Protein AF-A0A7K1GNG1-F1 (afdb_monomer)

Structure (mmCIF, N/CA/C/O backbone):
data_AF-A0A7K1GNG1-F1
#
_entry.id   AF-A0A7K1GNG1-F1
#
loop_
_atom_site.group_PDB
_atom_site.id
_atom_site.type_symbol
_atom_site.label_atom_id
_atom_site.label_alt_id
_atom_site.label_comp_id
_atom_site.label_asym_id
_atom_site.label_entity_id
_atom_site.label_seq_id
_atom_site.pdbx_PDB_ins_code
_atom_site.Cartn_x
_atom_site.Cartn_y
_atom_site.Cartn_z
_atom_site.occupancy
_atom_site.B_iso_or_equiv
_atom_site.auth_seq_id
_atom_site.auth_comp_id
_atom_site.auth_asym_id
_atom_site.auth_atom_id
_atom_site.pdbx_PDB_model_num
ATOM 1 N N . MET A 1 1 ? 42.880 -41.888 -25.919 1.00 39.12 1 MET A N 1
ATOM 2 C CA . MET A 1 1 ? 42.941 -40.891 -24.831 1.00 39.12 1 MET A CA 1
ATOM 3 C C . MET A 1 1 ? 44.398 -40.492 -24.669 1.00 39.12 1 MET A C 1
ATOM 5 O O . MET A 1 1 ? 45.201 -41.355 -24.345 1.00 39.12 1 MET A O 1
ATOM 9 N N . S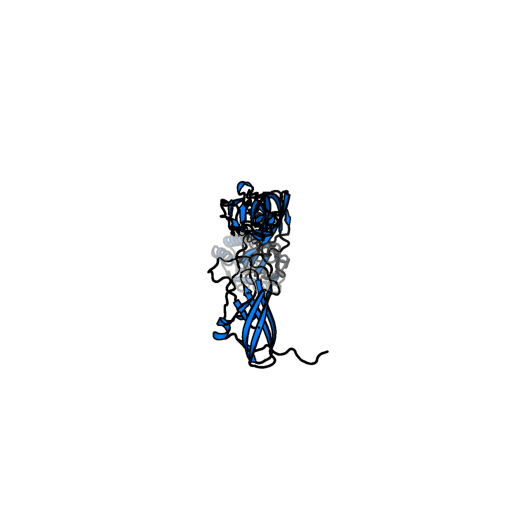ER A 1 2 ? 44.751 -39.255 -25.028 1.00 42.97 2 SER A N 1
ATOM 10 C CA . SER A 1 2 ? 46.118 -38.730 -24.895 1.00 42.97 2 SER A CA 1
ATOM 11 C C . SER A 1 2 ? 46.374 -38.352 -23.431 1.00 42.97 2 SER A C 1
ATOM 13 O O . SER A 1 2 ? 45.524 -37.710 -22.823 1.00 42.97 2 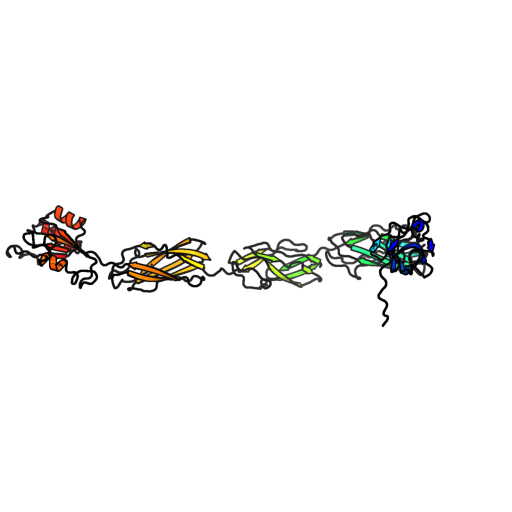SER A O 1
ATOM 15 N N . ILE A 1 3 ? 47.500 -38.802 -22.869 1.00 53.75 3 ILE A N 1
ATOM 16 C CA . ILE A 1 3 ? 47.892 -38.680 -21.448 1.00 53.75 3 ILE A CA 1
ATOM 17 C C . ILE A 1 3 ? 48.670 -37.378 -21.144 1.00 53.75 3 ILE A C 1
ATOM 19 O O . ILE A 1 3 ? 49.038 -37.126 -20.001 1.00 53.75 3 ILE A O 1
ATOM 23 N N . CYS A 1 4 ? 48.890 -36.500 -22.122 1.00 59.53 4 CYS A N 1
ATOM 24 C CA . CYS A 1 4 ? 49.537 -35.210 -21.876 1.00 59.53 4 CYS A CA 1
ATOM 25 C C . CYS A 1 4 ? 48.484 -34.174 -21.455 1.00 59.53 4 CYS A C 1
ATOM 27 O O . CYS A 1 4 ? 47.622 -33.821 -22.258 1.00 59.53 4 CYS A O 1
ATOM 29 N N . GLY A 1 5 ? 48.539 -33.705 -20.205 1.00 59.38 5 GLY A N 1
ATOM 30 C CA . GLY A 1 5 ? 47.741 -32.561 -19.756 1.00 59.38 5 GLY A CA 1
ATOM 31 C C . GLY A 1 5 ? 47.976 -31.337 -20.646 1.00 59.38 5 GLY A C 1
ATOM 32 O O . GLY A 1 5 ? 49.049 -31.196 -21.237 1.00 59.38 5 GLY A O 1
ATOM 33 N N . THR A 1 6 ? 46.967 -30.472 -20.767 1.00 63.97 6 THR A N 1
ATOM 34 C CA . THR A 1 6 ? 47.076 -29.203 -21.495 1.00 63.97 6 THR A CA 1
ATOM 35 C C . THR A 1 6 ? 48.296 -28.443 -20.961 1.00 63.97 6 THR A C 1
ATOM 37 O O . THR A 1 6 ? 48.375 -28.260 -19.742 1.00 63.97 6 THR A O 1
ATOM 40 N N . PRO A 1 7 ? 49.269 -28.057 -21.809 1.00 74.19 7 PRO A N 1
ATOM 41 C CA . PRO A 1 7 ? 50.431 -27.309 -21.346 1.00 74.19 7 PRO A CA 1
ATOM 42 C C . PRO A 1 7 ? 49.977 -26.041 -20.605 1.00 74.19 7 PRO A C 1
ATOM 44 O O . PRO A 1 7 ? 48.941 -25.479 -20.970 1.00 74.19 7 PRO A O 1
ATOM 47 N N . PRO A 1 8 ? 50.703 -25.596 -19.565 1.00 84.50 8 PRO A N 1
ATOM 48 C CA . PRO A 1 8 ? 50.382 -24.346 -18.880 1.00 84.50 8 PRO A CA 1
ATOM 49 C C . PRO A 1 8 ? 50.439 -23.163 -19.860 1.00 84.50 8 PRO A C 1
ATOM 51 O O . PRO A 1 8 ? 51.069 -23.260 -20.913 1.00 84.50 8 PRO A O 1
ATOM 54 N N . SER A 1 9 ? 49.790 -22.045 -19.524 1.00 89.69 9 SER A N 1
ATOM 55 C CA . SER A 1 9 ? 49.934 -20.798 -20.288 1.00 89.69 9 SER A CA 1
ATOM 56 C C . SER A 1 9 ? 51.394 -20.355 -20.313 1.00 89.69 9 SER A C 1
ATOM 58 O O . SER A 1 9 ? 52.073 -20.406 -19.287 1.00 89.69 9 SER A O 1
ATOM 60 N N . ALA A 1 10 ? 51.873 -19.932 -21.478 1.00 92.00 10 ALA A N 1
ATOM 61 C CA . ALA A 1 10 ? 53.208 -19.378 -21.616 1.00 92.00 10 ALA A CA 1
ATOM 62 C C . ALA A 1 10 ? 53.301 -18.007 -20.935 1.00 92.00 10 ALA A C 1
ATOM 64 O O . ALA A 1 10 ? 52.341 -17.241 -20.919 1.00 92.00 10 ALA A O 1
ATOM 65 N N . VAL A 1 11 ? 54.489 -17.653 -20.446 1.00 91.88 11 VAL A N 1
ATOM 66 C CA . VAL A 1 11 ? 54.788 -16.277 -20.026 1.00 91.88 11 VAL A CA 1
ATOM 67 C C . VAL A 1 11 ? 55.614 -15.632 -21.125 1.00 91.88 11 VAL A C 1
A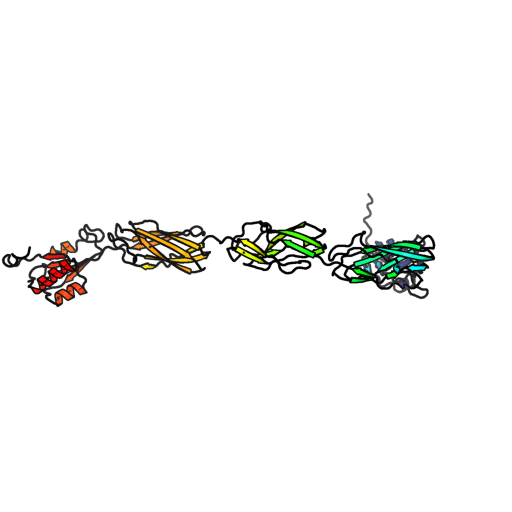TOM 69 O O . VAL A 1 11 ? 56.719 -16.089 -21.428 1.00 91.88 11 VAL A O 1
ATOM 72 N N . PHE A 1 12 ? 55.065 -14.599 -21.757 1.00 93.69 12 PHE A N 1
ATOM 73 C CA . PHE A 1 12 ? 55.692 -13.920 -22.885 1.00 93.69 12 PHE A CA 1
ATOM 74 C C . PHE A 1 12 ? 55.272 -12.454 -22.968 1.00 93.69 12 PHE A C 1
ATOM 76 O O . PHE A 1 12 ? 54.191 -12.085 -22.511 1.00 93.69 12 PHE A O 1
ATOM 83 N N . ASP A 1 13 ? 56.120 -11.624 -23.572 1.00 93.00 13 ASP A N 1
ATOM 84 C CA . ASP A 1 13 ? 55.872 -10.192 -23.744 1.00 93.00 13 ASP A CA 1
ATOM 85 C C . ASP A 1 13 ? 56.348 -9.657 -25.100 1.00 93.00 13 ASP A C 1
ATOM 87 O O . ASP A 1 13 ? 57.162 -10.283 -25.788 1.00 93.00 13 ASP A O 1
ATOM 91 N N . ILE A 1 14 ? 55.864 -8.469 -25.465 1.00 93.62 14 ILE A N 1
ATOM 92 C CA . ILE A 1 14 ? 56.318 -7.702 -26.627 1.00 93.62 14 ILE A CA 1
ATOM 93 C C . ILE A 1 14 ? 57.177 -6.550 -26.103 1.00 93.62 14 ILE A C 1
ATOM 95 O O . ILE A 1 14 ? 56.667 -5.594 -25.532 1.00 93.62 14 ILE A O 1
ATOM 99 N N . SER A 1 15 ? 58.495 -6.639 -26.291 1.00 89.19 15 SER A N 1
ATOM 100 C CA . SER A 1 15 ? 59.409 -5.551 -25.911 1.00 89.19 15 SER A CA 1
ATOM 101 C C . SER A 1 15 ? 59.203 -4.300 -26.774 1.00 89.19 15 SER A C 1
ATOM 103 O O . SER A 1 15 ? 58.793 -4.420 -27.928 1.00 89.19 15 SER A O 1
ATOM 105 N N . ASP A 1 16 ? 59.595 -3.120 -26.283 1.00 86.94 16 ASP A N 1
ATOM 106 C CA . ASP A 1 16 ? 59.546 -1.862 -27.055 1.00 86.94 16 ASP A CA 1
ATOM 107 C C . ASP A 1 16 ? 60.257 -1.972 -28.410 1.00 86.94 16 ASP A C 1
ATOM 109 O O . ASP A 1 16 ? 59.775 -1.476 -29.429 1.00 86.94 16 ASP A O 1
ATOM 113 N N . LYS A 1 17 ? 61.391 -2.685 -28.435 1.00 88.38 17 LYS A N 1
ATOM 114 C CA . LYS A 1 17 ? 62.130 -2.967 -29.667 1.00 88.38 17 LYS A CA 1
ATOM 115 C C . LYS A 1 17 ? 61.285 -3.793 -30.641 1.00 88.38 17 LYS A C 1
ATOM 117 O O . LYS A 1 17 ? 61.152 -3.408 -31.796 1.00 88.38 17 LYS A O 1
ATOM 122 N N . HIS A 1 18 ? 60.702 -4.899 -30.178 1.00 90.62 18 HIS A N 1
ATOM 123 C CA . HIS A 1 18 ? 59.867 -5.757 -31.025 1.00 90.62 18 HIS A CA 1
ATOM 124 C C . HIS A 1 18 ? 58.566 -5.069 -31.453 1.00 90.62 18 HIS A C 1
ATOM 126 O O . HIS A 1 18 ? 58.052 -5.359 -32.528 1.00 90.62 18 HIS A O 1
ATOM 132 N N . CYS A 1 19 ? 58.051 -4.137 -30.647 1.00 90.94 19 CYS A N 1
ATOM 133 C CA . CYS A 1 19 ? 56.874 -3.354 -30.996 1.00 90.94 19 CYS A CA 1
ATOM 134 C C . CYS A 1 19 ? 57.112 -2.466 -32.227 1.00 90.94 19 CYS A C 1
ATOM 136 O O . CYS A 1 19 ? 56.259 -2.381 -33.108 1.00 90.94 19 CYS A O 1
ATOM 138 N N . GLY A 1 20 ? 58.296 -1.851 -32.322 1.00 88.62 20 GLY A N 1
ATOM 139 C CA . GLY A 1 20 ? 58.701 -1.068 -33.494 1.00 88.62 20 GLY A CA 1
ATOM 140 C C . GLY A 1 20 ? 59.007 -1.906 -34.742 1.00 88.62 20 GLY A C 1
ATOM 141 O O . GLY A 1 20 ? 59.103 -1.352 -35.833 1.00 88.62 20 GLY A O 1
ATOM 142 N N . GLU A 1 21 ? 59.153 -3.224 -34.593 1.00 91.50 21 GLU A N 1
ATOM 143 C CA . GLU A 1 21 ? 59.453 -4.173 -35.675 1.00 91.50 21 GLU A CA 1
ATOM 144 C C . GLU A 1 21 ? 58.195 -4.879 -36.216 1.00 91.50 21 GLU A C 1
ATOM 146 O O . GLU A 1 21 ? 58.304 -5.719 -37.109 1.00 91.50 21 GLU A O 1
ATOM 151 N N . ILE A 1 22 ? 56.999 -4.558 -35.701 1.00 94.00 22 ILE A N 1
ATOM 152 C CA . ILE A 1 22 ? 55.747 -5.146 -36.192 1.00 94.00 22 ILE A CA 1
ATOM 153 C C . ILE A 1 22 ? 55.527 -4.750 -37.651 1.00 94.00 22 ILE A C 1
ATOM 155 O O . ILE A 1 22 ? 55.494 -3.568 -37.997 1.00 94.00 22 ILE A O 1
ATOM 159 N N . VAL A 1 23 ? 55.308 -5.755 -38.499 1.00 94.69 23 VAL A N 1
ATOM 160 C CA . VAL A 1 23 ? 55.009 -5.558 -39.919 1.00 94.69 23 VAL A CA 1
ATOM 161 C C . VAL A 1 23 ? 53.550 -5.894 -40.179 1.00 94.69 23 VAL A C 1
ATOM 163 O O . VAL A 1 23 ? 53.069 -6.983 -39.860 1.00 94.69 23 VAL A O 1
ATOM 166 N N . VAL A 1 24 ? 52.852 -4.945 -40.788 1.00 94.75 24 VAL A N 1
ATOM 167 C CA . VAL A 1 24 ? 51.486 -5.110 -41.277 1.00 94.75 24 VAL A CA 1
ATOM 168 C C . VAL A 1 24 ? 51.561 -5.563 -42.731 1.00 94.75 24 VAL A C 1
ATOM 170 O O . VAL A 1 24 ? 52.099 -4.848 -43.573 1.00 94.75 24 VAL A O 1
ATOM 173 N N . ASN A 1 25 ? 51.045 -6.756 -43.022 1.00 94.19 25 ASN A N 1
ATOM 174 C CA . ASN A 1 25 ? 51.065 -7.359 -44.352 1.00 94.19 25 ASN A CA 1
ATOM 175 C C . ASN A 1 25 ? 49.664 -7.365 -44.966 1.00 94.19 25 ASN A C 1
ATOM 177 O O . ASN A 1 25 ? 48.662 -7.530 -44.264 1.00 94.19 25 ASN A O 1
ATOM 181 N N . GLY A 1 26 ? 49.622 -7.199 -46.287 1.00 91.75 26 GLY A N 1
ATOM 182 C CA . GLY A 1 26 ? 48.395 -7.095 -47.069 1.00 91.75 26 GLY A CA 1
ATOM 183 C C . GLY A 1 26 ? 47.926 -5.655 -47.258 1.00 91.75 26 GLY A C 1
ATOM 184 O O . GLY A 1 26 ? 48.299 -4.744 -46.520 1.00 91.75 26 GLY A O 1
ATOM 185 N N . GLU A 1 27 ? 47.087 -5.451 -48.269 1.00 90.19 27 GLU A N 1
ATOM 186 C CA . GLU A 1 27 ? 46.399 -4.180 -48.476 1.00 90.19 27 GLU A CA 1
ATOM 187 C C . GLU A 1 27 ? 45.072 -4.196 -47.721 1.00 90.19 27 GLU A C 1
ATOM 189 O O . GLU A 1 27 ? 44.216 -5.054 -47.947 1.00 90.19 27 GLU A O 1
ATOM 194 N N . TYR A 1 28 ? 44.896 -3.235 -46.820 1.00 92.38 28 TYR A N 1
ATOM 195 C CA . TYR A 1 28 ? 43.658 -3.067 -46.070 1.00 92.38 28 TYR A CA 1
ATOM 196 C C . TYR A 1 28 ? 42.831 -2.007 -46.775 1.00 92.38 28 TYR A C 1
ATOM 198 O O . TYR A 1 28 ? 43.304 -0.893 -47.014 1.00 92.38 28 TYR A O 1
ATOM 206 N N . LYS A 1 29 ? 41.595 -2.353 -47.122 1.00 87.31 29 LYS A N 1
ATOM 207 C CA . LYS A 1 29 ? 40.665 -1.450 -47.796 1.00 87.31 29 LYS A CA 1
ATOM 208 C C . LYS A 1 29 ? 39.345 -1.452 -47.048 1.00 87.31 29 LYS A C 1
ATOM 210 O O . LYS A 1 29 ? 38.831 -2.511 -46.693 1.00 87.31 29 LYS A O 1
ATOM 215 N N . GLN A 1 30 ? 38.807 -0.263 -46.811 1.00 85.00 30 GLN A N 1
ATOM 216 C CA . GLN A 1 30 ? 37.486 -0.095 -46.222 1.00 85.00 30 GLN A CA 1
ATOM 217 C C . GLN A 1 30 ? 36.452 -0.918 -47.002 1.00 85.00 30 GLN A C 1
ATOM 219 O O . GLN A 1 30 ? 36.445 -0.908 -48.231 1.00 85.00 30 GLN A O 1
ATOM 224 N N . GLY A 1 31 ? 35.592 -1.639 -46.289 1.00 77.06 31 GLY A N 1
ATOM 225 C CA . GLY A 1 31 ? 34.522 -2.441 -46.875 1.00 77.06 31 GLY A CA 1
ATOM 226 C C . GLY A 1 31 ? 34.945 -3.777 -47.477 1.00 77.06 31 GLY A C 1
ATOM 227 O O . GLY A 1 31 ? 34.085 -4.605 -47.765 1.00 77.06 31 GLY A O 1
ATOM 228 N N . LYS A 1 32 ? 36.249 -4.034 -47.628 1.00 84.00 32 LYS A N 1
ATOM 229 C CA . LYS A 1 32 ? 36.759 -5.312 -48.125 1.00 84.00 32 LYS A CA 1
ATOM 230 C C . LYS A 1 32 ? 37.008 -6.259 -46.951 1.00 84.00 32 LYS A C 1
ATOM 232 O O . LYS A 1 32 ? 37.721 -5.910 -46.014 1.00 84.00 32 LYS A O 1
ATOM 237 N N . TYR A 1 33 ? 36.411 -7.450 -46.994 1.00 88.25 33 TYR A N 1
ATOM 238 C CA . TYR A 1 33 ? 36.687 -8.496 -46.007 1.00 88.25 33 TYR A CA 1
ATOM 239 C C . TYR A 1 33 ? 38.159 -8.923 -46.086 1.00 88.25 33 TYR A C 1
ATOM 241 O O . TYR A 1 33 ? 38.695 -9.068 -47.187 1.00 88.25 33 TYR A O 1
ATOM 249 N N . LEU A 1 34 ? 38.799 -9.101 -44.929 1.00 93.19 34 LEU A N 1
ATOM 250 C CA . LEU A 1 34 ? 40.198 -9.513 -44.850 1.00 93.19 34 LEU A CA 1
ATOM 251 C C . LEU A 1 34 ? 40.372 -10.946 -45.361 1.00 93.19 34 LEU A C 1
ATOM 253 O O . LEU A 1 34 ? 39.651 -11.855 -44.951 1.00 93.19 34 LEU A O 1
ATOM 257 N N . ASP A 1 35 ? 41.339 -11.147 -46.250 1.00 92.25 35 ASP A N 1
ATOM 258 C CA . ASP A 1 35 ? 41.689 -12.460 -46.787 1.00 92.25 35 ASP A CA 1
ATOM 259 C C . ASP A 1 35 ? 43.027 -12.961 -46.215 1.00 92.25 35 ASP A C 1
ATOM 261 O O . ASP A 1 35 ? 43.634 -12.333 -45.347 1.00 92.25 35 ASP A O 1
ATOM 265 N N . ALA A 1 36 ? 43.501 -14.118 -46.683 1.00 91.62 36 ALA A N 1
ATOM 266 C CA . ALA A 1 36 ? 44.730 -14.737 -46.182 1.00 91.62 36 ALA A CA 1
ATOM 267 C C . ALA A 1 36 ? 45.999 -13.881 -46.389 1.00 91.62 36 ALA A C 1
ATOM 269 O O . ALA A 1 36 ? 47.028 -14.170 -45.781 1.00 91.62 36 ALA A O 1
ATOM 270 N N . SER A 1 37 ? 45.953 -12.844 -47.235 1.00 94.75 37 SER A N 1
ATOM 271 C CA . SER A 1 37 ? 47.056 -11.891 -47.407 1.00 94.75 37 SER A CA 1
ATOM 272 C C . SER A 1 37 ? 47.102 -10.812 -46.319 1.00 94.75 37 SER A C 1
ATOM 274 O O . SER A 1 37 ? 48.128 -10.151 -46.170 1.00 94.75 37 SER A O 1
ATOM 276 N N . ASN A 1 38 ? 46.026 -10.646 -45.541 1.00 97.31 38 ASN A N 1
ATOM 277 C CA . ASN A 1 38 ? 45.916 -9.663 -44.469 1.00 97.31 38 AS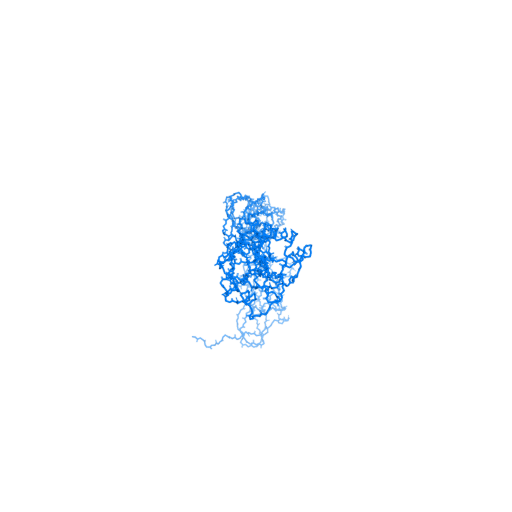N A CA 1
ATOM 278 C C . ASN A 1 38 ? 46.321 -10.275 -43.121 1.00 97.31 38 ASN A C 1
ATOM 280 O O . ASN A 1 38 ? 45.524 -10.924 -42.443 1.00 97.31 38 ASN A O 1
ATOM 284 N N . PHE A 1 39 ? 47.561 -10.045 -42.704 1.00 96.62 39 PHE A N 1
ATOM 285 C CA . PHE A 1 39 ? 48.076 -10.517 -41.419 1.00 96.62 39 PHE A CA 1
ATOM 286 C C . PHE A 1 39 ? 49.099 -9.541 -40.839 1.00 96.62 39 PHE A C 1
ATOM 288 O O . PHE A 1 39 ? 49.686 -8.732 -41.558 1.00 96.62 39 PHE A O 1
ATOM 295 N N . ILE A 1 40 ? 49.350 -9.631 -39.536 1.00 96.50 40 ILE A N 1
ATOM 296 C CA . ILE A 1 40 ? 50.464 -8.921 -38.897 1.00 96.50 40 ILE A CA 1
ATOM 297 C C . ILE A 1 40 ? 51.519 -9.919 -38.438 1.00 96.50 40 ILE A C 1
ATOM 299 O O . ILE A 1 40 ? 51.189 -10.999 -37.948 1.00 96.50 40 ILE A O 1
ATOM 303 N N . THR A 1 41 ? 52.790 -9.558 -38.585 1.00 95.88 41 THR A N 1
ATOM 304 C CA . THR A 1 41 ? 53.902 -10.320 -38.012 1.00 95.88 41 THR A CA 1
ATOM 305 C C . THR A 1 41 ? 54.510 -9.551 -36.861 1.00 95.88 41 THR A C 1
ATOM 307 O O . THR A 1 41 ? 54.873 -8.384 -37.022 1.00 95.88 41 THR A O 1
ATOM 310 N N . LEU A 1 42 ? 54.641 -10.206 -35.713 1.00 94.75 42 LEU A N 1
ATOM 311 C CA . LEU A 1 42 ? 55.211 -9.615 -34.508 1.00 94.75 42 LEU A CA 1
ATOM 312 C C . LEU A 1 42 ? 56.123 -10.618 -33.808 1.00 94.75 42 LEU A C 1
ATOM 314 O O . LEU A 1 42 ? 55.892 -11.825 -33.876 1.00 94.75 42 LEU A O 1
ATOM 318 N N . THR A 1 43 ? 57.149 -10.121 -33.123 1.00 94.88 43 THR A N 1
ATOM 319 C CA . THR A 1 43 ? 58.077 -10.957 -32.354 1.00 94.88 43 THR A CA 1
ATOM 320 C C . THR A 1 43 ? 57.762 -10.857 -30.865 1.00 94.88 43 THR A C 1
ATOM 322 O O . THR A 1 43 ? 57.747 -9.767 -30.297 1.00 94.88 43 THR A O 1
ATOM 325 N N . VAL A 1 44 ? 57.549 -11.997 -30.211 1.00 94.06 44 VAL A N 1
ATOM 326 C CA . VAL A 1 44 ? 57.396 -12.083 -28.752 1.00 94.06 44 VAL A CA 1
ATOM 327 C C . VAL A 1 44 ? 58.650 -12.662 -28.108 1.00 94.06 44 VAL A C 1
ATOM 329 O O . VAL A 1 44 ? 59.336 -13.495 -28.704 1.00 94.06 44 VAL A O 1
ATOM 332 N N . THR A 1 45 ? 58.936 -12.246 -26.877 1.00 94.00 45 THR A N 1
ATOM 333 C CA . THR A 1 45 ? 59.958 -12.860 -26.022 1.00 94.00 45 THR A CA 1
ATOM 334 C C . THR A 1 45 ? 59.267 -13.753 -25.004 1.00 94.00 45 THR A C 1
ATOM 336 O O . THR A 1 45 ? 58.519 -13.262 -24.164 1.00 94.00 45 THR A O 1
ATOM 339 N N . VAL A 1 46 ? 59.532 -15.053 -25.066 1.00 94.06 46 VAL A N 1
ATOM 340 C CA . VAL A 1 46 ? 58.960 -16.068 -24.179 1.00 94.06 46 VAL A CA 1
ATOM 341 C C . VAL A 1 46 ? 59.941 -16.355 -23.052 1.00 94.06 46 VAL A C 1
ATOM 343 O O . VAL A 1 46 ? 61.080 -16.751 -23.307 1.00 94.06 46 VAL A O 1
ATOM 346 N N . THR A 1 47 ? 59.504 -16.177 -21.809 1.00 93.19 47 THR A N 1
ATOM 347 C CA . THR A 1 47 ? 60.281 -16.498 -20.604 1.00 93.19 47 THR A CA 1
ATOM 348 C C . THR A 1 47 ? 59.922 -17.867 -20.038 1.00 93.19 47 THR A C 1
ATOM 350 O O . THR A 1 47 ? 60.796 -18.533 -19.489 1.00 93.19 47 THR A O 1
ATOM 353 N N . GLU A 1 48 ? 58.678 -18.321 -20.221 1.00 93.12 48 GLU A N 1
ATOM 354 C CA . GLU A 1 48 ? 58.229 -19.657 -19.812 1.00 93.12 48 GLU A CA 1
ATOM 355 C C . GLU A 1 48 ? 57.461 -20.346 -20.955 1.00 93.12 48 GLU A C 1
ATOM 357 O O . GLU A 1 48 ? 56.547 -19.734 -21.515 1.00 93.12 48 GLU A O 1
ATOM 362 N N . PRO A 1 49 ? 57.820 -21.592 -21.333 1.00 91.50 49 PRO A N 1
ATOM 363 C CA . PRO A 1 49 ? 57.133 -22.332 -22.390 1.00 91.50 49 PRO A CA 1
ATOM 364 C C . PRO A 1 49 ? 55.699 -22.689 -21.988 1.00 91.50 49 PRO A C 1
ATOM 366 O O . PRO A 1 49 ? 55.405 -22.895 -20.813 1.00 91.50 49 PRO A O 1
ATOM 369 N N . GLY A 1 50 ? 54.814 -22.824 -22.973 1.00 92.00 50 GLY A N 1
ATOM 370 C CA . GLY A 1 50 ? 53.394 -23.055 -22.719 1.00 92.00 50 GLY A CA 1
ATOM 371 C C . GLY A 1 50 ? 52.508 -22.794 -23.932 1.00 92.00 50 GLY A C 1
ATOM 372 O O . GLY A 1 50 ? 53.005 -22.495 -25.019 1.00 92.00 50 GLY A O 1
ATOM 373 N N . THR A 1 51 ? 51.193 -22.911 -23.767 1.00 92.88 51 THR A N 1
ATOM 374 C CA . THR A 1 51 ? 50.219 -22.470 -24.780 1.00 92.88 51 THR A CA 1
ATOM 375 C C . THR A 1 51 ? 50.096 -20.953 -24.781 1.00 92.88 51 THR A C 1
ATOM 377 O O . THR A 1 51 ? 50.145 -20.349 -23.711 1.00 92.88 51 THR A O 1
ATOM 380 N N . TYR A 1 52 ? 49.858 -20.355 -25.943 1.00 93.56 52 TYR A N 1
ATOM 381 C CA . TYR A 1 52 ? 49.555 -18.934 -26.062 1.00 93.56 52 TYR A CA 1
ATOM 382 C C . TYR A 1 52 ? 48.319 -18.697 -26.926 1.00 93.56 52 TYR A C 1
ATOM 384 O O . TYR A 1 52 ? 48.006 -19.479 -27.828 1.00 93.56 52 TYR A O 1
ATOM 392 N N . GLU A 1 53 ? 47.668 -17.566 -26.693 1.00 93.94 53 GLU A N 1
ATOM 393 C CA . GLU A 1 53 ? 46.664 -17.010 -27.593 1.00 93.94 53 GLU A CA 1
ATOM 394 C C . GLU A 1 53 ? 46.835 -15.491 -27.686 1.00 93.94 53 GLU A C 1
ATOM 396 O O . GLU A 1 53 ? 46.670 -14.776 -26.699 1.00 93.94 53 GLU A O 1
ATOM 401 N N . LEU A 1 54 ? 47.166 -14.975 -28.869 1.00 94.69 54 LEU A N 1
ATOM 402 C CA . LEU A 1 54 ? 47.260 -13.536 -29.104 1.00 94.69 54 LEU A CA 1
ATOM 403 C C . LEU A 1 54 ? 46.037 -13.020 -29.849 1.00 94.69 54 LEU A C 1
ATOM 405 O O . LEU A 1 54 ? 45.556 -13.634 -30.801 1.00 94.69 54 LEU A O 1
ATOM 409 N N . LEU A 1 55 ? 45.591 -11.833 -29.446 1.00 96.06 55 LEU A N 1
ATOM 410 C CA . LEU A 1 55 ? 44.490 -11.120 -30.077 1.00 96.06 55 LEU A CA 1
ATOM 411 C C . LEU A 1 55 ? 44.838 -9.635 -30.208 1.00 96.06 55 LEU A C 1
ATOM 413 O O . LEU A 1 55 ? 45.046 -8.968 -29.204 1.00 96.06 55 LEU A O 1
ATOM 417 N N . ALA A 1 56 ? 44.860 -9.100 -31.425 1.00 95.44 56 ALA A N 1
ATOM 418 C CA . ALA A 1 56 ? 45.021 -7.673 -31.690 1.00 95.44 56 ALA A CA 1
ATOM 419 C C . ALA A 1 56 ? 43.712 -7.100 -32.248 1.00 95.44 56 ALA A C 1
ATOM 421 O O . ALA A 1 56 ? 43.288 -7.469 -33.342 1.00 95.44 56 ALA A O 1
ATOM 422 N N . ILE A 1 57 ? 43.052 -6.217 -31.500 1.00 95.25 57 ILE A N 1
ATOM 423 C CA . ILE A 1 57 ? 41.711 -5.714 -31.829 1.00 95.25 57 ILE A CA 1
ATOM 424 C C . ILE A 1 57 ? 41.804 -4.316 -32.445 1.00 95.25 57 ILE A C 1
ATOM 426 O O . ILE A 1 57 ? 42.471 -3.439 -31.893 1.00 95.25 57 ILE A O 1
ATOM 430 N N . SER A 1 58 ? 41.082 -4.091 -33.548 1.00 94.81 58 SER A N 1
ATOM 431 C CA . SER A 1 58 ? 40.776 -2.755 -34.066 1.00 94.81 58 SER A CA 1
ATOM 432 C C . SER A 1 58 ? 39.365 -2.327 -33.651 1.00 94.81 58 SER A C 1
ATOM 434 O O . SER A 1 58 ? 38.433 -3.130 -33.623 1.00 94.81 58 SER A O 1
ATOM 436 N N . LYS A 1 59 ? 39.166 -1.027 -33.404 1.00 91.19 59 LYS A N 1
ATOM 437 C CA . LYS A 1 59 ? 37.821 -0.440 -33.238 1.00 91.19 59 LYS A CA 1
ATOM 438 C C . LYS A 1 59 ? 37.060 -0.307 -34.564 1.00 91.19 59 LYS A C 1
ATOM 440 O O . LYS A 1 59 ? 35.919 0.139 -34.569 1.00 91.19 59 LYS A O 1
ATOM 445 N N . ASN A 1 60 ? 37.689 -0.685 -35.674 1.00 89.06 60 ASN A N 1
ATOM 446 C CA . ASN A 1 60 ? 37.188 -0.491 -37.025 1.00 89.06 60 ASN A CA 1
ATOM 447 C C . ASN A 1 60 ? 36.590 -1.766 -37.656 1.00 89.06 60 ASN A C 1
ATOM 449 O O . ASN A 1 60 ? 36.528 -1.874 -38.874 1.00 89.06 60 ASN A O 1
ATOM 453 N N . GLY A 1 61 ? 36.150 -2.742 -36.856 1.00 87.56 61 GLY A N 1
ATOM 454 C CA . GLY A 1 61 ? 35.381 -3.897 -37.355 1.00 87.56 61 GLY A CA 1
ATOM 455 C C . GLY A 1 61 ? 36.203 -5.101 -37.832 1.00 87.56 61 GLY A C 1
ATOM 456 O O . GLY A 1 61 ? 35.670 -5.980 -38.509 1.00 87.56 61 GLY A O 1
ATOM 457 N N . TYR A 1 62 ? 37.486 -5.169 -37.474 1.00 94.44 62 TYR A N 1
ATOM 458 C CA . TYR A 1 62 ? 38.347 -6.325 -37.732 1.00 94.44 62 TYR A CA 1
ATOM 459 C C . TYR A 1 62 ? 39.343 -6.549 -36.586 1.00 94.44 62 TYR A C 1
ATOM 461 O O . TYR A 1 62 ? 39.567 -5.671 -35.749 1.00 94.44 62 TYR A O 1
ATOM 469 N N . TYR A 1 63 ? 39.937 -7.736 -36.530 1.00 96.31 63 TYR A N 1
ATOM 470 C CA . TYR A 1 63 ? 40.953 -8.105 -35.546 1.00 96.31 63 TYR A CA 1
ATOM 471 C C . TYR A 1 63 ? 41.952 -9.094 -36.152 1.00 96.31 63 TYR A C 1
ATOM 473 O O . TYR A 1 63 ? 41.703 -9.664 -37.213 1.00 96.31 63 TYR A O 1
ATOM 481 N N . PHE A 1 64 ? 43.073 -9.307 -35.468 1.00 97.19 64 PHE A N 1
ATOM 482 C CA . PHE A 1 64 ? 44.058 -10.332 -35.801 1.00 97.19 64 PHE A CA 1
ATOM 483 C C . PHE A 1 64 ? 44.206 -11.302 -34.646 1.00 97.19 64 PHE A C 1
ATOM 485 O O . PHE A 1 64 ? 44.206 -10.883 -33.488 1.00 97.19 64 PHE A O 1
ATOM 492 N N . SER A 1 65 ? 44.374 -12.585 -34.938 1.00 96.25 65 SER A N 1
ATOM 493 C CA . SER A 1 65 ? 44.599 -13.581 -33.893 1.00 96.25 65 SER A CA 1
ATOM 494 C C . SER A 1 65 ? 45.533 -14.692 -34.338 1.00 96.25 65 SER A C 1
ATOM 496 O O . SER A 1 65 ? 45.570 -15.040 -35.518 1.00 96.25 65 SER A O 1
ATOM 498 N N . ASP A 1 66 ? 46.243 -15.260 -33.370 1.00 96.75 66 ASP A N 1
ATOM 499 C CA . ASP A 1 66 ? 47.033 -16.481 -33.518 1.00 96.75 66 ASP A CA 1
ATOM 500 C C . ASP A 1 66 ? 47.006 -17.267 -32.204 1.00 96.75 66 ASP A C 1
ATOM 502 O O . ASP A 1 66 ? 46.874 -16.684 -31.125 1.00 96.75 66 ASP A O 1
ATOM 506 N N . ASN A 1 67 ? 47.120 -18.587 -32.280 1.00 94.56 67 ASN A N 1
ATOM 507 C CA . ASN A 1 67 ? 47.203 -19.443 -31.101 1.00 94.56 67 ASN A CA 1
ATOM 508 C C . ASN A 1 67 ? 48.112 -20.641 -31.362 1.00 94.56 67 ASN A C 1
ATOM 510 O O . ASN A 1 67 ? 48.200 -21.152 -32.477 1.00 94.56 67 ASN A O 1
ATOM 514 N N . GLY A 1 68 ? 48.781 -21.110 -30.312 1.00 93.38 68 GLY A N 1
ATOM 515 C CA . GLY A 1 68 ? 49.718 -22.216 -30.439 1.00 93.38 68 GLY A CA 1
ATOM 516 C C . GLY A 1 68 ? 50.445 -22.539 -29.143 1.00 93.38 68 GLY A C 1
ATOM 517 O O . GLY A 1 68 ? 49.941 -22.306 -28.046 1.00 93.38 68 GLY A O 1
ATOM 518 N N . THR A 1 69 ? 51.644 -23.107 -29.271 1.00 92.31 69 THR A N 1
ATOM 519 C CA . THR A 1 69 ? 52.500 -23.495 -28.141 1.00 92.31 69 THR A CA 1
ATOM 520 C C . THR A 1 69 ? 53.941 -23.062 -28.361 1.00 92.31 69 THR A C 1
ATOM 522 O O . THR A 1 69 ? 54.506 -23.341 -29.420 1.00 92.31 69 THR A O 1
ATOM 525 N N . PHE A 1 70 ? 54.565 -22.479 -27.340 1.00 94.62 70 PHE A N 1
ATOM 526 C CA . PHE A 1 70 ? 56.004 -22.244 -27.302 1.00 94.62 70 PHE A CA 1
ATOM 527 C C . PHE A 1 70 ? 56.724 -23.435 -26.659 1.00 94.62 70 PHE A C 1
ATOM 529 O O . PHE A 1 70 ? 56.464 -23.738 -25.493 1.00 94.62 70 PHE A O 1
ATOM 536 N N . PRO A 1 71 ? 57.639 -24.112 -27.376 1.00 89.75 71 PRO A N 1
ATOM 537 C CA . PRO A 1 71 ? 58.321 -25.301 -26.863 1.00 89.75 71 PRO A CA 1
ATOM 538 C C . PRO A 1 71 ? 59.428 -24.986 -25.843 1.00 89.75 71 PRO A C 1
ATOM 540 O O . PRO A 1 71 ? 59.793 -25.856 -25.057 1.00 89.75 71 PRO A O 1
ATOM 543 N N . ALA A 1 72 ? 59.975 -23.767 -25.853 1.00 92.62 72 ALA A N 1
ATOM 544 C CA . ALA A 1 72 ? 61.039 -23.314 -24.953 1.00 92.62 72 ALA A CA 1
ATOM 545 C C . ALA A 1 72 ? 61.026 -21.782 -24.797 1.00 92.62 72 ALA A C 1
ATOM 547 O O . ALA A 1 72 ? 60.415 -21.085 -25.608 1.00 92.62 72 ALA A O 1
ATOM 548 N N . ALA A 1 73 ? 61.746 -21.256 -23.803 1.00 92.56 73 ALA A N 1
ATOM 549 C CA . ALA A 1 73 ? 62.034 -19.824 -23.714 1.00 92.56 73 ALA A CA 1
ATOM 550 C C . ALA A 1 73 ? 62.868 -19.352 -24.921 1.00 92.56 73 ALA A C 1
ATOM 552 O O . ALA A 1 73 ? 63.730 -20.084 -25.413 1.00 92.56 73 ALA A O 1
ATOM 553 N N . GLY A 1 74 ? 62.617 -18.135 -25.401 1.00 92.50 74 GLY A N 1
ATOM 554 C CA . GLY A 1 74 ? 63.268 -17.581 -26.589 1.00 92.50 74 GLY A CA 1
ATOM 555 C C . GLY A 1 74 ? 62.411 -16.552 -27.321 1.00 92.50 74 GLY A C 1
ATOM 556 O O . GLY A 1 74 ? 61.296 -16.247 -26.901 1.00 92.50 74 GLY A O 1
ATOM 557 N N . SER A 1 75 ? 62.935 -16.012 -28.420 1.00 92.62 75 SER A N 1
ATOM 558 C CA . SER A 1 75 ? 62.194 -15.084 -29.280 1.00 92.62 75 SER A CA 1
ATOM 559 C C . SER A 1 75 ? 61.504 -15.837 -30.412 1.00 92.62 75 SER A C 1
ATOM 561 O O . SER A 1 75 ? 62.155 -16.597 -31.128 1.00 92.62 75 SER A O 1
ATOM 563 N N . TYR A 1 76 ? 60.209 -15.594 -30.599 1.00 94.69 76 TYR A N 1
ATOM 564 C CA . TYR A 1 76 ? 59.406 -16.218 -31.650 1.00 94.69 76 TYR A CA 1
ATOM 565 C C . TYR A 1 76 ? 58.697 -15.148 -32.467 1.00 94.69 76 TYR A C 1
ATOM 567 O O . TYR A 1 76 ? 58.073 -14.250 -31.905 1.00 94.69 76 TYR A O 1
ATOM 575 N N . THR A 1 77 ? 58.765 -15.265 -33.790 1.00 94.69 77 THR A N 1
ATOM 576 C CA . THR A 1 77 ? 57.969 -14.445 -34.705 1.00 94.69 77 THR A CA 1
ATOM 577 C C . THR A 1 77 ? 56.667 -15.170 -35.011 1.00 94.69 77 THR A C 1
ATOM 579 O O . THR A 1 77 ? 56.681 -16.313 -35.464 1.00 94.69 77 THR A O 1
ATOM 582 N N . LEU A 1 78 ? 55.555 -14.498 -34.744 1.00 95.38 78 LEU A N 1
ATOM 583 C CA . LEU A 1 78 ? 54.199 -14.995 -34.936 1.00 95.38 78 LEU A CA 1
ATOM 584 C C . LEU A 1 78 ? 53.543 -14.313 -36.130 1.00 95.38 78 LEU A C 1
ATOM 586 O O . LEU A 1 78 ? 53.887 -13.176 -36.459 1.00 95.38 78 LEU A O 1
ATOM 590 N N . MET A 1 79 ? 52.572 -14.994 -36.736 1.00 95.81 79 MET A N 1
ATOM 591 C CA . MET A 1 79 ? 51.781 -14.482 -37.851 1.00 95.81 79 MET A CA 1
ATOM 592 C C . MET A 1 79 ? 50.305 -14.487 -37.462 1.00 95.81 79 MET A C 1
ATOM 594 O O . MET A 1 79 ? 49.636 -15.514 -37.528 1.00 95.81 79 MET A O 1
ATOM 598 N N . LEU A 1 80 ? 49.784 -13.328 -37.068 1.00 96.12 80 LEU A N 1
ATOM 599 C CA . LEU A 1 80 ? 48.393 -13.201 -36.655 1.00 96.12 80 LEU A CA 1
ATOM 600 C C . LEU A 1 80 ? 47.533 -12.923 -37.883 1.00 96.12 80 LEU A C 1
ATOM 602 O O . LEU A 1 80 ? 47.650 -11.868 -38.511 1.00 96.12 80 LEU A O 1
ATOM 606 N N . SER A 1 81 ? 46.660 -13.875 -38.205 1.00 96.25 81 SER A N 1
ATOM 607 C CA . SER A 1 81 ? 45.755 -13.782 -39.351 1.00 96.25 81 SER A CA 1
ATOM 608 C C . SER A 1 81 ? 44.629 -12.794 -39.064 1.00 96.25 81 SER A C 1
ATOM 610 O O . SER A 1 81 ? 44.053 -12.810 -37.974 1.00 96.25 81 SER A O 1
ATOM 612 N N . GLY A 1 82 ? 44.327 -11.928 -40.032 1.00 96.31 82 GLY A N 1
ATOM 613 C CA . GLY A 1 82 ? 43.259 -10.940 -39.945 1.00 96.31 82 GLY A CA 1
ATOM 614 C C . GLY A 1 82 ? 41.883 -11.542 -40.213 1.00 96.31 82 GLY A C 1
ATOM 615 O O . GLY A 1 82 ? 41.723 -12.476 -40.994 1.00 96.31 82 GLY A O 1
ATOM 616 N N . THR A 1 83 ? 40.858 -11.014 -39.557 1.00 93.88 83 THR A N 1
ATOM 617 C CA . THR A 1 83 ? 39.456 -11.390 -39.766 1.00 93.88 83 THR A CA 1
ATOM 618 C C . THR A 1 83 ? 38.562 -10.174 -39.555 1.00 93.88 83 THR A C 1
ATOM 620 O O . THR A 1 83 ? 38.767 -9.404 -38.617 1.00 93.88 83 THR A O 1
ATOM 623 N N . GLY A 1 84 ? 37.557 -10.008 -40.416 1.00 92.25 84 GLY A N 1
ATOM 624 C CA . GLY A 1 84 ? 36.578 -8.919 -40.353 1.00 92.25 84 GLY A CA 1
ATOM 625 C C . GLY A 1 84 ? 36.603 -8.015 -41.583 1.00 92.25 84 GLY A C 1
ATOM 626 O O . GLY A 1 84 ? 37.282 -8.301 -42.568 1.00 92.25 84 GLY A O 1
ATOM 627 N N . THR A 1 85 ? 35.853 -6.917 -41.521 1.00 87.81 85 THR A N 1
ATOM 628 C CA . THR A 1 85 ? 35.720 -5.945 -42.615 1.00 87.81 85 THR A CA 1
ATOM 629 C C . THR A 1 85 ? 35.913 -4.538 -42.054 1.00 87.81 85 THR A C 1
ATOM 631 O O . THR A 1 85 ? 35.082 -4.094 -41.260 1.00 87.81 85 THR A O 1
ATOM 634 N N . PRO A 1 86 ? 36.969 -3.806 -42.456 1.00 89.12 86 PRO A N 1
ATOM 635 C CA . PRO A 1 86 ? 37.195 -2.447 -41.984 1.00 89.12 86 PRO A CA 1
ATOM 636 C C . PRO A 1 86 ? 36.041 -1.500 -42.351 1.00 89.12 86 PRO A C 1
ATOM 638 O O . PRO A 1 86 ? 35.691 -1.367 -43.522 1.00 89.12 86 PRO A O 1
ATOM 641 N N . SER A 1 87 ? 35.448 -0.812 -41.375 1.00 79.50 87 SER A N 1
ATOM 642 C CA . SER A 1 87 ? 34.267 0.048 -41.592 1.00 79.50 87 SER A CA 1
ATOM 643 C C . SER A 1 87 ? 34.593 1.486 -42.032 1.00 79.50 87 SER A C 1
ATOM 645 O O . SER A 1 87 ? 33.798 2.124 -42.726 1.00 79.50 87 SER A O 1
ATOM 647 N N . LYS A 1 88 ? 35.788 1.975 -41.694 1.00 82.75 88 LYS A N 1
ATOM 648 C CA . LYS A 1 88 ? 36.331 3.316 -41.939 1.00 82.75 88 LYS A CA 1
ATOM 649 C C . LYS A 1 88 ? 37.661 3.196 -42.683 1.00 82.75 88 LYS A C 1
ATOM 651 O O . LYS A 1 88 ? 38.472 2.339 -42.353 1.00 82.75 88 LYS A O 1
ATOM 656 N N . GLY A 1 89 ? 37.899 4.047 -43.672 1.00 83.69 89 GLY A N 1
ATOM 657 C CA . GLY A 1 89 ? 39.210 4.189 -44.304 1.00 83.69 89 GLY A CA 1
ATOM 658 C C . GLY A 1 89 ? 39.833 5.548 -44.012 1.00 83.69 89 GLY A C 1
ATOM 659 O O . GLY A 1 89 ? 39.155 6.461 -43.539 1.00 83.69 89 GLY A O 1
ATOM 660 N N . TYR A 1 90 ? 41.122 5.666 -44.303 1.00 85.19 90 TYR A N 1
ATOM 661 C CA . TYR A 1 90 ? 41.951 6.823 -43.999 1.00 85.19 90 TYR A CA 1
ATOM 662 C C . TYR A 1 90 ? 42.566 7.408 -45.270 1.00 85.19 90 TYR A C 1
ATOM 664 O O . TYR A 1 90 ? 42.782 6.718 -46.272 1.00 85.19 90 TYR A O 1
ATOM 672 N N . THR A 1 91 ? 42.839 8.706 -45.224 1.00 84.06 91 THR A N 1
ATOM 673 C CA . THR A 1 91 ? 43.571 9.433 -46.260 1.00 84.06 91 THR A CA 1
ATOM 674 C C . THR A 1 91 ? 45.071 9.190 -46.129 1.00 84.06 91 THR A C 1
ATOM 676 O O . THR A 1 91 ? 45.600 8.982 -45.036 1.00 84.06 91 THR A O 1
ATOM 679 N N . THR A 1 92 ? 45.783 9.186 -47.257 1.00 82.62 92 THR A N 1
ATOM 680 C CA . THR A 1 92 ? 47.231 8.952 -47.279 1.00 82.62 92 THR A CA 1
ATOM 681 C C . THR A 1 92 ? 47.959 9.960 -46.385 1.00 82.62 92 THR A C 1
ATOM 683 O O . THR A 1 92 ? 47.864 11.165 -46.606 1.00 82.62 92 THR A O 1
ATOM 686 N N . GLY A 1 93 ? 48.703 9.458 -45.394 1.00 81.38 93 GLY A N 1
ATOM 687 C CA . GLY A 1 93 ? 49.450 10.262 -44.417 1.00 81.38 93 GLY A CA 1
ATOM 688 C C . GLY A 1 93 ? 48.886 10.204 -42.991 1.00 81.38 93 GLY A C 1
ATOM 689 O O . GLY A 1 93 ? 49.588 10.568 -42.050 1.00 81.38 93 GLY A O 1
ATOM 690 N N . GLU A 1 94 ? 47.658 9.710 -42.807 1.00 89.12 94 GLU A N 1
ATOM 691 C CA . GLU A 1 94 ? 47.095 9.416 -41.484 1.00 89.12 94 GLU A CA 1
ATOM 692 C C . GLU A 1 94 ? 47.672 8.114 -40.904 1.00 89.12 94 GLU A C 1
ATOM 694 O O . GLU A 1 94 ? 48.043 7.199 -41.637 1.00 89.12 94 GLU A O 1
ATOM 699 N N . ALA A 1 95 ? 47.721 8.010 -39.571 1.00 87.56 95 ALA A N 1
ATOM 700 C CA . ALA A 1 95 ? 48.304 6.853 -38.886 1.00 87.56 95 ALA A CA 1
ATOM 701 C C . ALA A 1 95 ? 47.506 5.548 -39.092 1.00 87.56 95 ALA A C 1
ATOM 703 O O . ALA A 1 95 ? 48.092 4.472 -39.026 1.00 87.56 95 ALA A O 1
ATOM 704 N N . GLY A 1 96 ? 46.199 5.635 -39.366 1.00 91.56 96 GLY A N 1
ATOM 705 C CA . GLY A 1 96 ? 45.305 4.482 -39.499 1.00 91.56 96 GLY A CA 1
ATOM 706 C C . GLY A 1 96 ? 44.698 4.019 -38.171 1.00 91.56 96 GLY A C 1
ATOM 707 O O . GLY A 1 96 ? 44.568 4.793 -37.222 1.00 91.56 96 GLY A O 1
ATOM 708 N N . ASP A 1 97 ? 44.303 2.750 -38.109 1.00 93.50 97 ASP A N 1
ATOM 709 C CA . ASP A 1 97 ? 43.698 2.140 -36.927 1.00 93.50 97 ASP A CA 1
ATOM 710 C C . ASP A 1 97 ? 44.751 1.724 -35.904 1.00 93.50 97 ASP A C 1
ATOM 712 O O . ASP A 1 97 ? 45.554 0.831 -36.173 1.00 93.50 97 ASP A O 1
ATOM 716 N N . LYS A 1 98 ? 44.697 2.305 -34.703 1.00 94.88 98 LYS A N 1
ATOM 717 C CA . LYS A 1 98 ? 45.502 1.866 -33.557 1.00 94.88 98 LYS A CA 1
ATOM 718 C C . LYS A 1 98 ? 44.983 0.527 -33.031 1.00 94.88 98 LYS A C 1
ATOM 720 O O . LYS A 1 98 ? 43.828 0.447 -32.606 1.00 94.88 98 LYS A O 1
ATOM 725 N N . LEU A 1 99 ? 45.832 -0.499 -33.031 1.00 95.81 99 LEU A N 1
ATOM 726 C CA . LEU A 1 99 ? 45.508 -1.812 -32.478 1.00 95.81 99 LEU A CA 1
ATOM 727 C C . LEU A 1 99 ? 45.770 -1.860 -30.970 1.00 95.81 99 LEU A C 1
ATOM 729 O O . LEU A 1 99 ? 46.753 -1.300 -30.483 1.00 95.81 99 LEU A O 1
ATOM 733 N N . THR A 1 100 ? 44.917 -2.590 -30.253 1.00 95.56 100 THR A N 1
ATOM 734 C CA . THR A 1 100 ? 45.158 -3.009 -28.865 1.00 95.56 100 THR A CA 1
ATOM 735 C C . THR A 1 100 ? 45.479 -4.500 -28.852 1.00 95.56 100 THR A C 1
ATOM 737 O O . THR A 1 100 ? 44.657 -5.304 -29.298 1.00 95.56 100 THR A O 1
ATOM 740 N N . ILE A 1 101 ? 46.669 -4.871 -28.372 1.00 95.19 101 ILE A N 1
ATOM 741 C CA . ILE A 1 101 ? 47.140 -6.261 -28.350 1.00 95.19 101 ILE A CA 1
ATOM 742 C C . ILE A 1 101 ? 46.914 -6.868 -26.964 1.00 95.19 101 ILE A C 1
ATOM 744 O O . ILE A 1 101 ? 47.406 -6.357 -25.963 1.00 95.19 101 ILE A O 1
ATOM 748 N N . TYR A 1 102 ? 46.217 -7.999 -26.923 1.00 94.56 102 TYR A N 1
ATOM 749 C CA . TYR A 1 102 ? 46.015 -8.833 -25.748 1.00 94.56 102 TYR A CA 1
ATOM 750 C C . TYR A 1 102 ? 46.856 -10.104 -25.843 1.00 94.56 102 TYR A C 1
ATOM 752 O O . TYR A 1 102 ? 46.748 -10.878 -26.797 1.00 94.56 102 TYR A O 1
ATOM 760 N N . LEU A 1 103 ? 47.654 -10.331 -24.806 1.00 92.75 103 LEU A N 1
ATOM 761 C CA . LEU A 1 103 ? 48.413 -11.549 -24.562 1.00 92.75 103 LEU A CA 1
ATOM 762 C C . LEU A 1 103 ? 47.536 -12.479 -23.705 1.00 92.75 103 LEU A C 1
ATOM 764 O O . LEU A 1 103 ? 46.996 -12.063 -22.671 1.00 92.75 103 LEU A O 1
ATOM 768 N N . ASP A 1 104 ? 47.315 -13.703 -24.180 1.00 87.06 104 ASP A N 1
ATOM 769 C CA . ASP A 1 104 ? 46.415 -14.712 -23.600 1.00 87.06 104 ASP A CA 1
ATOM 770 C C . ASP A 1 104 ? 44.990 -14.202 -23.328 1.00 87.06 104 ASP A C 1
ATOM 772 O O . ASP A 1 104 ? 44.358 -14.549 -22.326 1.00 87.06 104 ASP A O 1
ATOM 776 N N . LYS A 1 105 ? 44.481 -13.331 -24.215 1.00 75.19 105 LYS A N 1
ATOM 777 C CA . LYS A 1 105 ? 43.150 -12.682 -24.144 1.00 75.19 105 LYS A CA 1
ATOM 778 C C . LYS A 1 105 ? 42.841 -11.920 -22.846 1.00 75.19 105 LYS A C 1
ATOM 780 O O . LYS A 1 105 ? 41.682 -11.594 -22.588 1.00 75.19 105 LYS A O 1
ATOM 785 N N . ARG A 1 106 ? 43.838 -11.654 -22.002 1.00 80.50 106 ARG A N 1
ATOM 786 C CA . ARG A 1 106 ? 43.612 -11.091 -20.659 1.00 80.50 106 ARG A CA 1
ATOM 787 C C . ARG A 1 106 ? 44.502 -9.906 -20.352 1.00 80.50 106 ARG A C 1
ATOM 789 O O . ARG A 1 106 ? 44.032 -8.954 -19.738 1.00 80.50 106 ARG A O 1
ATOM 796 N N . ARG A 1 107 ? 45.772 -9.965 -20.753 1.00 91.38 107 ARG A N 1
ATOM 797 C CA . ARG A 1 107 ? 46.745 -8.917 -20.452 1.00 91.38 107 ARG A CA 1
ATOM 798 C C . ARG A 1 107 ? 46.941 -8.028 -21.668 1.00 91.38 107 ARG A C 1
ATOM 800 O O . ARG A 1 107 ? 47.404 -8.502 -22.699 1.00 91.38 107 ARG A O 1
ATOM 807 N N . GLU A 1 108 ? 46.591 -6.758 -21.540 1.00 92.62 108 GLU A N 1
ATOM 808 C CA . GLU A 1 108 ? 46.886 -5.746 -22.554 1.00 92.62 108 GLU A CA 1
ATOM 809 C C . GLU A 1 108 ? 48.397 -5.471 -22.593 1.00 92.62 108 GLU A C 1
ATOM 811 O O . GLU A 1 108 ? 49.039 -5.373 -21.546 1.00 92.62 108 GLU A O 1
ATOM 816 N N . SER A 1 109 ? 48.967 -5.416 -23.794 1.00 91.25 109 SER A N 1
ATOM 817 C CA . SER A 1 109 ? 50.362 -5.043 -24.031 1.00 91.25 109 SER A CA 1
ATOM 818 C C . SER A 1 109 ? 50.481 -3.529 -24.201 1.00 91.25 109 SER A C 1
ATOM 820 O O . SER A 1 109 ? 49.611 -2.901 -24.799 1.00 91.25 109 SER A O 1
ATOM 822 N N . ASP A 1 110 ? 51.607 -2.952 -23.777 1.00 90.25 110 ASP A N 1
ATOM 823 C CA . ASP A 1 110 ? 51.934 -1.544 -24.042 1.00 90.25 110 ASP A CA 1
ATOM 824 C C . ASP A 1 110 ? 52.228 -1.267 -25.535 1.00 90.25 110 ASP A C 1
ATOM 826 O O . ASP A 1 110 ? 52.334 -0.111 -25.962 1.00 90.25 110 ASP A O 1
ATOM 830 N N . CYS A 1 111 ? 52.314 -2.314 -26.362 1.00 92.06 111 CYS A N 1
ATOM 831 C CA . CYS A 1 111 ? 52.546 -2.206 -27.793 1.00 92.06 111 CYS A CA 1
ATOM 832 C C . CYS A 1 111 ? 51.266 -1.942 -28.600 1.00 92.06 111 CYS A C 1
ATOM 834 O O . CYS A 1 111 ? 50.334 -2.747 -28.611 1.00 92.06 111 CYS A O 1
ATOM 836 N N . HIS A 1 112 ? 51.266 -0.842 -29.360 1.00 93.44 112 HIS A N 1
ATOM 837 C CA . HIS A 1 112 ? 50.106 -0.382 -30.123 1.00 93.44 112 HIS A CA 1
ATOM 838 C C . HIS A 1 112 ? 50.468 -0.001 -31.570 1.00 93.44 112 HIS A C 1
ATOM 840 O O . HIS A 1 112 ? 50.597 1.191 -31.879 1.00 93.44 112 HIS A O 1
ATOM 846 N N . PRO A 1 113 ? 50.656 -0.980 -32.471 1.00 93.50 113 PRO A N 1
ATOM 847 C CA . PRO A 1 113 ? 50.901 -0.696 -33.879 1.00 93.50 113 PRO A CA 1
ATOM 848 C C . PRO A 1 113 ? 49.646 -0.107 -34.536 1.00 93.50 113 PRO A C 1
ATOM 850 O O . PRO A 1 113 ? 48.521 -0.356 -34.093 1.00 93.50 113 PRO A O 1
ATOM 853 N N . ASN A 1 114 ? 49.840 0.647 -35.619 1.00 94.44 114 ASN A N 1
ATOM 854 C CA . ASN A 1 114 ? 48.732 1.130 -36.437 1.00 94.44 114 ASN A CA 1
ATOM 855 C C . ASN A 1 114 ? 48.636 0.350 -37.752 1.00 94.44 114 ASN A C 1
ATOM 857 O O . ASN A 1 114 ? 49.655 -0.004 -38.344 1.00 94.44 114 ASN A O 1
ATOM 861 N N . VAL A 1 115 ? 47.414 0.126 -38.230 1.00 94.75 115 VAL A N 1
ATOM 862 C CA . VAL A 1 115 ? 47.129 -0.461 -39.544 1.00 94.75 115 VAL A CA 1
ATOM 863 C C . VAL A 1 115 ? 46.488 0.598 -40.429 1.00 94.75 115 VAL A C 1
ATOM 865 O O . VAL A 1 115 ? 45.411 1.112 -40.126 1.00 94.75 115 VAL A O 1
ATOM 868 N N . PHE A 1 116 ? 47.139 0.923 -41.543 1.00 94.12 116 PHE A N 1
ATOM 869 C CA . PHE A 1 116 ? 46.584 1.860 -42.510 1.00 94.12 116 PHE A CA 1
ATOM 870 C C . PHE A 1 116 ? 45.528 1.172 -43.378 1.00 94.12 116 PHE A C 1
ATOM 872 O O . PHE A 1 116 ? 45.848 0.294 -44.177 1.00 94.12 116 PHE A O 1
ATOM 879 N N . VAL A 1 117 ? 44.271 1.595 -43.241 1.00 91.00 117 VAL A N 1
ATOM 880 C CA . VAL A 1 117 ? 43.161 1.138 -44.083 1.00 91.00 117 VAL A CA 1
ATOM 881 C C . VAL A 1 117 ? 42.913 2.173 -45.170 1.00 91.00 117 VAL A C 1
ATOM 883 O O . VAL A 1 117 ? 42.469 3.283 -44.885 1.00 91.00 117 VAL A O 1
ATOM 886 N N . SER A 1 118 ? 43.166 1.810 -46.424 1.00 86.44 118 SER A N 1
ATOM 887 C CA . SER A 1 118 ? 42.841 2.652 -47.573 1.00 86.44 118 SER A CA 1
ATOM 888 C C . SER A 1 118 ? 41.331 2.891 -47.672 1.00 86.44 118 SER A C 1
ATOM 890 O O . SER A 1 118 ? 40.510 1.995 -47.442 1.00 86.44 118 SER A O 1
ATOM 892 N N . ARG A 1 119 ? 40.949 4.129 -47.993 1.00 80.56 119 ARG A N 1
ATOM 893 C CA . ARG A 1 119 ? 39.548 4.513 -48.179 1.00 80.56 119 ARG A CA 1
ATOM 894 C C . ARG A 1 119 ? 38.919 3.781 -49.368 1.00 80.56 119 ARG A C 1
ATOM 896 O O . ARG A 1 119 ? 39.544 3.624 -50.416 1.00 80.56 119 ARG A O 1
ATOM 903 N N . ALA A 1 120 ? 37.675 3.334 -49.202 1.00 70.62 120 ALA A N 1
ATOM 904 C CA . ALA A 1 120 ? 36.867 2.852 -50.314 1.00 70.62 120 ALA A CA 1
ATOM 905 C C . ALA A 1 120 ? 36.532 4.054 -51.199 1.00 70.62 120 ALA A C 1
ATOM 907 O O . ALA A 1 120 ? 35.892 4.986 -50.718 1.00 70.62 120 ALA A O 1
ATOM 908 N N . ALA A 1 121 ? 36.955 4.034 -52.465 1.00 73.00 121 ALA A N 1
ATOM 909 C CA . ALA A 1 121 ? 36.667 5.094 -53.432 1.00 73.00 121 ALA A CA 1
ATOM 910 C C . ALA A 1 121 ? 35.218 5.001 -53.949 1.00 73.00 121 ALA A C 1
ATOM 912 O O . ALA A 1 121 ? 34.962 4.889 -55.153 1.00 73.00 121 ALA A O 1
ATOM 913 N N . VAL A 1 122 ? 34.263 4.951 -53.019 1.00 85.50 122 VAL A N 1
ATOM 914 C CA . VAL A 1 122 ? 32.839 4.952 -53.324 1.00 85.50 122 VAL A CA 1
ATOM 915 C C . VAL A 1 122 ? 32.411 6.400 -53.526 1.00 85.50 122 VAL A C 1
ATOM 917 O O . VAL A 1 122 ? 32.688 7.274 -52.705 1.00 85.50 122 VAL A O 1
ATOM 920 N N . SER A 1 123 ? 31.749 6.681 -54.640 1.00 87.06 123 SER A N 1
ATOM 921 C CA . SER A 1 123 ? 31.236 8.017 -54.935 1.00 87.06 123 SER A CA 1
ATOM 922 C C . SER A 1 123 ? 29.762 7.905 -55.261 1.00 87.06 123 SER A C 1
ATOM 924 O O . SER A 1 123 ? 29.365 7.204 -56.191 1.00 87.06 123 SER A O 1
ATOM 926 N N . TYR A 1 124 ? 28.949 8.578 -54.462 1.00 91.62 124 TYR A N 1
ATOM 927 C CA . TYR A 1 124 ? 27.518 8.713 -54.672 1.00 91.62 124 TYR A CA 1
ATOM 928 C C . TYR A 1 124 ? 26.999 9.995 -54.031 1.00 91.62 124 TYR A C 1
ATOM 930 O O . TYR A 1 124 ? 27.564 10.495 -53.056 1.00 91.62 124 TYR A O 1
ATOM 938 N N . MET A 1 125 ? 25.891 10.502 -54.559 1.00 91.19 125 MET A N 1
ATOM 939 C CA . MET A 1 125 ? 25.162 11.626 -53.982 1.00 91.19 125 MET A CA 1
ATOM 940 C C . MET A 1 125 ? 23.824 11.138 -53.435 1.00 91.19 125 MET A C 1
ATOM 942 O O . MET A 1 125 ? 23.087 10.453 -54.141 1.00 91.19 125 MET A O 1
ATOM 946 N N . VAL A 1 126 ? 23.504 11.492 -52.192 1.00 93.19 126 VAL A N 1
ATOM 947 C CA . VAL A 1 126 ? 22.187 11.215 -51.608 1.00 93.19 126 VAL A CA 1
ATOM 948 C C . VAL A 1 126 ? 21.167 12.184 -52.202 1.00 93.19 126 VAL A C 1
ATOM 950 O O . VAL A 1 126 ? 21.352 13.400 -52.145 1.00 93.19 126 VAL A O 1
ATOM 953 N N . GLU A 1 127 ? 20.075 11.669 -52.768 1.00 93.81 127 GLU A N 1
ATOM 954 C CA . GLU A 1 127 ? 18.966 12.497 -53.244 1.00 93.81 127 GLU A CA 1
ATOM 955 C C . GLU A 1 127 ? 18.070 12.855 -52.052 1.00 93.81 127 GLU A C 1
ATOM 957 O O . GLU A 1 127 ? 17.043 12.224 -51.819 1.00 93.81 127 GLU A O 1
ATOM 962 N N . CYS A 1 128 ? 18.459 13.865 -51.271 1.00 92.06 128 CYS A N 1
ATOM 963 C CA . CYS A 1 128 ? 17.837 14.184 -49.976 1.00 92.06 128 CYS A CA 1
ATOM 964 C C . CYS A 1 128 ? 16.315 14.413 -50.046 1.00 92.06 128 CYS A C 1
ATOM 966 O O . CYS A 1 128 ? 15.596 14.104 -49.104 1.00 92.06 128 CYS A O 1
ATOM 968 N N . ALA A 1 129 ? 15.808 14.908 -51.180 1.00 92.25 129 ALA A N 1
ATOM 969 C CA . ALA A 1 129 ? 14.375 15.100 -51.411 1.00 92.25 129 ALA A CA 1
ATOM 970 C C . ALA A 1 129 ? 13.571 13.784 -51.488 1.00 92.25 129 ALA A C 1
ATOM 972 O O . ALA A 1 129 ? 12.346 13.817 -51.458 1.00 92.25 129 ALA A O 1
ATOM 973 N N . THR A 1 130 ? 14.247 12.639 -51.608 1.00 94.75 130 THR A N 1
ATOM 974 C CA . THR A 1 130 ? 13.633 11.304 -51.670 1.00 94.75 130 THR A CA 1
ATOM 975 C C . THR A 1 130 ? 13.584 10.599 -50.315 1.00 94.75 130 THR A C 1
ATOM 977 O O . THR A 1 130 ? 13.092 9.476 -50.246 1.00 94.75 130 THR A O 1
ATOM 980 N N . ILE A 1 131 ? 14.090 11.231 -49.245 1.00 94.94 131 ILE A N 1
ATOM 981 C CA . ILE A 1 131 ? 14.114 10.639 -47.905 1.00 94.94 131 ILE A CA 1
ATOM 982 C C . ILE A 1 131 ? 12.696 10.469 -47.375 1.00 94.94 131 ILE A C 1
ATOM 984 O O . ILE A 1 131 ? 11.957 11.433 -47.184 1.00 94.94 131 ILE A O 1
ATOM 988 N N . ARG A 1 132 ? 12.349 9.211 -47.112 1.00 94.81 132 ARG A N 1
ATOM 989 C CA . ARG A 1 132 ? 11.127 8.782 -46.440 1.00 94.81 132 ARG A CA 1
ATOM 990 C C . ARG A 1 132 ? 11.483 8.344 -45.026 1.00 94.81 132 ARG A C 1
ATOM 992 O O . ARG A 1 132 ? 12.394 7.536 -44.847 1.00 94.81 132 ARG A O 1
ATOM 999 N N . VAL A 1 133 ? 10.780 8.907 -44.051 1.00 94.62 133 VAL A N 1
ATOM 1000 C CA . VAL A 1 133 ? 10.916 8.599 -42.620 1.00 94.62 133 VAL A CA 1
ATOM 1001 C C . VAL A 1 133 ? 9.814 7.628 -42.176 1.00 94.62 133 VAL A C 1
ATOM 1003 O O . VAL A 1 133 ? 8.817 7.510 -42.892 1.00 94.62 133 VAL A O 1
ATOM 1006 N N . PRO A 1 134 ? 9.954 6.943 -41.026 1.00 90.44 134 PRO A N 1
ATOM 1007 C CA . PRO A 1 134 ? 8.888 6.104 -40.480 1.00 90.44 134 PRO A CA 1
ATOM 1008 C C . PRO A 1 134 ? 7.588 6.891 -40.245 1.00 90.44 134 PRO A C 1
ATOM 1010 O O . PRO A 1 134 ? 7.629 8.030 -39.777 1.00 90.44 134 PRO A O 1
ATOM 1013 N N . ASP A 1 135 ? 6.437 6.267 -40.517 1.00 81.00 135 ASP A N 1
ATOM 1014 C CA . ASP A 1 135 ? 5.113 6.901 -40.379 1.00 81.00 135 ASP A CA 1
ATOM 1015 C C . ASP A 1 135 ? 4.742 7.212 -38.915 1.00 81.00 135 ASP A C 1
ATOM 1017 O O . ASP A 1 135 ? 4.013 8.171 -38.623 1.00 81.00 135 ASP A O 1
ATOM 1021 N N . ALA A 1 136 ? 5.207 6.387 -37.973 1.00 80.19 136 ALA A N 1
ATOM 1022 C CA . ALA A 1 136 ? 4.995 6.601 -36.548 1.00 80.19 136 ALA A CA 1
ATOM 1023 C C . ALA A 1 136 ? 6.072 5.908 -35.706 1.00 80.19 136 ALA A C 1
ATOM 1025 O O . ALA A 1 136 ? 6.107 4.686 -35.624 1.00 80.19 136 ALA A O 1
ATOM 1026 N N . CYS A 1 137 ? 6.877 6.702 -35.003 1.00 87.25 137 CYS A N 1
ATOM 1027 C CA . CYS A 1 137 ? 7.666 6.231 -33.870 1.00 87.25 137 CYS A CA 1
ATOM 1028 C C . CYS A 1 137 ? 6.917 6.584 -32.578 1.00 87.25 137 CYS A C 1
ATOM 1030 O O . CYS A 1 137 ? 6.394 7.692 -32.467 1.00 87.25 137 CYS A O 1
ATOM 1032 N N . PHE A 1 138 ? 6.891 5.692 -31.589 1.00 86.56 138 PHE A N 1
ATOM 1033 C CA . PHE A 1 138 ? 6.245 5.948 -30.295 1.00 86.56 138 PHE A CA 1
ATOM 1034 C C . PHE A 1 138 ? 7.259 5.903 -29.155 1.00 86.56 138 PHE A C 1
ATOM 1036 O O . PHE A 1 138 ? 8.209 5.116 -29.175 1.00 86.56 138 PHE A O 1
ATOM 1043 N N . ILE A 1 139 ? 7.054 6.761 -28.157 1.00 86.19 139 ILE A N 1
ATOM 1044 C CA . ILE A 1 139 ? 7.903 6.832 -26.967 1.00 86.19 139 ILE A CA 1
ATOM 1045 C C . ILE A 1 139 ? 7.948 5.486 -26.221 1.00 86.19 139 ILE A C 1
ATOM 1047 O O . ILE A 1 139 ? 6.929 4.827 -26.016 1.00 86.19 139 ILE A O 1
ATOM 1051 N N . GLY A 1 140 ? 9.147 5.061 -25.811 1.00 83.31 140 GLY A N 1
ATOM 1052 C CA . GLY A 1 140 ? 9.346 3.868 -24.984 1.00 83.31 140 GLY A CA 1
ATOM 1053 C C . GLY A 1 140 ? 9.200 2.524 -25.707 1.00 83.31 140 GLY A C 1
ATOM 1054 O O . GLY A 1 140 ? 9.533 1.494 -25.117 1.00 83.31 140 GLY A O 1
ATOM 1055 N N . LEU A 1 141 ? 8.774 2.501 -26.976 1.00 85.19 141 LEU A N 1
ATOM 1056 C CA . LEU A 1 141 ? 8.724 1.277 -27.775 1.00 85.19 141 LEU A CA 1
ATOM 1057 C C . LEU A 1 141 ? 10.046 1.040 -28.505 1.00 85.19 141 LEU A C 1
ATOM 1059 O O . LEU A 1 141 ? 10.638 1.941 -29.098 1.00 85.19 141 LEU A O 1
ATOM 1063 N N . LYS A 1 142 ? 10.537 -0.199 -28.449 1.00 89.88 142 LYS A N 1
ATOM 1064 C CA . LYS A 1 142 ? 11.715 -0.606 -29.216 1.00 89.88 142 LYS A CA 1
ATOM 1065 C C . LYS A 1 142 ? 11.379 -0.572 -30.706 1.00 89.88 142 LYS A C 1
ATOM 1067 O O . LYS A 1 142 ? 10.407 -1.198 -31.118 1.00 89.88 142 LYS A O 1
ATOM 1072 N N . LEU A 1 143 ? 12.212 0.117 -31.482 1.00 90.19 143 LEU A N 1
ATOM 1073 C CA . LEU A 1 143 ? 12.062 0.181 -32.933 1.00 90.19 143 LEU A CA 1
ATOM 1074 C C . LEU A 1 143 ? 12.335 -1.193 -33.559 1.00 90.19 143 LEU A C 1
ATOM 1076 O O . LEU A 1 143 ? 13.145 -1.984 -33.059 1.00 90.19 143 LEU A O 1
ATOM 1080 N N . THR A 1 144 ? 11.624 -1.470 -34.641 1.00 89.00 144 THR A N 1
ATOM 1081 C CA . THR A 1 144 ? 11.609 -2.738 -35.374 1.00 89.00 144 THR A CA 1
ATOM 1082 C C . THR A 1 144 ? 12.171 -2.556 -36.784 1.00 89.00 144 THR A C 1
ATOM 1084 O O . THR A 1 144 ? 12.459 -1.442 -37.206 1.00 89.00 144 THR A O 1
ATOM 1087 N N . GLU A 1 145 ? 12.286 -3.642 -37.553 1.00 86.81 145 GLU A N 1
ATOM 1088 C CA . GLU A 1 145 ? 12.734 -3.578 -38.957 1.00 86.81 145 GLU A CA 1
ATOM 1089 C C . GLU A 1 145 ? 11.758 -2.824 -39.887 1.00 86.81 145 GLU A C 1
ATOM 1091 O O . GLU A 1 145 ? 12.094 -2.495 -41.028 1.00 86.81 145 GLU A O 1
ATOM 1096 N N . ALA A 1 146 ? 10.534 -2.551 -39.415 1.00 87.25 146 ALA A N 1
ATOM 1097 C CA . ALA A 1 146 ? 9.579 -1.696 -40.116 1.00 87.25 146 ALA A CA 1
ATOM 1098 C C . ALA A 1 146 ? 9.937 -0.203 -39.996 1.00 87.25 146 ALA A C 1
ATOM 1100 O O . ALA A 1 146 ? 9.579 0.585 -40.872 1.00 87.25 146 ALA A O 1
ATOM 1101 N N . ASP A 1 147 ? 10.670 0.178 -38.948 1.00 92.69 147 ASP A N 1
ATOM 1102 C CA . ASP A 1 147 ? 11.094 1.547 -38.685 1.00 92.69 147 ASP A CA 1
ATOM 1103 C C . ASP A 1 147 ? 12.405 1.814 -39.432 1.00 92.69 147 ASP A C 1
ATOM 1105 O O . ASP A 1 147 ? 13.498 1.483 -38.972 1.00 92.69 147 ASP A O 1
ATOM 1109 N N . LYS A 1 148 ? 12.311 2.396 -40.628 1.00 95.06 148 LYS A N 1
ATOM 1110 C CA . LYS A 1 148 ? 13.469 2.626 -41.500 1.00 95.06 148 LYS A CA 1
ATOM 1111 C C . LYS A 1 148 ? 13.438 3.976 -42.199 1.00 95.06 148 LYS A C 1
ATOM 1113 O O . LYS A 1 148 ? 12.374 4.531 -42.466 1.00 95.06 148 LYS A O 1
ATOM 1118 N N . LEU A 1 149 ? 14.625 4.474 -42.535 1.00 96.25 149 LEU A N 1
ATOM 1119 C CA . LEU A 1 149 ? 14.781 5.521 -43.542 1.00 96.25 149 LEU A CA 1
ATOM 1120 C C . LEU A 1 149 ? 14.943 4.861 -44.909 1.00 96.25 149 LEU A C 1
ATOM 1122 O O . LEU A 1 149 ? 15.754 3.948 -45.042 1.00 96.25 149 LEU A O 1
ATOM 1126 N N . ALA A 1 150 ? 14.230 5.341 -45.924 1.00 95.38 150 ALA A N 1
ATOM 1127 C CA . ALA A 1 150 ? 14.394 4.880 -47.304 1.00 95.38 150 ALA A CA 1
ATOM 1128 C C . ALA A 1 150 ? 14.628 6.069 -48.239 1.00 95.38 150 ALA A C 1
ATOM 1130 O O . ALA A 1 150 ? 13.891 7.054 -48.175 1.00 95.38 150 ALA A O 1
ATOM 1131 N N . PHE A 1 151 ? 15.653 5.997 -49.091 1.00 95.88 151 PHE A N 1
ATOM 1132 C CA . PHE A 1 151 ? 15.993 7.066 -50.036 1.00 95.88 151 PHE A CA 1
ATOM 1133 C C . PHE A 1 151 ? 16.813 6.572 -51.226 1.00 95.88 151 PHE A C 1
ATOM 1135 O O . PHE A 1 151 ? 17.420 5.503 -51.204 1.00 95.88 151 PHE A O 1
ATOM 1142 N N . THR A 1 152 ? 16.854 7.393 -52.274 1.00 95.75 152 THR A N 1
ATOM 1143 C CA . THR A 1 152 ? 17.660 7.153 -53.472 1.00 95.75 152 THR A CA 1
ATOM 1144 C C . THR A 1 152 ? 19.040 7.790 -53.345 1.00 95.75 152 THR A C 1
ATOM 1146 O O . THR A 1 152 ? 19.187 8.934 -52.909 1.00 95.75 152 THR A O 1
ATOM 1149 N N . VAL A 1 153 ? 20.060 7.067 -53.792 1.00 94.69 153 VAL A N 1
ATOM 1150 C CA . VAL A 1 153 ? 21.407 7.587 -54.029 1.00 94.69 153 VAL A CA 1
ATOM 1151 C C . VAL A 1 153 ? 21.757 7.475 -55.510 1.00 94.69 153 VAL A C 1
ATOM 1153 O O . VAL A 1 153 ? 21.351 6.530 -56.183 1.00 94.69 153 VAL A O 1
ATOM 1156 N N . ASN A 1 154 ? 22.519 8.431 -56.034 1.00 93.75 154 ASN A N 1
ATOM 1157 C CA . ASN A 1 154 ? 23.051 8.393 -57.394 1.00 93.75 154 ASN A CA 1
ATOM 1158 C C . ASN A 1 154 ? 24.530 7.999 -57.358 1.00 93.75 154 ASN A C 1
ATOM 1160 O O . ASN A 1 154 ? 25.376 8.813 -56.980 1.00 93.75 154 ASN A O 1
ATOM 1164 N N . VAL A 1 155 ? 24.825 6.753 -57.723 1.00 94.31 155 VAL A N 1
ATOM 1165 C CA . VAL A 1 155 ? 26.155 6.142 -57.662 1.00 94.31 155 VAL A CA 1
ATOM 1166 C C . VAL A 1 155 ? 26.963 6.494 -58.907 1.00 94.31 155 VAL A C 1
ATOM 1168 O O . VAL A 1 155 ? 26.577 6.172 -60.032 1.00 94.31 155 VAL A O 1
ATOM 1171 N N . THR A 1 156 ? 28.119 7.118 -58.705 1.00 92.12 156 THR A N 1
ATOM 1172 C CA . THR A 1 156 ? 29.074 7.487 -59.761 1.00 92.12 156 THR A CA 1
ATOM 1173 C C . THR A 1 156 ? 30.326 6.610 -59.754 1.00 92.12 156 THR A C 1
ATOM 1175 O O . THR A 1 156 ? 30.902 6.385 -60.815 1.00 92.12 156 THR A O 1
ATOM 1178 N N . SER A 1 157 ? 30.706 6.062 -58.596 1.00 90.25 157 SER A N 1
ATOM 1179 C CA . SER A 1 157 ? 31.759 5.049 -58.445 1.00 90.25 157 SER A CA 1
ATOM 1180 C C . SER A 1 157 ? 31.252 3.935 -57.517 1.00 90.25 157 SER A C 1
ATOM 1182 O O . SER A 1 157 ? 31.097 4.196 -56.317 1.00 90.25 157 SER A O 1
ATOM 1184 N N . PRO A 1 158 ? 30.925 2.739 -58.050 1.00 88.12 158 PRO A N 1
ATOM 1185 C CA . PRO A 1 158 ? 30.404 1.623 -57.264 1.00 88.12 158 PRO A CA 1
ATOM 1186 C C . PRO A 1 158 ? 31.497 0.987 -56.404 1.00 88.12 158 PRO A C 1
ATOM 1188 O O . PRO A 1 158 ? 32.598 0.745 -56.891 1.00 88.12 158 PRO A O 1
ATOM 1191 N N . GLU A 1 159 ? 31.192 0.733 -55.133 1.00 87.62 159 GLU A N 1
ATOM 1192 C CA . GLU A 1 159 ? 32.048 0.068 -54.141 1.00 87.62 159 GLU A CA 1
ATOM 1193 C C . GLU A 1 159 ? 31.206 -0.142 -52.856 1.00 87.62 159 GLU A C 1
ATOM 1195 O O . GLU A 1 159 ? 30.000 0.136 -52.836 1.00 87.62 159 GLU A O 1
ATOM 1200 N N . TYR A 1 160 ? 31.819 -0.617 -51.770 1.00 85.69 160 TYR A N 1
ATOM 1201 C CA . TYR A 1 160 ? 31.200 -0.667 -50.444 1.00 85.69 160 TYR A CA 1
ATOM 1202 C C . TYR A 1 160 ? 30.731 0.708 -49.938 1.00 85.69 160 TYR A C 1
ATOM 1204 O O . TYR A 1 160 ? 31.505 1.668 -49.849 1.00 85.69 160 TYR A O 1
ATOM 1212 N N . TRP A 1 161 ? 29.476 0.771 -49.501 1.00 89.81 161 TRP A N 1
ATOM 1213 C CA . TRP A 1 161 ? 28.872 1.936 -48.872 1.00 89.81 161 TRP A CA 1
ATOM 1214 C C . TRP A 1 161 ? 28.486 1.650 -47.419 1.00 89.81 161 TRP A C 1
ATOM 1216 O O . TRP A 1 161 ? 28.087 0.545 -47.051 1.00 89.81 161 TRP A O 1
ATOM 1226 N N . ASN A 1 162 ? 28.596 2.679 -46.585 1.00 88.81 162 ASN A N 1
ATOM 1227 C CA . ASN A 1 162 ? 28.125 2.682 -45.208 1.00 88.81 162 ASN A CA 1
ATOM 1228 C C . ASN A 1 162 ? 27.521 4.054 -44.918 1.00 88.81 162 ASN A C 1
ATOM 1230 O O . ASN A 1 162 ? 28.175 5.078 -45.144 1.00 88.81 162 ASN A O 1
ATOM 1234 N N . ILE A 1 163 ? 26.275 4.056 -44.453 1.00 91.69 163 ILE A N 1
ATOM 1235 C CA . ILE A 1 163 ? 25.569 5.261 -44.041 1.00 91.69 163 ILE A CA 1
ATOM 1236 C C . ILE A 1 163 ? 24.968 5.018 -42.663 1.00 91.69 163 ILE A C 1
ATOM 1238 O O . ILE A 1 163 ? 24.302 4.013 -42.423 1.00 91.69 163 ILE A O 1
ATOM 1242 N N . ASN A 1 164 ? 25.189 5.958 -41.757 1.00 93.19 164 ASN A N 1
ATOM 1243 C CA . ASN A 1 164 ? 24.565 5.972 -40.444 1.00 93.19 164 ASN A CA 1
ATOM 1244 C C . ASN A 1 164 ? 24.106 7.384 -40.084 1.00 93.19 164 ASN A C 1
ATOM 1246 O O . ASN A 1 164 ? 24.453 8.353 -40.760 1.00 93.19 164 ASN A O 1
ATOM 1250 N N . THR A 1 165 ? 23.304 7.492 -39.034 1.00 94.94 165 THR A N 1
ATOM 1251 C CA . THR A 1 165 ? 23.004 8.763 -38.381 1.00 94.94 165 THR A CA 1
ATOM 1252 C C . THR A 1 165 ? 23.728 8.862 -37.048 1.00 94.94 165 THR A C 1
ATOM 1254 O O . THR A 1 165 ? 24.155 7.859 -36.468 1.00 94.94 165 THR A O 1
ATOM 1257 N N . ASP A 1 166 ? 23.799 10.072 -36.506 1.00 93.69 166 ASP A N 1
ATOM 1258 C CA . ASP A 1 166 ? 24.032 10.254 -35.081 1.00 93.69 166 ASP A CA 1
ATOM 1259 C C . ASP A 1 166 ? 22.930 9.586 -34.234 1.00 93.69 166 ASP A C 1
ATOM 1261 O O . ASP A 1 166 ? 21.848 9.227 -34.715 1.00 93.69 166 ASP A O 1
ATOM 1265 N N . LYS A 1 167 ? 23.236 9.370 -32.951 1.00 95.38 167 LYS A N 1
ATOM 1266 C CA . LYS A 1 167 ? 22.275 8.848 -31.980 1.00 95.38 167 LYS A CA 1
ATOM 1267 C C . LYS A 1 167 ? 21.546 10.012 -31.324 1.00 95.38 167 LYS A C 1
ATOM 1269 O O . LYS A 1 167 ? 22.133 10.724 -30.511 1.00 95.38 167 LYS A O 1
ATOM 1274 N N . VAL A 1 168 ? 20.259 10.146 -31.619 1.00 94.81 168 VAL A N 1
ATOM 1275 C CA . VAL A 1 168 ? 19.389 11.197 -31.082 1.00 94.81 168 VAL A CA 1
ATOM 1276 C C . VAL A 1 168 ? 18.263 10.532 -30.305 1.00 94.81 168 VAL A C 1
ATOM 1278 O O . VAL A 1 168 ? 17.671 9.557 -30.759 1.00 94.81 168 VAL A O 1
ATOM 1281 N N . ASN A 1 169 ? 17.988 11.029 -29.096 1.00 93.44 169 ASN A N 1
ATOM 1282 C CA . ASN A 1 169 ? 16.841 10.593 -28.291 1.00 93.44 169 ASN A CA 1
ATOM 1283 C C . ASN A 1 169 ? 16.747 9.062 -28.081 1.00 93.44 169 ASN A C 1
ATOM 1285 O O . ASN A 1 169 ? 15.669 8.478 -28.056 1.00 93.44 169 ASN A O 1
ATOM 1289 N N . GLY A 1 170 ? 17.896 8.394 -27.942 1.00 93.31 170 GLY A N 1
ATOM 1290 C CA . GLY A 1 170 ? 17.971 6.959 -27.645 1.00 93.31 170 GLY A CA 1
ATOM 1291 C C . GLY A 1 170 ? 18.018 6.025 -28.856 1.00 93.31 170 GLY A C 1
ATOM 1292 O O . GLY A 1 170 ? 18.316 4.843 -28.662 1.00 93.31 170 GLY A O 1
ATOM 1293 N N . TYR A 1 171 ? 17.841 6.532 -30.080 1.00 95.94 171 TYR A N 1
ATOM 1294 C CA . TYR A 1 171 ? 17.844 5.728 -31.305 1.00 95.94 171 TYR A CA 1
ATOM 1295 C C . TYR A 1 171 ? 18.688 6.344 -32.435 1.00 95.94 171 TYR A C 1
ATOM 1297 O O . TYR A 1 171 ? 19.161 7.475 -32.331 1.00 95.94 171 TYR A O 1
ATOM 1305 N N . SER A 1 172 ? 18.954 5.558 -33.477 1.00 95.88 172 SER A N 1
ATOM 1306 C CA . SER A 1 172 ? 19.743 5.930 -34.663 1.00 95.88 172 SER A CA 1
ATOM 1307 C C . SER A 1 172 ? 19.364 5.052 -35.855 1.00 95.88 172 SER A C 1
ATOM 1309 O O . SER A 1 172 ? 18.778 3.989 -35.658 1.00 95.88 172 SER A O 1
ATOM 1311 N N . PHE A 1 173 ? 19.770 5.432 -37.065 1.00 96.50 173 PHE A N 1
ATOM 1312 C CA . PHE A 1 173 ? 19.581 4.636 -38.278 1.00 96.50 173 PHE A CA 1
ATOM 1313 C C . PHE A 1 173 ? 20.925 4.237 -38.885 1.00 96.50 173 PHE A C 1
ATOM 1315 O O . PHE A 1 173 ? 21.864 5.034 -38.889 1.00 96.50 173 PHE A O 1
ATOM 1322 N N . ALA A 1 174 ? 21.032 3.018 -39.411 1.00 94.44 174 ALA A N 1
ATOM 1323 C CA . ALA A 1 174 ? 22.247 2.546 -40.069 1.00 94.44 174 ALA A CA 1
ATOM 1324 C C . ALA A 1 174 ? 21.958 1.564 -41.210 1.00 94.44 174 ALA A C 1
ATOM 1326 O O . ALA A 1 174 ? 20.999 0.796 -41.168 1.00 94.44 174 ALA A O 1
ATOM 1327 N N . GLY A 1 175 ? 22.823 1.572 -42.220 1.00 93.25 175 GLY A N 1
ATOM 1328 C CA . GLY A 1 175 ? 22.795 0.641 -43.340 1.00 93.25 175 GLY A CA 1
ATOM 1329 C C . GLY A 1 175 ? 24.157 0.548 -44.021 1.00 93.25 175 GLY A C 1
ATOM 1330 O O . GLY A 1 175 ? 24.957 1.490 -44.004 1.00 93.25 175 GLY A O 1
ATOM 1331 N N . SER A 1 176 ? 24.436 -0.604 -44.617 1.00 90.62 176 SER A N 1
ATOM 1332 C CA . SER A 1 176 ? 25.641 -0.836 -45.408 1.00 90.62 176 SER A CA 1
ATOM 1333 C C . SER A 1 176 ? 25.380 -1.843 -46.522 1.00 90.62 176 SER A C 1
ATOM 1335 O O . SER A 1 176 ? 24.431 -2.625 -46.470 1.00 90.62 176 SER A O 1
ATOM 1337 N N . GLY A 1 177 ? 26.235 -1.825 -47.540 1.00 90.19 177 GLY A N 1
ATOM 1338 C CA . GLY A 1 177 ? 26.133 -2.728 -48.679 1.00 90.19 177 GLY A CA 1
ATOM 1339 C C . GLY A 1 177 ? 27.222 -2.476 -49.712 1.00 90.19 177 GLY A C 1
ATOM 1340 O O . GLY A 1 177 ? 28.198 -1.778 -49.445 1.00 90.19 177 GLY A O 1
ATOM 1341 N N . ILE A 1 178 ? 27.060 -3.048 -50.903 1.00 88.19 178 ILE A N 1
ATOM 1342 C CA . ILE A 1 178 ? 27.972 -2.867 -52.038 1.00 88.19 178 ILE A CA 1
ATOM 1343 C C . ILE A 1 178 ? 27.153 -2.357 -53.219 1.00 88.19 178 ILE A C 1
ATOM 1345 O O . ILE A 1 178 ? 26.111 -2.925 -53.541 1.00 88.19 178 ILE A O 1
ATOM 1349 N N . PHE A 1 179 ? 27.611 -1.285 -53.862 1.00 92.00 179 PHE A N 1
ATOM 1350 C CA . PHE A 1 179 ? 27.091 -0.907 -55.172 1.00 92.00 179 PHE A CA 1
ATOM 1351 C C . PHE A 1 179 ? 27.836 -1.692 -56.251 1.00 92.00 179 PHE A C 1
ATOM 1353 O O . PHE A 1 179 ? 29.060 -1.635 -56.317 1.00 92.00 179 PHE A O 1
ATOM 1360 N N . GLU A 1 180 ? 27.104 -2.403 -57.108 1.00 90.38 180 GLU A N 1
ATOM 1361 C CA . GLU A 1 180 ? 27.687 -3.187 -58.210 1.00 90.38 180 GLU A CA 1
ATOM 1362 C C . GLU A 1 180 ? 27.713 -2.413 -59.537 1.00 90.38 180 GLU A C 1
ATOM 1364 O O . GLU A 1 180 ? 28.517 -2.699 -60.423 1.00 90.38 180 GLU A O 1
ATOM 1369 N N . THR A 1 181 ? 26.849 -1.405 -59.679 1.00 90.25 181 THR A N 1
ATOM 1370 C CA . THR A 1 181 ? 26.698 -0.602 -60.898 1.00 90.25 181 THR A CA 1
ATOM 1371 C C . THR A 1 181 ? 26.543 0.878 -60.578 1.00 90.25 181 THR A C 1
ATOM 1373 O O . THR A 1 181 ? 26.160 1.260 -59.472 1.00 90.25 181 THR A O 1
ATOM 1376 N N . THR A 1 182 ? 26.829 1.730 -61.561 1.00 93.38 182 THR A N 1
ATOM 1377 C CA . THR A 1 182 ? 26.510 3.160 -61.492 1.00 93.38 182 THR A CA 1
ATOM 1378 C C . THR A 1 182 ? 25.013 3.400 -61.706 1.00 93.38 182 THR A C 1
ATOM 1380 O O . THR A 1 182 ? 24.297 2.533 -62.211 1.00 93.38 182 THR A O 1
ATOM 1383 N N . GLY A 1 183 ? 24.540 4.593 -61.346 1.00 92.56 183 GLY A N 1
ATOM 1384 C CA . GLY A 1 183 ? 23.150 5.014 -61.512 1.00 92.56 183 GLY A CA 1
ATOM 1385 C C . GLY A 1 183 ? 22.388 5.140 -60.196 1.00 92.56 183 GLY A C 1
ATOM 1386 O O . GLY A 1 183 ? 22.967 5.130 -59.110 1.00 92.56 183 GLY A O 1
ATOM 1387 N N . LYS A 1 184 ? 21.070 5.318 -60.300 1.00 94.88 184 LYS A N 1
ATOM 1388 C CA . LYS A 1 184 ? 20.197 5.512 -59.140 1.00 94.88 184 LYS A CA 1
ATOM 1389 C C . LYS A 1 184 ? 19.890 4.180 -58.465 1.00 94.88 184 LYS A C 1
ATOM 1391 O O . LYS A 1 184 ? 19.402 3.264 -59.123 1.00 94.88 184 LYS A O 1
ATOM 1396 N N . VAL A 1 185 ? 20.130 4.108 -57.162 1.00 95.75 185 VAL A N 1
ATOM 1397 C CA . VAL A 1 185 ? 19.854 2.937 -56.325 1.00 95.75 185 VAL A CA 1
ATOM 1398 C C . VAL A 1 185 ? 19.066 3.393 -55.105 1.00 95.75 185 VAL A C 1
ATOM 1400 O O . VAL A 1 185 ? 19.419 4.387 -54.473 1.00 95.75 185 VAL A O 1
ATOM 1403 N N . GLU A 1 186 ? 17.994 2.681 -54.777 1.00 95.69 186 GLU A N 1
ATOM 1404 C CA . GLU A 1 186 ? 17.270 2.877 -53.524 1.00 95.69 186 GLU A CA 1
ATOM 1405 C C . GLU A 1 186 ? 17.909 2.035 -52.417 1.00 95.69 186 GLU A C 1
ATOM 1407 O O . GLU A 1 186 ? 18.223 0.863 -52.628 1.00 95.69 186 GLU A O 1
ATOM 1412 N N . ILE A 1 187 ? 18.116 2.641 -51.249 1.00 95.94 187 ILE A N 1
ATOM 1413 C CA . ILE A 1 187 ? 18.688 1.984 -50.074 1.00 95.94 187 ILE A CA 1
ATOM 1414 C C . ILE A 1 187 ? 17.848 2.260 -48.828 1.00 95.94 187 ILE A C 1
ATOM 1416 O O . ILE A 1 187 ? 17.099 3.240 -48.762 1.00 95.94 187 ILE A O 1
ATOM 1420 N N . GLU A 1 188 ? 18.005 1.395 -47.828 1.00 95.94 188 GLU A N 1
ATOM 1421 C CA . GLU A 1 188 ? 17.286 1.463 -46.558 1.00 95.94 188 GLU A CA 1
ATOM 1422 C C . GLU A 1 188 ? 18.269 1.494 -45.385 1.00 95.94 188 GLU A C 1
ATOM 1424 O O . GLU A 1 188 ? 19.240 0.733 -45.356 1.00 95.94 188 GLU A O 1
ATOM 1429 N N . LEU A 1 189 ? 18.009 2.365 -44.408 1.00 95.94 189 LEU A N 1
ATOM 1430 C CA . LEU A 1 189 ? 18.711 2.389 -43.127 1.00 95.94 189 LEU A CA 1
ATOM 1431 C C . LEU A 1 189 ? 17.755 1.912 -42.038 1.00 95.94 189 LEU A C 1
ATOM 1433 O O . LEU A 1 189 ? 16.709 2.521 -41.811 1.00 95.94 189 LEU A O 1
ATOM 1437 N N . GLN A 1 190 ? 18.136 0.839 -41.359 1.00 95.31 190 GLN A N 1
ATOM 1438 C CA . GLN A 1 190 ? 17.361 0.225 -40.287 1.00 95.31 190 GLN A CA 1
ATOM 1439 C C . GLN A 1 190 ? 17.492 1.046 -39.005 1.00 95.31 190 GLN A C 1
ATOM 1441 O O . GLN A 1 190 ? 18.601 1.465 -38.651 1.00 95.31 190 GLN A O 1
ATOM 1446 N N . ALA A 1 191 ? 16.382 1.277 -38.302 1.00 94.88 191 ALA A N 1
ATOM 1447 C CA . ALA A 1 191 ? 16.425 1.911 -36.995 1.00 94.88 191 ALA A CA 1
ATOM 1448 C C . ALA A 1 191 ? 16.958 0.958 -35.920 1.00 94.88 191 ALA A C 1
ATOM 1450 O O . ALA A 1 191 ? 16.728 -0.250 -35.928 1.00 94.88 191 ALA A O 1
ATOM 1451 N N . MET A 1 192 ? 17.649 1.524 -34.938 1.00 92.62 192 MET A N 1
ATOM 1452 C CA . MET A 1 192 ? 18.132 0.816 -33.761 1.00 92.62 192 MET A CA 1
ATOM 1453 C C . MET A 1 192 ? 17.868 1.656 -32.517 1.00 92.62 192 MET A C 1
ATOM 1455 O O . MET A 1 192 ? 18.189 2.842 -32.491 1.00 92.62 192 MET A O 1
ATOM 1459 N N . GLY A 1 193 ? 17.361 1.026 -31.458 1.00 92.94 193 GLY A N 1
ATOM 1460 C CA . GLY A 1 193 ? 17.158 1.657 -30.152 1.00 92.94 193 GLY A CA 1
ATOM 1461 C C . GLY A 1 193 ? 15.688 1.832 -29.773 1.00 92.94 193 GLY A C 1
ATOM 1462 O O . GLY A 1 193 ? 14.799 1.204 -30.347 1.00 92.94 193 GLY A O 1
ATOM 1463 N N . THR A 1 194 ? 15.463 2.668 -28.764 1.00 91.44 194 THR A N 1
ATOM 1464 C CA . THR A 1 194 ? 14.147 2.963 -28.185 1.00 91.44 194 THR A CA 1
ATOM 1465 C C . THR A 1 194 ? 14.067 4.473 -27.964 1.00 91.44 194 THR A C 1
ATOM 1467 O O . THR A 1 194 ? 14.930 5.001 -27.254 1.00 91.44 194 THR A O 1
ATOM 1470 N N . PRO A 1 195 ? 13.089 5.181 -28.558 1.00 92.06 195 PRO A N 1
ATOM 1471 C CA . PRO A 1 195 ? 12.897 6.607 -28.328 1.00 92.06 195 PRO A CA 1
ATOM 1472 C C . PRO A 1 195 ? 12.616 6.917 -26.854 1.00 92.06 195 PRO A C 1
ATOM 1474 O O . PRO A 1 195 ? 11.804 6.237 -26.225 1.00 92.06 195 PRO A O 1
ATOM 1477 N N . ILE A 1 196 ? 13.276 7.942 -26.308 1.00 88.88 196 ILE A N 1
ATOM 1478 C CA . ILE A 1 196 ? 13.196 8.295 -24.878 1.00 88.88 196 ILE A CA 1
ATOM 1479 C C . ILE A 1 196 ? 12.150 9.388 -24.610 1.00 88.88 196 ILE A C 1
ATOM 1481 O O . ILE A 1 196 ? 11.511 9.364 -23.565 1.00 88.88 196 ILE A O 1
ATOM 1485 N N . ALA A 1 197 ? 11.960 10.328 -25.536 1.00 87.88 197 ALA A N 1
ATOM 1486 C CA . ALA A 1 197 ? 11.025 11.448 -25.421 1.00 87.88 197 ALA A CA 1
ATOM 1487 C C . ALA A 1 197 ? 10.203 11.646 -26.706 1.00 87.88 197 ALA A C 1
ATOM 1489 O O . ALA A 1 197 ? 10.679 11.356 -27.805 1.00 87.88 197 ALA A O 1
ATOM 1490 N N . SER A 1 198 ? 8.985 12.175 -26.586 1.00 88.62 198 SER A N 1
ATOM 1491 C CA . SER A 1 198 ? 8.174 12.594 -27.734 1.00 88.62 198 SER A CA 1
ATOM 1492 C C . SER A 1 198 ? 8.686 13.902 -28.348 1.00 88.62 198 SER A C 1
ATOM 1494 O O . SER A 1 198 ? 9.322 14.719 -27.681 1.00 88.62 198 SER A O 1
ATOM 1496 N N . GLY A 1 199 ? 8.368 14.132 -29.619 1.00 89.94 199 GLY A N 1
ATOM 1497 C CA . GLY A 1 199 ? 8.728 15.334 -30.369 1.00 89.94 199 GLY A CA 1
ATOM 1498 C C . GLY A 1 199 ? 9.557 15.042 -31.618 1.00 89.94 199 GLY A C 1
ATOM 1499 O O . GLY A 1 199 ? 9.781 13.891 -31.994 1.00 89.94 199 GLY A O 1
ATOM 1500 N N . LYS A 1 200 ? 10.005 16.110 -32.284 1.00 93.19 200 LYS A N 1
ATOM 1501 C CA . LYS A 1 200 ? 10.825 16.026 -33.500 1.00 93.19 200 LYS A CA 1
ATOM 1502 C C . LYS A 1 200 ? 12.294 15.795 -33.161 1.00 93.19 200 LYS A C 1
ATOM 1504 O O . LYS A 1 200 ? 12.853 16.485 -32.313 1.00 93.19 200 LYS A O 1
ATOM 1509 N N . ASN A 1 201 ? 12.913 14.854 -33.863 1.00 94.50 201 ASN A N 1
ATOM 1510 C CA . ASN A 1 201 ? 14.310 14.471 -33.700 1.00 94.50 201 ASN A CA 1
ATOM 1511 C C . ASN A 1 201 ? 15.030 14.714 -35.018 1.00 94.50 201 ASN A C 1
ATOM 1513 O O . ASN A 1 201 ? 14.663 14.110 -36.020 1.00 94.50 201 ASN A O 1
ATOM 1517 N N . ALA A 1 202 ? 16.032 15.585 -35.005 1.00 95.38 202 ALA A N 1
ATOM 1518 C CA . ALA A 1 202 ? 16.785 15.961 -36.192 1.00 95.38 202 ALA A CA 1
ATOM 1519 C C . ALA A 1 202 ? 18.059 15.110 -36.292 1.00 95.38 202 ALA A C 1
ATOM 1521 O O . ALA A 1 202 ? 18.964 15.265 -35.475 1.00 95.38 202 ALA A O 1
ATOM 1522 N N . PHE A 1 203 ? 18.126 14.222 -37.283 1.00 95.50 203 PHE A N 1
ATOM 1523 C CA . PHE A 1 203 ? 19.254 13.315 -37.509 1.00 95.50 203 PHE A CA 1
ATOM 1524 C C . PHE A 1 203 ? 20.199 13.825 -38.592 1.00 95.50 203 PHE A C 1
ATOM 1526 O O . PHE A 1 203 ? 19.764 14.284 -39.648 1.00 95.50 203 PHE A O 1
ATOM 1533 N N . THR A 1 204 ? 21.501 13.672 -38.376 1.00 93.50 204 THR A N 1
ATOM 1534 C CA . THR A 1 204 ? 22.535 14.003 -39.361 1.00 93.50 204 THR A CA 1
ATOM 1535 C C . THR A 1 204 ? 23.065 12.735 -40.014 1.00 93.50 204 THR A C 1
ATOM 1537 O O . THR A 1 204 ? 23.585 11.857 -39.331 1.00 93.50 204 THR A O 1
ATOM 1540 N N . LEU A 1 205 ? 22.984 12.648 -41.345 1.00 92.44 205 LEU A N 1
ATOM 1541 C CA . LEU A 1 205 ? 23.587 11.543 -42.093 1.00 92.44 205 LEU A CA 1
ATOM 1542 C C . LEU A 1 205 ? 25.115 11.657 -42.121 1.00 92.44 205 LEU A C 1
ATOM 1544 O O . LEU A 1 205 ? 25.683 12.699 -42.459 1.00 92.44 205 LEU A O 1
ATOM 1548 N N . VAL A 1 206 ? 25.780 10.539 -41.867 1.00 88.50 206 VAL A N 1
ATOM 1549 C CA . VAL A 1 206 ? 27.215 10.347 -42.044 1.00 88.50 206 VAL A CA 1
ATOM 1550 C C . VAL A 1 206 ? 27.408 9.223 -43.053 1.00 88.50 206 VAL A C 1
ATOM 1552 O O . VAL A 1 206 ? 26.859 8.134 -42.911 1.00 88.50 206 VAL A O 1
ATOM 1555 N N . THR A 1 207 ? 28.178 9.504 -44.100 1.00 87.31 207 THR A N 1
ATOM 1556 C CA . THR A 1 207 ? 28.409 8.607 -45.238 1.00 87.31 207 THR A CA 1
ATOM 1557 C C . THR A 1 207 ? 29.903 8.484 -45.517 1.00 87.31 207 THR A C 1
ATOM 1559 O O . THR A 1 207 ? 30.666 9.422 -45.286 1.00 87.31 207 THR A O 1
ATOM 1562 N N . ASN A 1 208 ? 30.323 7.328 -46.035 1.00 84.25 208 ASN A N 1
ATOM 1563 C CA . ASN A 1 208 ? 31.685 7.111 -46.515 1.00 84.25 208 ASN A CA 1
ATOM 1564 C C . ASN A 1 208 ? 31.966 7.640 -47.938 1.00 84.25 208 ASN A C 1
ATOM 1566 O O . ASN A 1 208 ? 33.113 7.542 -48.377 1.00 84.25 208 ASN A O 1
ATOM 1570 N N . SER A 1 209 ? 30.972 8.207 -48.636 1.00 86.94 209 SER A N 1
ATOM 1571 C CA . SER A 1 209 ? 31.120 8.747 -49.997 1.00 86.94 209 SER A CA 1
ATOM 1572 C C . SER A 1 209 ? 32.234 9.793 -50.095 1.00 86.94 209 SER A C 1
ATOM 1574 O O . SER A 1 209 ? 32.378 10.653 -49.225 1.00 86.94 209 SER A O 1
ATOM 1576 N N . ASP A 1 210 ? 33.017 9.746 -51.173 1.00 83.25 210 ASP A N 1
ATOM 1577 C CA . ASP A 1 210 ? 34.013 10.777 -51.505 1.00 83.25 210 ASP A CA 1
ATOM 1578 C C . ASP A 1 210 ? 33.373 12.098 -51.965 1.00 83.25 210 ASP A C 1
ATOM 1580 O O . ASP A 1 210 ? 34.047 13.125 -52.068 1.00 83.25 210 ASP A O 1
ATOM 1584 N N . MET A 1 211 ? 32.061 12.097 -52.210 1.00 81.62 211 MET A N 1
ATOM 1585 C CA . MET A 1 211 ? 31.280 13.303 -52.461 1.00 81.62 211 MET A CA 1
ATOM 1586 C C . MET A 1 211 ? 30.765 13.891 -51.142 1.00 81.62 211 MET A C 1
ATOM 1588 O O . MET A 1 211 ? 30.392 13.160 -50.225 1.00 81.62 211 MET A O 1
ATOM 1592 N N . ALA A 1 212 ? 30.707 15.221 -51.046 1.00 74.62 212 ALA A N 1
ATOM 1593 C CA . ALA A 1 212 ? 30.184 15.890 -49.857 1.00 74.62 212 ALA A CA 1
ATOM 1594 C C . ALA A 1 212 ? 28.710 15.521 -49.609 1.00 74.62 212 ALA A C 1
ATOM 1596 O O . ALA A 1 212 ? 27.887 15.590 -50.525 1.00 74.62 212 ALA A O 1
ATOM 1597 N N . ASN A 1 213 ? 28.369 15.186 -48.361 1.00 73.62 213 ASN A N 1
ATOM 1598 C CA . ASN A 1 213 ? 26.977 15.078 -47.940 1.00 73.62 213 ASN A CA 1
ATOM 1599 C C . ASN A 1 213 ? 26.364 16.480 -47.828 1.00 73.62 213 ASN A C 1
ATOM 1601 O O . ASN A 1 213 ? 26.869 17.321 -47.085 1.00 73.62 213 ASN A O 1
ATOM 1605 N N . THR A 1 214 ? 25.277 16.725 -48.555 1.00 81.31 214 THR A N 1
ATOM 1606 C CA . THR A 1 214 ? 24.561 18.009 -48.573 1.00 81.31 214 THR A CA 1
ATOM 1607 C C . THR A 1 214 ? 23.169 17.926 -47.956 1.00 81.31 214 THR A C 1
ATOM 1609 O O . THR A 1 214 ? 22.439 18.919 -47.985 1.00 81.31 214 THR A O 1
ATOM 1612 N N . CYS A 1 215 ? 22.772 16.773 -47.406 1.00 87.88 215 CYS A N 1
ATOM 1613 C CA . CYS A 1 215 ? 21.442 16.645 -46.832 1.00 87.88 215 CYS A CA 1
ATOM 1614 C C . CYS A 1 215 ? 21.286 17.502 -45.572 1.00 87.88 215 CYS A C 1
ATOM 1616 O O . CYS A 1 215 ? 22.165 17.474 -44.706 1.00 87.88 215 CYS A O 1
ATOM 1618 N N . PRO A 1 216 ? 20.167 18.242 -45.444 1.00 92.44 216 PRO A N 1
ATOM 1619 C CA . PRO A 1 216 ? 19.799 18.838 -44.170 1.00 92.44 216 PRO A CA 1
ATOM 1620 C C . PRO A 1 216 ? 19.502 17.736 -43.147 1.00 92.44 216 PRO A C 1
ATOM 1622 O O . PRO A 1 216 ? 19.390 16.556 -43.495 1.00 92.44 216 PRO A O 1
ATOM 1625 N N . ALA A 1 217 ? 19.354 18.132 -41.884 1.00 93.19 217 ALA A N 1
ATOM 1626 C CA . ALA A 1 217 ? 18.936 17.200 -40.851 1.00 93.19 217 ALA A CA 1
ATOM 1627 C C . ALA A 1 217 ? 17.572 16.573 -41.197 1.00 93.19 217 ALA A C 1
ATOM 1629 O O . ALA A 1 217 ? 16.682 17.242 -41.728 1.00 93.19 217 ALA A O 1
ATOM 1630 N N . ILE A 1 218 ? 17.439 15.279 -40.918 1.00 94.50 218 ILE A N 1
ATOM 1631 C CA . ILE A 1 218 ? 16.235 14.491 -41.174 1.00 94.50 218 ILE A CA 1
ATOM 1632 C C . ILE A 1 218 ? 15.386 14.517 -39.911 1.00 94.50 218 ILE A C 1
ATOM 1634 O O . ILE A 1 218 ? 15.784 13.952 -38.894 1.00 94.50 218 ILE A O 1
ATOM 1638 N N . ASP A 1 219 ? 14.219 15.147 -39.985 1.00 94.56 219 ASP A N 1
ATOM 1639 C CA . ASP A 1 219 ? 13.276 15.182 -38.873 1.00 94.56 219 ASP A CA 1
ATOM 1640 C C . ASP A 1 219 ? 12.457 13.885 -38.814 1.00 94.56 219 ASP A C 1
ATOM 1642 O O . ASP A 1 219 ? 11.690 13.580 -39.727 1.00 94.56 219 ASP A O 1
ATOM 1646 N N . VAL A 1 220 ? 12.575 13.152 -37.707 1.00 94.12 220 VAL A N 1
ATOM 1647 C CA . VAL A 1 220 ? 11.709 12.016 -37.362 1.00 94.12 220 VAL A CA 1
ATOM 1648 C C . VAL A 1 220 ? 10.889 12.376 -36.125 1.00 94.12 220 VAL A C 1
ATOM 1650 O O . VAL A 1 220 ? 11.429 12.755 -35.080 1.00 94.12 220 VAL A O 1
ATOM 1653 N N . GLU A 1 221 ? 9.567 12.279 -36.239 1.00 91.88 221 GLU A N 1
ATOM 1654 C CA . GLU A 1 221 ? 8.639 12.605 -35.157 1.00 91.88 221 GLU A CA 1
ATOM 1655 C C . GLU A 1 221 ? 8.336 11.374 -34.297 1.00 91.88 221 GLU A C 1
ATOM 1657 O O . GLU A 1 221 ? 7.888 10.339 -34.789 1.00 91.88 221 GLU A O 1
ATOM 1662 N N . VAL A 1 222 ? 8.571 11.504 -32.991 1.00 90.62 222 VAL A N 1
ATOM 1663 C CA . VAL A 1 222 ? 8.161 10.526 -31.982 1.00 90.62 222 VAL A CA 1
ATOM 1664 C C . VAL A 1 222 ? 6.859 11.015 -31.363 1.00 90.62 222 VAL A C 1
ATOM 1666 O O . VAL A 1 222 ? 6.817 12.089 -30.760 1.00 90.62 222 VAL A O 1
ATOM 1669 N N . LYS A 1 223 ? 5.794 10.235 -31.514 1.00 86.62 223 LYS A N 1
ATOM 1670 C CA . LYS A 1 223 ? 4.481 10.518 -30.937 1.00 86.62 223 LYS A CA 1
ATOM 1671 C C . LYS A 1 223 ? 4.482 10.200 -29.445 1.00 86.62 223 LYS A C 1
ATOM 1673 O O . LYS A 1 223 ? 5.139 9.256 -28.997 1.00 86.62 223 LYS A O 1
ATOM 1678 N N . ASP A 1 224 ? 3.751 11.017 -28.698 1.00 86.25 224 ASP A N 1
ATOM 1679 C CA . ASP A 1 224 ? 3.502 10.788 -27.278 1.00 86.25 224 ASP A CA 1
ATOM 1680 C C . ASP A 1 224 ? 2.501 9.639 -27.085 1.00 86.25 224 ASP A C 1
ATOM 1682 O O . ASP A 1 224 ? 1.703 9.343 -27.981 1.00 86.25 224 ASP A O 1
ATOM 1686 N N . ILE A 1 225 ? 2.541 8.997 -25.920 1.00 90.06 225 ILE A N 1
ATOM 1687 C CA . ILE A 1 225 ? 1.517 8.037 -25.500 1.00 90.06 225 ILE A CA 1
ATOM 1688 C C . ILE A 1 225 ? 0.197 8.789 -25.274 1.00 90.06 225 ILE A C 1
ATOM 1690 O O . ILE A 1 225 ? 0.190 9.950 -24.873 1.00 90.06 225 ILE A O 1
ATOM 1694 N N . SER A 1 226 ? -0.948 8.160 -25.547 1.00 91.94 226 SER A N 1
ATOM 1695 C CA . SER A 1 226 ? -2.249 8.785 -25.292 1.00 91.94 226 SER A CA 1
ATOM 1696 C C . SER A 1 226 ? -3.341 7.749 -25.070 1.00 91.94 226 SER A C 1
ATOM 1698 O O . SER A 1 226 ? -3.538 6.862 -25.900 1.00 91.94 226 SER A O 1
ATOM 1700 N N . PHE A 1 227 ? -4.070 7.868 -23.963 1.00 94.88 227 PHE A N 1
ATOM 1701 C CA . PHE A 1 227 ? -5.184 6.990 -23.618 1.00 94.88 227 PHE A CA 1
ATOM 1702 C C . PHE A 1 227 ? -6.181 7.676 -22.670 1.00 94.88 227 PHE A C 1
ATOM 1704 O O . PHE A 1 227 ? -5.871 8.659 -21.989 1.00 94.88 227 PHE A O 1
ATOM 1711 N N . SER A 1 228 ? -7.406 7.160 -22.624 1.00 95.38 228 SER A N 1
ATOM 1712 C CA . SER A 1 228 ? -8.427 7.512 -21.629 1.00 95.38 228 SER A CA 1
ATOM 1713 C C . SER A 1 228 ? -8.719 6.324 -20.723 1.00 95.38 228 SER A C 1
ATOM 1715 O O . SER A 1 228 ? -8.598 5.180 -21.153 1.00 95.38 228 SER A O 1
ATOM 1717 N N . VAL A 1 229 ? -9.126 6.598 -19.484 1.00 96.50 229 VAL A N 1
ATOM 1718 C CA . VAL A 1 229 ? -9.492 5.580 -18.491 1.00 96.50 229 VAL A CA 1
ATOM 1719 C C . VAL A 1 229 ? -10.943 5.783 -18.081 1.00 96.50 229 VAL A C 1
ATOM 1721 O O . VAL A 1 229 ? -11.348 6.907 -17.789 1.00 96.50 229 VAL A O 1
ATOM 1724 N N . ASP A 1 230 ? -11.710 4.700 -18.025 1.00 95.25 230 ASP A N 1
ATOM 1725 C CA . ASP A 1 230 ? -13.084 4.711 -17.537 1.00 95.25 230 ASP A CA 1
ATOM 1726 C C . ASP A 1 230 ? -13.154 4.186 -16.096 1.00 95.25 230 ASP A C 1
ATOM 1728 O O . ASP A 1 230 ? -13.326 2.994 -15.843 1.00 95.25 230 ASP A O 1
ATOM 1732 N N . CYS A 1 231 ? -13.045 5.093 -15.122 1.00 95.12 231 CYS A N 1
ATOM 1733 C CA . CYS A 1 231 ? -13.200 4.719 -13.716 1.00 95.12 231 CYS A CA 1
ATOM 1734 C C . CYS A 1 231 ? -14.653 4.404 -13.317 1.00 95.12 231 CYS A C 1
ATOM 1736 O O . CYS A 1 231 ? -14.868 3.859 -12.236 1.00 95.12 231 CYS A O 1
ATOM 1738 N N . THR A 1 232 ? -15.658 4.736 -14.138 1.00 95.31 232 THR A N 1
ATOM 1739 C CA . THR A 1 232 ? -17.064 4.456 -13.788 1.00 95.31 232 THR A CA 1
ATOM 1740 C C . THR A 1 232 ? -17.380 2.966 -13.861 1.00 95.31 232 THR A C 1
ATOM 1742 O O . THR A 1 232 ? -18.213 2.474 -13.103 1.00 95.31 232 THR A O 1
ATOM 1745 N N . ASN A 1 233 ? -16.644 2.244 -14.709 1.00 95.38 233 ASN A N 1
ATOM 1746 C CA . ASN A 1 233 ? -16.693 0.794 -14.848 1.00 95.38 233 ASN A CA 1
ATOM 1747 C C . ASN A 1 233 ? -15.523 0.093 -14.131 1.00 95.38 233 ASN A C 1
ATOM 1749 O O . ASN A 1 233 ? -15.156 -1.027 -14.485 1.00 95.38 233 ASN A O 1
ATOM 1753 N N . ALA A 1 234 ? -14.932 0.735 -13.116 1.00 96.94 234 ALA A N 1
ATOM 1754 C CA . ALA A 1 234 ? -13.888 0.127 -12.299 1.00 96.94 234 ALA A CA 1
ATOM 1755 C C . ALA A 1 234 ? -14.405 -1.116 -11.557 1.00 96.94 234 ALA A C 1
ATOM 1757 O O . ALA A 1 234 ? -15.419 -1.067 -10.859 1.00 96.94 234 ALA A O 1
ATOM 1758 N N . VAL A 1 235 ? -13.671 -2.227 -11.650 1.00 97.81 235 VAL A N 1
ATOM 1759 C CA . VAL A 1 235 ? -14.002 -3.475 -10.951 1.00 97.81 235 VAL A CA 1
ATOM 1760 C C . VAL A 1 235 ? -12.991 -3.727 -9.841 1.00 97.81 235 VAL A C 1
ATOM 1762 O O . VAL A 1 235 ? -11.859 -4.136 -10.097 1.00 97.81 235 VAL A O 1
ATOM 1765 N N . VAL A 1 236 ? -13.416 -3.528 -8.595 1.00 97.75 236 VAL A N 1
ATOM 1766 C CA . VAL A 1 236 ? -12.613 -3.819 -7.400 1.00 97.75 236 VAL A CA 1
ATOM 1767 C C . VAL A 1 236 ? -12.632 -5.322 -7.099 1.00 97.75 236 VAL A C 1
ATOM 1769 O O . VAL A 1 236 ? -13.682 -5.967 -7.138 1.00 97.75 236 VAL A O 1
ATOM 1772 N N . LYS A 1 237 ? -11.464 -5.894 -6.800 1.00 97.62 237 LYS A N 1
ATOM 1773 C CA . LYS A 1 237 ? -11.255 -7.297 -6.427 1.00 97.62 237 LYS A CA 1
ATOM 1774 C C . LYS A 1 237 ? -10.526 -7.389 -5.088 1.00 97.62 237 LYS A C 1
ATOM 1776 O O . LYS A 1 237 ? -9.572 -6.653 -4.849 1.00 97.62 237 LYS A O 1
ATOM 1781 N N . GLY A 1 238 ? -10.931 -8.362 -4.276 1.00 95.44 238 GLY A N 1
ATOM 1782 C CA . GLY A 1 238 ? -10.399 -8.591 -2.933 1.00 95.44 238 GLY A CA 1
ATOM 1783 C C . GLY A 1 238 ? -11.258 -7.939 -1.849 1.00 95.44 238 GLY A C 1
ATOM 1784 O O . GLY A 1 238 ? -11.938 -6.945 -2.101 1.00 95.44 238 GLY A O 1
ATOM 1785 N N . ASP A 1 239 ? -11.216 -8.520 -0.653 1.00 95.00 239 ASP A N 1
ATOM 1786 C CA . ASP A 1 239 ? -11.900 -8.010 0.533 1.00 95.00 239 ASP A CA 1
ATOM 1787 C C . ASP A 1 239 ? -10.880 -7.272 1.398 1.00 95.00 239 ASP A C 1
ATOM 1789 O O . ASP A 1 239 ? -9.965 -7.877 1.951 1.00 95.00 239 ASP A O 1
ATOM 1793 N N . TYR A 1 240 ? -11.024 -5.956 1.509 1.00 97.06 240 TYR A N 1
ATOM 1794 C CA . TYR A 1 240 ? -10.088 -5.125 2.257 1.00 97.06 240 TYR A CA 1
ATOM 1795 C C . TYR A 1 240 ? -10.532 -5.041 3.716 1.00 97.06 240 TYR A C 1
ATOM 1797 O O . TYR A 1 240 ? -11.651 -4.605 3.990 1.00 97.06 240 TYR A O 1
ATOM 1805 N N . LEU A 1 241 ? -9.653 -5.398 4.652 1.00 95.88 241 LEU A N 1
ATOM 1806 C CA . LEU A 1 241 ? -9.888 -5.265 6.090 1.00 95.88 241 LEU A CA 1
ATOM 1807 C C . LEU A 1 241 ? -8.889 -4.276 6.699 1.00 95.88 241 LEU A C 1
ATOM 1809 O O . LEU A 1 241 ? -7.704 -4.285 6.365 1.00 95.88 241 LEU A O 1
ATOM 1813 N N . GLN A 1 242 ? -9.370 -3.411 7.593 1.00 95.75 242 GLN A N 1
ATOM 1814 C CA . GLN A 1 242 ? -8.520 -2.496 8.353 1.00 95.75 242 GLN A CA 1
ATOM 1815 C C . GLN A 1 242 ? -7.379 -3.257 9.057 1.00 95.75 242 GLN A C 1
ATOM 1817 O O . GLN A 1 242 ? -7.588 -4.314 9.645 1.00 95.75 242 GLN A O 1
ATOM 1822 N N . ASP A 1 243 ? -6.178 -2.694 9.014 1.00 94.25 243 ASP A N 1
ATOM 1823 C CA . ASP A 1 243 ? -4.914 -3.206 9.546 1.00 94.25 243 ASP A CA 1
ATOM 1824 C C . ASP A 1 243 ? -4.441 -4.558 8.979 1.00 94.25 243 ASP A C 1
ATOM 1826 O O . ASP A 1 243 ? -3.466 -5.126 9.477 1.00 94.25 243 ASP A O 1
ATOM 1830 N N . GLU A 1 244 ? -5.058 -5.060 7.905 1.00 95.31 244 GLU A N 1
ATOM 1831 C CA . GLU A 1 244 ? -4.554 -6.214 7.157 1.00 95.31 244 GLU A CA 1
ATOM 1832 C C . GLU A 1 244 ? -3.853 -5.773 5.873 1.00 95.31 244 GLU A C 1
ATOM 1834 O O . GLU A 1 244 ? -4.406 -5.048 5.052 1.00 95.31 244 GLU A O 1
ATOM 1839 N N . ALA A 1 245 ? -2.605 -6.203 5.683 1.00 96.81 245 ALA A N 1
ATOM 1840 C CA . ALA A 1 245 ? -1.813 -5.780 4.535 1.00 96.81 245 ALA A CA 1
ATOM 1841 C C . ALA A 1 245 ? -2.457 -6.189 3.201 1.00 96.81 245 ALA A C 1
ATOM 1843 O O . ALA A 1 245 ? -2.878 -7.335 3.023 1.00 96.81 245 ALA A O 1
ATOM 1844 N N . ALA A 1 246 ? -2.451 -5.265 2.238 1.00 95.88 246 ALA A N 1
ATOM 1845 C CA . ALA A 1 246 ? -2.851 -5.573 0.875 1.00 95.88 246 ALA A CA 1
ATOM 1846 C C . ALA A 1 246 ? -1.934 -6.656 0.277 1.00 95.88 246 ALA A C 1
ATOM 1848 O O . ALA A 1 246 ? -0.738 -6.741 0.560 1.00 95.88 246 ALA A O 1
ATOM 1849 N N . THR A 1 247 ? -2.512 -7.487 -0.583 1.00 95.62 247 THR A N 1
ATOM 1850 C CA . THR A 1 247 ? -1.841 -8.616 -1.247 1.00 95.62 247 THR A CA 1
ATOM 1851 C C . THR A 1 247 ? -2.023 -8.516 -2.758 1.00 95.62 247 THR A C 1
ATOM 1853 O O . THR A 1 247 ? -2.827 -7.721 -3.233 1.00 95.62 247 THR A O 1
ATOM 1856 N N . ALA A 1 248 ? -1.347 -9.372 -3.528 1.00 94.69 248 ALA A N 1
ATOM 1857 C CA . ALA A 1 248 ? -1.476 -9.400 -4.989 1.00 94.69 248 ALA A CA 1
ATOM 1858 C C . ALA A 1 248 ? -2.910 -9.671 -5.501 1.00 94.69 248 ALA A C 1
ATOM 1860 O O . ALA A 1 248 ? -3.201 -9.398 -6.660 1.00 94.69 248 ALA A O 1
ATOM 1861 N N . ASN A 1 249 ? -3.812 -10.183 -4.654 1.00 95.38 249 ASN A N 1
ATOM 1862 C CA . ASN A 1 249 ? -5.216 -10.420 -5.014 1.00 95.38 249 ASN A CA 1
ATOM 1863 C C . ASN A 1 249 ? -6.096 -9.164 -4.881 1.00 95.38 249 ASN A C 1
ATOM 1865 O O . ASN A 1 249 ? -7.220 -9.149 -5.381 1.00 95.38 249 ASN A O 1
ATOM 1869 N N . HIS A 1 250 ? -5.598 -8.125 -4.211 1.00 98.19 250 HIS A N 1
ATOM 1870 C CA . HIS A 1 250 ? -6.288 -6.859 -4.001 1.00 98.19 250 HIS A CA 1
ATOM 1871 C C . HIS A 1 250 ? -6.021 -5.939 -5.192 1.00 98.19 250 HIS A C 1
ATOM 1873 O O . HIS A 1 250 ? -4.978 -5.284 -5.267 1.00 98.19 250 HIS A O 1
ATOM 1879 N N . THR A 1 251 ? -6.938 -5.923 -6.156 1.00 98.12 251 THR A N 1
ATOM 1880 C CA . THR A 1 251 ? -6.733 -5.252 -7.445 1.00 98.12 251 THR A CA 1
ATOM 1881 C C . THR A 1 251 ? -7.948 -4.444 -7.875 1.00 98.12 251 THR A C 1
ATOM 1883 O O . THR A 1 251 ? -9.062 -4.669 -7.409 1.00 98.12 251 THR A O 1
ATOM 1886 N N . VAL A 1 252 ? -7.734 -3.497 -8.783 1.00 98.25 252 VAL A N 1
ATOM 1887 C CA . VAL A 1 252 ? -8.793 -2.758 -9.472 1.00 98.25 252 VAL A CA 1
ATOM 1888 C C . VAL A 1 252 ? -8.555 -2.879 -10.965 1.00 98.25 252 VAL A C 1
ATOM 1890 O O . VAL A 1 252 ? -7.485 -2.516 -11.451 1.00 98.25 252 VAL A O 1
ATOM 1893 N N . ILE A 1 253 ? -9.541 -3.413 -11.679 1.00 97.88 253 ILE A N 1
ATOM 1894 C CA . ILE A 1 253 ? -9.516 -3.527 -13.137 1.00 97.88 253 ILE A CA 1
ATOM 1895 C C . ILE A 1 253 ? -10.194 -2.288 -13.716 1.00 97.88 253 ILE A C 1
ATOM 1897 O O . ILE A 1 253 ? -11.307 -1.951 -13.306 1.00 97.88 253 ILE A O 1
ATOM 1901 N N . LEU A 1 254 ? -9.519 -1.609 -14.639 1.00 97.06 254 LEU A N 1
ATOM 1902 C CA . LEU A 1 254 ? -10.010 -0.399 -15.293 1.00 97.06 254 LEU A CA 1
ATOM 1903 C C . LEU A 1 254 ? -10.050 -0.599 -16.812 1.00 97.06 254 LEU A C 1
ATOM 1905 O O . LEU A 1 254 ? -9.014 -0.929 -17.397 1.00 97.06 254 LEU A O 1
ATOM 1909 N N . PRO A 1 255 ? -11.197 -0.361 -17.466 1.00 97.06 255 PRO A N 1
ATOM 1910 C CA . PRO A 1 255 ? -11.259 -0.234 -18.915 1.00 97.06 255 PRO A CA 1
ATOM 1911 C C . PRO A 1 255 ? -10.539 1.034 -19.387 1.00 97.06 255 PRO A C 1
ATOM 1913 O O . PRO A 1 255 ? -10.655 2.101 -18.773 1.00 97.06 255 PRO A O 1
ATOM 1916 N N . ILE A 1 256 ? -9.803 0.928 -20.491 1.00 96.12 256 ILE A N 1
ATOM 1917 C CA . ILE A 1 256 ? -9.099 2.042 -21.131 1.00 96.12 256 ILE A CA 1
ATOM 1918 C C . ILE A 1 256 ? -9.319 2.046 -22.646 1.00 96.12 256 ILE A C 1
ATOM 1920 O O . ILE A 1 256 ? -9.581 1.009 -23.253 1.00 96.12 256 ILE A O 1
ATOM 1924 N N . THR A 1 257 ? -9.137 3.210 -23.268 1.00 95.50 257 THR A N 1
ATOM 1925 C CA . THR A 1 257 ? -9.073 3.357 -24.730 1.00 95.50 257 THR A CA 1
ATOM 1926 C C . THR A 1 257 ? -7.749 3.999 -25.114 1.00 95.50 257 THR A C 1
ATOM 1928 O O . THR A 1 257 ? -7.444 5.100 -24.659 1.00 95.50 257 THR A O 1
ATOM 1931 N N . VAL A 1 258 ? -6.962 3.319 -25.944 1.00 93.88 258 VAL A N 1
ATOM 1932 C CA . VAL A 1 258 ? -5.620 3.735 -26.364 1.00 93.88 258 VAL A CA 1
ATOM 1933 C C . VAL A 1 258 ? -5.682 4.416 -27.728 1.00 93.88 258 VAL A C 1
ATOM 1935 O O . VAL A 1 258 ? -6.086 3.811 -28.722 1.00 93.88 258 VAL A O 1
ATOM 1938 N N . TYR A 1 259 ? -5.242 5.674 -27.771 1.00 89.44 259 TYR A N 1
ATOM 1939 C CA . TYR A 1 259 ? -5.156 6.506 -28.975 1.00 89.44 259 TYR A CA 1
ATOM 1940 C C . TYR A 1 259 ? -3.731 6.576 -29.540 1.00 89.44 259 TYR A C 1
ATOM 1942 O O . TYR A 1 259 ? -3.558 6.796 -30.736 1.00 89.44 259 TYR A O 1
ATOM 1950 N N . ALA A 1 260 ? -2.716 6.382 -28.695 1.00 87.75 260 ALA A N 1
ATOM 1951 C CA . ALA A 1 260 ? -1.321 6.253 -29.095 1.00 87.75 260 ALA A CA 1
ATOM 1952 C C . ALA A 1 260 ? -0.580 5.317 -28.133 1.00 87.75 260 ALA A C 1
ATOM 1954 O O . ALA A 1 260 ? -0.701 5.439 -26.913 1.00 87.75 260 ALA A O 1
ATOM 1955 N N . THR A 1 261 ? 0.169 4.376 -28.704 1.00 88.25 261 THR A N 1
ATOM 1956 C CA . THR A 1 261 ? 0.922 3.346 -27.980 1.00 88.25 261 THR A CA 1
ATOM 1957 C C . THR A 1 261 ? 2.119 3.935 -27.236 1.00 88.25 261 THR A C 1
ATOM 1959 O O . THR A 1 261 ? 2.581 5.030 -27.554 1.00 88.25 261 THR A O 1
ATOM 1962 N N . GLY A 1 262 ? 2.664 3.198 -26.272 1.00 88.31 262 GLY A N 1
ATOM 1963 C CA . GLY A 1 262 ? 3.840 3.617 -25.516 1.00 88.31 262 GLY A CA 1
ATOM 1964 C C . GLY A 1 262 ? 3.971 2.889 -24.187 1.00 88.31 262 GLY A C 1
ATOM 1965 O O . GLY A 1 262 ? 3.348 1.850 -23.959 1.00 88.31 262 GLY A O 1
ATOM 1966 N N . VAL A 1 263 ? 4.782 3.445 -23.292 1.00 88.12 263 VAL A N 1
ATOM 1967 C CA . VAL A 1 263 ? 4.971 2.925 -21.933 1.00 88.12 263 VAL A CA 1
ATOM 1968 C C . VAL A 1 263 ? 4.644 4.020 -20.927 1.00 88.12 263 VAL A C 1
ATOM 1970 O O . VAL A 1 263 ? 5.061 5.159 -21.097 1.00 88.12 263 VAL A O 1
ATOM 1973 N N . THR A 1 264 ? 3.904 3.677 -19.877 1.00 91.56 264 THR A N 1
ATOM 1974 C CA . THR A 1 264 ? 3.527 4.603 -18.801 1.00 91.56 264 THR A CA 1
ATOM 1975 C C . THR A 1 264 ? 3.460 3.866 -17.461 1.00 91.56 264 THR A C 1
ATOM 1977 O O . THR A 1 264 ? 3.791 2.684 -17.346 1.00 91.56 264 THR A O 1
ATOM 1980 N N . THR A 1 265 ? 3.064 4.557 -16.401 1.00 94.31 265 THR A N 1
ATOM 1981 C CA . THR A 1 265 ? 2.726 3.954 -15.109 1.00 94.31 265 THR A CA 1
ATOM 1982 C C . THR A 1 265 ? 1.561 4.721 -14.515 1.00 94.31 265 THR A C 1
ATOM 1984 O O . THR A 1 265 ? 1.614 5.941 -14.386 1.00 94.31 265 THR A O 1
ATOM 1987 N N . LEU A 1 266 ? 0.516 4.002 -14.120 1.00 95.94 266 LEU A N 1
ATOM 1988 C CA . LEU A 1 266 ? -0.648 4.579 -13.468 1.00 95.94 266 LEU A CA 1
ATOM 1989 C C . LEU A 1 266 ? -0.564 4.355 -11.970 1.00 95.94 266 LEU A C 1
ATOM 1991 O O . LEU A 1 266 ? -0.267 3.253 -11.508 1.00 95.94 266 LEU A O 1
ATOM 1995 N N . LYS A 1 267 ? -0.842 5.415 -11.214 1.00 97.00 267 LYS A N 1
ATOM 1996 C CA . LYS A 1 267 ? -0.839 5.390 -9.756 1.00 97.00 267 LYS A CA 1
ATOM 1997 C C . LYS A 1 267 ? -1.957 6.272 -9.210 1.00 97.00 267 LYS A C 1
ATOM 1999 O O . LYS A 1 267 ? -2.227 7.341 -9.756 1.00 97.00 267 LYS A O 1
ATOM 2004 N N . THR A 1 268 ? -2.590 5.845 -8.124 1.00 98.00 268 THR A N 1
ATOM 2005 C CA . THR A 1 268 ? -3.550 6.682 -7.391 1.00 98.00 268 THR A CA 1
ATOM 2006 C C . THR A 1 268 ? -2.862 7.526 -6.321 1.00 98.00 268 THR A C 1
ATOM 2008 O O . THR A 1 268 ? -1.722 7.260 -5.931 1.00 98.00 268 THR A O 1
ATOM 2011 N N . ASN A 1 269 ? -3.576 8.510 -5.779 1.00 97.12 269 ASN A N 1
ATOM 2012 C CA . ASN A 1 269 ? -3.231 9.064 -4.471 1.00 97.12 269 ASN A CA 1
ATOM 2013 C C . ASN A 1 269 ? -3.249 7.974 -3.377 1.00 97.12 269 ASN A C 1
ATOM 2015 O O . ASN A 1 269 ? -3.805 6.885 -3.557 1.00 97.12 269 ASN A O 1
ATOM 2019 N N . GLU A 1 270 ? -2.628 8.284 -2.240 1.00 97.62 270 GLU A N 1
ATOM 2020 C CA . GLU A 1 270 ? -2.664 7.435 -1.052 1.00 97.62 270 GLU A CA 1
ATOM 2021 C C . GLU A 1 270 ? -3.820 7.861 -0.141 1.00 97.62 270 GLU A C 1
ATOM 2023 O O . GLU A 1 270 ? -3.907 9.023 0.262 1.00 97.62 270 GLU A O 1
ATOM 2028 N N . VAL A 1 271 ? -4.716 6.924 0.168 1.00 97.44 271 VAL A N 1
ATOM 2029 C CA . VAL A 1 271 ? -5.880 7.133 1.039 1.00 97.44 271 VAL A CA 1
ATOM 2030 C C . VAL A 1 271 ? -5.963 5.972 2.014 1.00 97.44 271 VAL A C 1
ATOM 2032 O O . VAL A 1 271 ? -5.911 4.808 1.613 1.00 97.44 271 VAL A O 1
ATOM 2035 N N . GLY A 1 272 ? -6.059 6.293 3.307 1.00 95.19 272 GLY A N 1
ATOM 2036 C CA . GLY A 1 272 ? -6.152 5.288 4.364 1.00 95.19 272 GLY A CA 1
ATOM 2037 C C . GLY A 1 272 ? -4.972 4.312 4.377 1.00 95.19 272 GLY A C 1
ATOM 2038 O O . GLY A 1 272 ? -5.186 3.141 4.649 1.00 95.19 272 GLY A O 1
ATOM 2039 N N . GLY A 1 273 ? -3.751 4.755 4.051 1.00 96.56 273 GLY A N 1
ATOM 2040 C CA . GLY A 1 273 ? -2.542 3.913 4.045 1.00 96.56 273 GLY A CA 1
ATOM 2041 C C . GLY A 1 273 ? -2.402 2.966 2.847 1.00 96.56 273 GLY A C 1
ATOM 2042 O O . GLY A 1 273 ? -1.522 2.103 2.851 1.00 96.56 273 GLY A O 1
ATOM 2043 N N . VAL A 1 274 ? -3.257 3.107 1.829 1.00 98.25 274 VAL A N 1
ATOM 2044 C CA . VAL A 1 274 ? -3.226 2.306 0.598 1.00 98.25 274 VAL A CA 1
ATOM 2045 C C . VAL A 1 274 ? -3.116 3.215 -0.619 1.00 98.25 274 VAL A C 1
ATOM 2047 O O . VAL A 1 274 ? -3.683 4.304 -0.641 1.00 98.25 274 VAL A O 1
ATOM 2050 N N . TYR A 1 275 ? -2.424 2.752 -1.656 1.00 98.00 275 TYR A N 1
ATOM 2051 C CA . TYR A 1 275 ? -2.505 3.298 -3.011 1.00 98.00 275 TYR A CA 1
ATOM 2052 C C . TYR A 1 275 ? -2.504 2.161 -4.036 1.00 98.00 275 TYR A C 1
ATOM 2054 O O . TYR A 1 275 ? -2.046 1.052 -3.758 1.00 98.00 275 TYR A O 1
ATOM 2062 N N . PHE A 1 276 ? -2.973 2.440 -5.245 1.00 98.31 276 PHE A N 1
ATOM 2063 C CA . PHE A 1 276 ? -3.008 1.487 -6.347 1.00 98.31 276 PHE A CA 1
ATOM 2064 C C . PHE A 1 276 ? -1.975 1.855 -7.408 1.00 98.31 276 PHE A C 1
ATOM 2066 O O . PHE A 1 276 ? -1.751 3.037 -7.670 1.00 98.31 276 PHE A O 1
ATOM 2073 N N . SER A 1 277 ? -1.333 0.852 -8.009 1.00 97.62 277 SER A N 1
ATOM 2074 C CA . SER A 1 277 ? -0.344 1.042 -9.075 1.00 97.62 277 SER A CA 1
ATOM 2075 C C . SER A 1 277 ? -0.442 -0.057 -10.127 1.00 97.62 277 SER A C 1
ATOM 2077 O O . SER A 1 277 ? -0.577 -1.228 -9.773 1.00 97.62 277 SER A O 1
ATOM 2079 N N . SER A 1 278 ? -0.328 0.299 -11.408 1.00 96.69 278 SER A N 1
ATOM 2080 C CA . SER A 1 278 ? -0.175 -0.681 -12.496 1.00 96.69 278 SER A CA 1
ATOM 2081 C C . SER A 1 278 ? 1.224 -1.305 -12.531 1.00 96.69 278 SER A C 1
ATOM 2083 O O . SER A 1 278 ? 1.431 -2.316 -13.191 1.00 96.69 278 SER A O 1
ATOM 2085 N N . GLY A 1 279 ? 2.209 -0.674 -11.878 1.00 95.00 279 GLY A N 1
ATOM 2086 C CA . GLY A 1 279 ? 3.612 -0.852 -12.256 1.00 95.00 279 GLY A CA 1
ATOM 2087 C C . GLY A 1 279 ? 3.877 -0.345 -13.686 1.00 95.00 279 GLY A C 1
ATOM 2088 O O . GLY A 1 279 ? 3.038 0.373 -14.242 1.00 95.00 279 GLY A O 1
ATOM 2089 N N . PRO A 1 280 ? 5.025 -0.696 -14.292 1.00 92.12 280 PRO A N 1
ATOM 2090 C CA . PRO A 1 280 ? 5.295 -0.390 -15.693 1.00 92.12 280 PRO A CA 1
ATOM 2091 C C . PRO A 1 280 ? 4.220 -1.000 -16.600 1.00 92.12 280 PRO A C 1
ATOM 2093 O O . PRO A 1 280 ? 4.026 -2.214 -16.606 1.00 92.12 280 PRO A O 1
ATOM 2096 N N . LEU A 1 281 ? 3.527 -0.153 -17.356 1.00 92.50 281 LEU A N 1
ATOM 2097 C CA . LEU A 1 281 ? 2.444 -0.526 -18.258 1.00 92.50 281 LEU A CA 1
ATOM 2098 C C . LEU A 1 281 ? 2.876 -0.260 -19.699 1.00 92.50 281 LEU A C 1
ATOM 2100 O O . LEU A 1 281 ? 3.212 0.871 -20.043 1.00 92.50 281 LEU A O 1
ATOM 2104 N N . THR A 1 282 ? 2.836 -1.288 -20.542 1.00 91.31 282 THR A N 1
ATOM 2105 C CA . THR A 1 282 ? 3.083 -1.174 -21.984 1.00 91.31 282 THR A CA 1
ATOM 2106 C C . THR A 1 282 ? 1.760 -1.261 -22.732 1.00 91.31 282 THR A C 1
ATOM 2108 O O . THR A 1 282 ? 1.019 -2.225 -22.563 1.00 91.31 282 THR A O 1
ATOM 2111 N N . LEU A 1 283 ? 1.479 -0.257 -23.558 1.00 91.50 283 LEU A N 1
ATOM 2112 C CA . LEU A 1 283 ? 0.337 -0.204 -24.465 1.00 91.50 283 LEU A CA 1
ATOM 2113 C C . LEU A 1 283 ? 0.881 -0.382 -25.881 1.00 91.50 283 LEU A C 1
ATOM 2115 O O . LEU A 1 283 ? 1.448 0.552 -26.440 1.00 91.50 283 LEU A O 1
ATOM 2119 N N . ASP A 1 284 ? 0.786 -1.591 -26.424 1.00 86.00 284 ASP A N 1
ATOM 2120 C CA . ASP A 1 284 ? 1.426 -2.005 -27.682 1.00 86.00 284 ASP A CA 1
ATOM 2121 C C . ASP A 1 284 ? 0.497 -1.940 -28.905 1.00 86.00 284 ASP A C 1
ATOM 2123 O O . ASP A 1 284 ? 0.936 -2.117 -30.041 1.00 86.00 284 ASP A O 1
ATOM 2127 N N . SER A 1 285 ? -0.784 -1.662 -28.680 1.00 87.25 285 SER A N 1
ATOM 2128 C CA . SER A 1 285 ? -1.812 -1.575 -29.710 1.00 87.25 285 SER A CA 1
ATOM 2129 C C . SER A 1 285 ? -2.849 -0.499 -29.371 1.00 87.25 285 SER A C 1
ATOM 2131 O O . SER A 1 285 ? -2.955 -0.042 -28.233 1.00 87.25 285 SER A O 1
ATOM 2133 N N . MET A 1 286 ? -3.554 -0.020 -30.398 1.00 86.94 286 MET A N 1
ATOM 2134 C CA . MET A 1 286 ? -4.636 0.961 -30.263 1.00 86.94 286 MET A CA 1
ATOM 2135 C C . MET A 1 286 ? -5.978 0.253 -30.053 1.00 86.94 286 MET A C 1
ATOM 2137 O O . MET A 1 286 ? -6.194 -0.824 -30.611 1.00 86.94 286 MET A O 1
ATOM 2141 N N . GLY A 1 287 ? -6.912 0.908 -29.359 1.00 91.00 287 GLY A N 1
ATOM 2142 C CA . GLY A 1 287 ? -8.264 0.389 -29.134 1.00 91.00 287 GLY A CA 1
ATOM 2143 C C . GLY A 1 287 ? -8.618 0.220 -27.659 1.00 91.00 287 GLY A C 1
ATOM 2144 O O . GLY A 1 287 ? -8.062 0.898 -26.798 1.00 91.00 287 GLY A O 1
ATOM 2145 N N . GLU A 1 288 ? -9.598 -0.635 -27.377 1.00 94.31 288 GLU A N 1
ATOM 2146 C CA . GLU A 1 288 ? -10.070 -0.910 -26.017 1.00 94.31 288 GLU A CA 1
ATOM 2147 C C . GLU A 1 288 ? -9.210 -1.979 -25.338 1.00 94.31 288 GLU A C 1
ATOM 2149 O O . GLU A 1 288 ? -8.931 -3.029 -25.915 1.00 94.31 288 GLU A O 1
ATOM 2154 N N . HIS A 1 289 ? -8.823 -1.717 -24.092 1.00 95.31 289 HIS A N 1
ATOM 2155 C CA . HIS A 1 289 ? -8.056 -2.640 -23.260 1.00 95.31 289 HIS A CA 1
ATOM 2156 C C . HIS A 1 289 ? -8.554 -2.596 -21.815 1.00 95.31 289 HIS A C 1
ATOM 2158 O O . HIS A 1 289 ? -9.253 -1.671 -21.407 1.00 95.31 289 HIS A O 1
ATOM 2164 N N . GLU A 1 290 ? -8.132 -3.571 -21.017 1.00 95.69 290 GLU A N 1
ATOM 2165 C CA . GLU A 1 290 ? -8.268 -3.540 -19.564 1.00 95.69 290 GLU A CA 1
ATOM 2166 C C . GLU A 1 290 ? -6.882 -3.489 -18.927 1.00 95.69 290 GLU A C 1
ATOM 2168 O O . GLU A 1 290 ? -5.951 -4.166 -19.369 1.00 95.69 290 GLU A O 1
ATOM 2173 N N . ILE A 1 291 ? -6.750 -2.701 -17.866 1.00 96.06 291 ILE A N 1
ATOM 2174 C CA . ILE A 1 291 ? -5.535 -2.634 -17.055 1.00 96.06 291 ILE A CA 1
ATOM 2175 C C . ILE A 1 291 ? -5.844 -3.039 -15.623 1.00 96.06 291 ILE A C 1
ATOM 2177 O O . ILE A 1 291 ? -6.948 -2.826 -15.124 1.00 96.06 291 ILE A O 1
ATOM 2181 N N . VAL A 1 292 ? -4.844 -3.587 -14.940 1.00 97.31 292 VAL A N 1
ATOM 2182 C CA . VAL A 1 292 ? -4.957 -3.994 -13.540 1.00 97.31 292 VAL A CA 1
ATOM 2183 C C . VAL A 1 292 ? -4.079 -3.089 -12.692 1.00 97.31 292 VAL A C 1
ATOM 2185 O O . VAL A 1 292 ? -2.869 -3.015 -12.897 1.00 97.31 292 VAL A O 1
ATOM 2188 N N . LEU A 1 293 ? -4.678 -2.422 -11.711 1.00 98.06 293 LEU A N 1
ATOM 2189 C CA . LEU A 1 293 ? -3.946 -1.752 -10.647 1.00 98.06 293 LEU A CA 1
ATOM 2190 C C . LEU A 1 293 ? -3.898 -2.655 -9.418 1.00 98.06 293 LEU A C 1
ATOM 2192 O O . LEU A 1 293 ? -4.928 -3.153 -8.973 1.00 98.06 293 LEU A O 1
ATOM 2196 N N . THR A 1 294 ? -2.717 -2.831 -8.836 1.00 98.25 294 THR A N 1
ATOM 2197 C CA . THR A 1 294 ? -2.529 -3.612 -7.606 1.00 98.25 294 THR A CA 1
ATOM 2198 C C . THR A 1 294 ? -2.451 -2.686 -6.399 1.00 98.25 294 THR A C 1
ATOM 2200 O O . THR A 1 294 ? -1.754 -1.666 -6.437 1.00 98.25 294 THR A O 1
ATOM 2203 N N . ALA A 1 295 ? -3.164 -3.034 -5.328 1.00 98.25 295 ALA A N 1
ATOM 2204 C CA . ALA A 1 295 ? -3.110 -2.318 -4.062 1.00 98.25 295 ALA A CA 1
ATOM 2205 C C . ALA A 1 295 ? -1.754 -2.514 -3.372 1.00 98.25 295 ALA A C 1
ATOM 2207 O O . ALA A 1 295 ? -1.211 -3.615 -3.323 1.00 98.25 295 ALA A O 1
ATOM 2208 N N . ASN A 1 296 ? -1.230 -1.442 -2.791 1.00 97.75 296 ASN A N 1
ATOM 2209 C CA . ASN A 1 296 ? -0.010 -1.428 -1.998 1.00 97.75 296 ASN A CA 1
ATOM 2210 C C . ASN A 1 296 ? -0.290 -0.713 -0.676 1.00 97.75 296 ASN A C 1
ATOM 2212 O O . ASN A 1 296 ? -0.930 0.337 -0.681 1.00 97.75 296 ASN A O 1
ATOM 2216 N N . GLY A 1 297 ? 0.225 -1.251 0.430 1.00 97.12 297 GLY A N 1
ATOM 2217 C CA . GLY A 1 297 ? 0.092 -0.659 1.764 1.00 97.12 297 GLY A CA 1
ATOM 2218 C C . GLY A 1 297 ? -0.798 -1.462 2.714 1.00 97.12 297 GLY A C 1
ATOM 2219 O O . GLY A 1 297 ? -1.071 -2.642 2.486 1.00 97.12 297 GLY A O 1
ATOM 2220 N N . ILE A 1 298 ? -1.207 -0.821 3.809 1.00 97.69 298 ILE A N 1
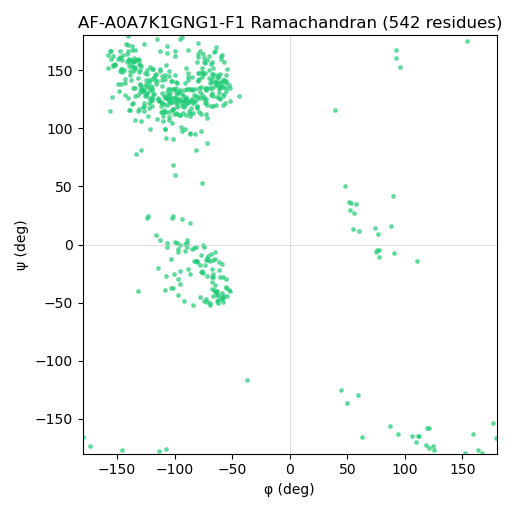ATOM 2221 C CA . ILE A 1 298 ? -2.046 -1.403 4.865 1.00 97.69 298 ILE A CA 1
ATOM 2222 C C . ILE A 1 298 ? -3.237 -0.453 5.069 1.00 97.69 298 ILE A C 1
ATOM 2224 O O . ILE A 1 298 ? -3.005 0.705 5.425 1.00 97.69 298 ILE A O 1
ATOM 2228 N N . PRO A 1 299 ? -4.492 -0.890 4.849 1.00 97.38 299 PRO A N 1
ATOM 2229 C CA . PRO A 1 299 ? -5.672 -0.066 5.079 1.00 97.38 299 PRO A CA 1
ATOM 2230 C C . PRO A 1 299 ? -5.775 0.331 6.554 1.00 97.38 299 PRO A C 1
ATOM 2232 O O . PRO A 1 299 ? -5.796 -0.533 7.414 1.00 97.38 299 PRO A O 1
ATOM 2235 N N . THR A 1 300 ? -5.884 1.617 6.869 1.00 94.75 300 THR A N 1
ATOM 2236 C CA . THR A 1 300 ? -6.018 2.119 8.254 1.00 94.75 300 THR A CA 1
ATOM 2237 C C . THR A 1 300 ? -7.364 2.789 8.519 1.00 94.75 300 THR A C 1
ATOM 2239 O O . THR A 1 300 ? -7.803 2.864 9.668 1.00 94.75 300 THR A O 1
ATOM 2242 N N . THR A 1 301 ? -8.052 3.220 7.458 1.00 93.56 301 THR A N 1
ATOM 2243 C CA . THR A 1 301 ? -9.358 3.885 7.523 1.00 93.56 301 THR A CA 1
ATOM 2244 C C . THR A 1 301 ? -10.442 2.959 6.964 1.00 93.56 301 THR A C 1
ATOM 2246 O O . THR A 1 301 ? -10.451 2.721 5.753 1.00 93.56 301 THR A O 1
ATOM 2249 N N . PRO A 1 302 ? -11.352 2.429 7.802 1.00 94.81 302 PRO A N 1
ATOM 2250 C CA . PRO A 1 302 ? -12.496 1.660 7.330 1.00 94.81 302 PRO A CA 1
ATOM 2251 C C . PRO A 1 302 ? -13.563 2.569 6.703 1.00 94.81 302 PRO A C 1
ATOM 2253 O O . PRO A 1 302 ? -13.619 3.767 6.978 1.00 94.81 302 PRO A O 1
ATOM 2256 N N . GLY A 1 303 ? -14.444 1.982 5.896 1.00 95.38 303 GLY A N 1
ATOM 2257 C CA . GLY A 1 303 ? -15.469 2.684 5.126 1.00 95.38 303 GLY A CA 1
ATOM 2258 C C . GLY A 1 303 ? -15.142 2.752 3.634 1.00 95.38 303 GLY A C 1
ATOM 2259 O O . GLY A 1 303 ? -14.304 2.006 3.130 1.00 95.38 303 GLY A O 1
ATOM 2260 N N . VAL A 1 304 ? -15.847 3.626 2.916 1.00 97.19 304 VAL A N 1
ATOM 2261 C CA . VAL A 1 304 ? -15.630 3.848 1.481 1.00 97.19 304 VAL A CA 1
ATOM 2262 C C . VAL A 1 304 ? -14.524 4.884 1.301 1.00 97.19 304 VAL A C 1
ATOM 2264 O O . VAL A 1 304 ? -14.676 6.030 1.720 1.00 97.19 304 VAL A O 1
ATOM 2267 N N . ASN A 1 305 ? -13.424 4.476 0.674 1.00 97.38 305 ASN A N 1
ATOM 2268 C CA . ASN A 1 305 ? -12.285 5.330 0.363 1.00 97.38 305 ASN A CA 1
ATOM 2269 C C . ASN A 1 305 ? -12.248 5.613 -1.146 1.00 97.38 305 ASN A C 1
ATOM 2271 O O . ASN A 1 305 ? -12.237 4.679 -1.948 1.00 97.38 305 ASN A O 1
ATOM 2275 N N . THR A 1 306 ? -12.192 6.890 -1.527 1.00 97.69 306 THR A N 1
ATOM 2276 C CA . THR A 1 306 ? -12.128 7.324 -2.932 1.00 97.69 306 THR A CA 1
ATOM 2277 C C . THR A 1 306 ? -10.683 7.520 -3.383 1.00 97.69 306 THR A C 1
ATOM 2279 O O . THR A 1 306 ? -9.959 8.354 -2.835 1.00 97.69 306 THR A O 1
ATOM 2282 N N . TYR A 1 307 ? -10.277 6.793 -4.421 1.00 97.94 307 TYR A N 1
ATOM 2283 C CA . TYR A 1 307 ? -8.943 6.845 -5.013 1.00 97.94 307 TYR A CA 1
ATOM 2284 C C . TYR A 1 307 ? -8.981 7.602 -6.335 1.00 97.94 307 TYR A C 1
ATOM 2286 O O . TYR A 1 307 ? -9.778 7.294 -7.215 1.00 97.94 307 TYR A O 1
ATOM 2294 N N . ILE A 1 308 ? 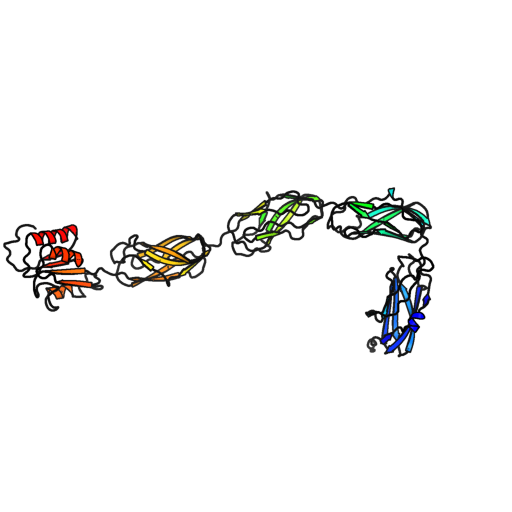-8.099 8.583 -6.484 1.00 97.12 308 ILE A N 1
ATOM 2295 C CA . ILE A 1 308 ? -7.985 9.451 -7.656 1.00 97.12 308 ILE A CA 1
ATOM 2296 C C . ILE A 1 308 ? -6.748 9.028 -8.441 1.00 97.12 308 ILE A C 1
ATOM 2298 O O . ILE A 1 308 ? -5.647 9.002 -7.884 1.00 97.12 308 ILE A O 1
ATOM 2302 N N . LEU A 1 309 ? -6.910 8.730 -9.731 1.00 96.69 309 LEU A N 1
ATOM 2303 C CA . LEU A 1 309 ? -5.783 8.528 -10.639 1.00 96.69 309 LEU A CA 1
ATOM 2304 C C . LEU A 1 309 ? -4.996 9.828 -10.783 1.00 96.69 309 LEU A C 1
ATOM 2306 O O . LEU A 1 309 ? -5.529 10.854 -11.220 1.00 96.69 309 LEU A O 1
ATOM 2310 N N . MET A 1 310 ? -3.718 9.774 -10.416 1.00 94.69 310 MET A N 1
ATOM 2311 C CA . MET A 1 310 ? -2.801 10.894 -10.585 1.00 94.69 310 MET A CA 1
ATOM 2312 C C . MET A 1 310 ? -2.469 11.087 -12.066 1.00 94.69 310 MET A C 1
ATOM 2314 O O . MET A 1 310 ? -2.594 10.164 -12.870 1.00 94.69 310 MET A O 1
ATOM 2318 N N . SER A 1 311 ? -2.027 12.294 -12.422 1.00 90.12 311 SER A N 1
ATOM 2319 C CA . SER A 1 311 ? -1.515 12.575 -13.764 1.00 90.12 311 SER A CA 1
ATOM 2320 C C . SER A 1 311 ? -0.384 11.607 -14.114 1.00 90.12 311 SER A C 1
ATOM 2322 O O . SER A 1 311 ? 0.548 11.440 -13.325 1.00 90.12 311 SER A O 1
ATOM 2324 N N . ALA A 1 312 ? -0.463 11.016 -15.300 1.00 90.69 312 ALA A N 1
ATOM 2325 C CA . ALA A 1 312 ? 0.551 10.146 -15.874 1.00 90.69 312 ALA A CA 1
ATOM 2326 C C . ALA A 1 312 ? 0.742 10.512 -17.348 1.00 90.69 312 ALA A C 1
ATOM 2328 O O . ALA A 1 312 ? -0.168 11.073 -17.966 1.00 90.69 312 ALA A O 1
ATOM 2329 N N . ASP A 1 313 ? 1.903 10.182 -17.907 1.00 88.19 313 ASP A N 1
ATOM 2330 C CA . ASP A 1 313 ? 2.197 10.446 -19.314 1.00 88.19 313 ASP A CA 1
ATOM 2331 C C . ASP A 1 313 ? 1.153 9.754 -20.199 1.00 88.19 313 ASP A C 1
ATOM 2333 O O . ASP A 1 313 ? 0.855 8.566 -20.026 1.00 88.19 313 ASP A O 1
ATOM 2337 N N . GLY A 1 314 ? 0.551 10.534 -21.098 1.00 87.94 314 GLY A N 1
ATOM 2338 C CA . GLY A 1 314 ? -0.513 10.108 -22.005 1.00 87.94 314 GLY A CA 1
ATOM 2339 C C . GLY A 1 314 ? -1.915 9.974 -21.416 1.00 87.94 314 GLY A C 1
ATOM 2340 O O . GLY A 1 314 ? -2.859 9.746 -22.174 1.00 87.94 314 GLY A O 1
ATOM 2341 N N . LEU A 1 315 ? -2.103 10.153 -20.106 1.00 93.31 315 LEU A N 1
ATOM 2342 C CA . LEU A 1 315 ? -3.435 10.129 -19.505 1.00 93.31 315 LEU A CA 1
ATOM 2343 C C . LEU A 1 315 ? -4.209 11.404 -19.875 1.00 93.31 315 LEU A C 1
ATOM 2345 O O . LEU A 1 315 ? -3.893 12.501 -19.418 1.00 93.31 315 LEU A O 1
ATOM 2349 N N . THR A 1 316 ? -5.257 11.255 -20.681 1.00 91.81 316 THR A N 1
ATOM 2350 C CA . THR A 1 316 ? -6.044 12.389 -21.209 1.00 91.81 316 THR A CA 1
ATOM 2351 C C . THR A 1 316 ? -7.013 13.005 -20.196 1.00 91.81 316 THR A C 1
ATOM 2353 O O . THR A 1 316 ? -7.385 14.172 -20.326 1.00 91.81 316 THR A O 1
ATOM 2356 N N . GLN A 1 317 ? -7.422 12.246 -19.178 1.00 89.62 317 GLN A N 1
ATOM 2357 C CA . GLN A 1 317 ? -8.349 12.686 -18.140 1.00 89.62 317 GLN A CA 1
ATOM 2358 C C . GLN A 1 317 ? -8.050 11.972 -16.817 1.00 89.62 317 GLN A C 1
ATOM 2360 O O . GLN A 1 317 ? -7.827 10.765 -16.793 1.00 89.62 317 GLN A O 1
ATOM 2365 N N . SER A 1 318 ? -8.089 12.712 -15.705 1.00 86.12 318 SER A N 1
ATOM 2366 C CA . SER A 1 318 ? -8.091 12.113 -14.366 1.00 86.12 318 SER A CA 1
ATOM 2367 C C . SER A 1 318 ? -9.499 11.629 -14.009 1.00 86.12 318 SER A C 1
ATOM 2369 O O . SER A 1 318 ? -10.487 12.303 -14.304 1.00 86.12 318 SER A O 1
ATOM 2371 N N . CYS A 1 319 ? -9.588 10.471 -13.360 1.00 93.12 319 CYS A N 1
ATOM 2372 C CA . CYS A 1 319 ? -10.830 9.928 -12.822 1.00 93.12 319 CYS A CA 1
ATOM 2373 C C . CYS A 1 319 ? -10.591 9.269 -11.458 1.00 93.12 319 CYS A C 1
ATOM 2375 O O . CYS A 1 319 ? -9.448 9.140 -11.008 1.00 93.12 319 CYS A O 1
ATOM 2377 N N . SER A 1 320 ? -11.671 8.886 -10.778 1.00 96.81 320 SER A N 1
ATOM 2378 C CA . SER A 1 320 ? -11.620 8.268 -9.455 1.00 96.81 320 SER A CA 1
ATOM 2379 C C . SER A 1 320 ? -12.554 7.072 -9.337 1.00 96.81 320 SER A C 1
ATOM 2381 O O . SER A 1 320 ? -13.588 7.031 -10.000 1.00 96.81 320 SER A O 1
ATOM 2383 N N . PHE A 1 321 ? -12.211 6.143 -8.452 1.00 97.81 321 PHE A N 1
ATOM 2384 C CA . PHE A 1 321 ? -13.028 4.986 -8.095 1.00 97.81 321 PHE A CA 1
ATOM 2385 C C . PHE A 1 321 ? -13.022 4.777 -6.578 1.00 97.81 321 PHE A C 1
ATOM 2387 O O . PHE A 1 321 ? -12.103 5.213 -5.882 1.00 97.81 321 PHE A O 1
ATOM 2394 N N . ASP A 1 322 ? -14.037 4.084 -6.074 1.00 97.69 322 ASP A N 1
ATOM 2395 C CA . ASP A 1 322 ? -14.206 3.818 -4.648 1.00 97.69 322 ASP A CA 1
ATOM 2396 C C . ASP A 1 322 ? -13.803 2.386 -4.294 1.00 97.69 322 ASP A C 1
ATOM 2398 O O . ASP A 1 322 ? -14.126 1.439 -5.011 1.00 97.69 322 ASP A O 1
ATOM 2402 N N . VAL A 1 323 ? -13.141 2.214 -3.149 1.00 97.88 323 VAL A N 1
ATOM 2403 C CA . VAL A 1 323 ? -12.852 0.903 -2.552 1.00 97.88 323 VAL A CA 1
ATOM 2404 C C . VAL A 1 323 ? -13.391 0.889 -1.131 1.00 97.88 323 VAL A C 1
ATOM 2406 O O . VAL A 1 323 ? -13.118 1.786 -0.333 1.00 97.88 323 VAL A O 1
ATOM 2409 N N . SER A 1 324 ? -14.168 -0.144 -0.814 1.00 97.31 324 SER A N 1
ATOM 2410 C CA . SER A 1 324 ? -14.735 -0.338 0.519 1.00 97.31 324 SER A CA 1
ATOM 2411 C C . SER A 1 324 ? -13.780 -1.156 1.386 1.00 97.31 324 SER A C 1
ATOM 2413 O O . SER A 1 324 ? -13.381 -2.252 1.003 1.00 97.31 324 SER A O 1
ATOM 2415 N N . VAL A 1 325 ? -13.445 -0.630 2.562 1.00 97.62 325 VAL A N 1
ATOM 2416 C CA . VAL A 1 325 ? -12.607 -1.277 3.576 1.00 97.62 325 VAL A CA 1
ATOM 2417 C C . VAL A 1 325 ? -13.479 -1.630 4.777 1.00 97.62 325 VAL A C 1
ATOM 2419 O O . VAL A 1 325 ? -14.099 -0.757 5.387 1.00 97.62 325 VAL A O 1
ATOM 2422 N N . ALA A 1 326 ? -13.541 -2.906 5.139 1.00 95.69 326 ALA A N 1
ATOM 2423 C CA . ALA A 1 326 ? -14.236 -3.356 6.335 1.00 95.69 326 ALA A CA 1
ATOM 2424 C C . ALA A 1 326 ? -13.488 -2.907 7.604 1.00 95.69 326 ALA A C 1
ATOM 2426 O O . ALA A 1 326 ? -12.256 -2.893 7.654 1.00 95.69 326 ALA A O 1
ATOM 2427 N N . ALA A 1 327 ? -14.237 -2.550 8.647 1.00 93.12 327 ALA A N 1
ATOM 2428 C CA . ALA A 1 327 ? -13.672 -2.314 9.973 1.00 93.12 327 ALA A CA 1
ATOM 2429 C C . ALA A 1 327 ? -13.316 -3.642 10.651 1.00 93.12 327 ALA A C 1
ATOM 2431 O O . ALA A 1 327 ? -14.015 -4.643 10.476 1.00 93.12 327 ALA A O 1
ATOM 2432 N N . GLN A 1 328 ? -12.266 -3.636 11.472 1.00 93.12 328 GLN A N 1
ATOM 2433 C CA . GLN A 1 328 ? -11.986 -4.758 12.368 1.00 93.12 328 GLN A CA 1
ATOM 2434 C C . GLN A 1 328 ? -13.139 -4.929 13.377 1.00 93.12 328 GLN A C 1
ATOM 2436 O O . GLN A 1 328 ? -13.716 -3.934 13.829 1.00 93.12 328 GLN A O 1
ATOM 2441 N N . PRO A 1 329 ? -13.502 -6.168 13.762 1.00 92.19 329 PRO A N 1
ATOM 2442 C CA . PRO A 1 329 ? -14.516 -6.392 14.779 1.00 92.19 329 PRO A CA 1
ATOM 2443 C C . PRO A 1 329 ? -14.056 -5.824 16.124 1.00 92.19 329 PRO A C 1
ATOM 2445 O O . PRO A 1 329 ? -12.873 -5.912 16.470 1.00 92.19 329 PRO A O 1
ATOM 2448 N N . VAL A 1 330 ? -15.015 -5.311 16.905 1.00 93.50 330 VAL A N 1
ATOM 2449 C CA . VAL A 1 330 ? -14.772 -4.685 18.212 1.00 93.50 330 VAL A CA 1
ATOM 2450 C C . VAL A 1 330 ? -13.784 -5.507 19.040 1.00 93.50 330 VAL A C 1
ATOM 2452 O O . VAL A 1 330 ? -13.927 -6.720 19.199 1.00 93.50 330 VAL A O 1
ATOM 2455 N N . ASN A 1 331 ? -12.744 -4.858 19.542 1.00 94.12 331 ASN A N 1
ATOM 2456 C CA . ASN A 1 331 ? -11.637 -5.534 20.200 1.00 94.12 331 ASN A CA 1
ATOM 2457 C C . ASN A 1 331 ? -11.242 -4.732 21.426 1.00 94.12 331 ASN A C 1
ATOM 2459 O O . ASN A 1 331 ? -10.816 -3.586 21.314 1.00 94.12 331 ASN A O 1
ATOM 2463 N N . TYR A 1 332 ? -11.409 -5.331 22.594 1.00 94.12 332 TYR A N 1
ATOM 2464 C CA . TYR A 1 332 ? -11.041 -4.736 23.869 1.00 94.12 332 TYR A CA 1
ATOM 2465 C C . TYR A 1 332 ? -10.692 -5.806 24.901 1.00 94.12 332 TYR A C 1
ATOM 2467 O O . TYR A 1 332 ? -11.182 -6.938 24.836 1.00 94.12 332 TYR A O 1
ATOM 2475 N N . LEU A 1 333 ? -9.878 -5.432 25.884 1.00 93.50 333 LEU A N 1
ATOM 2476 C CA . LEU A 1 333 ? -9.523 -6.264 27.031 1.00 93.50 333 LEU A CA 1
ATOM 2477 C C . LEU A 1 333 ? -10.238 -5.763 28.289 1.00 93.50 333 LEU A C 1
ATOM 2479 O O . LEU A 1 333 ? -10.187 -4.572 28.582 1.00 93.50 333 LEU A O 1
ATOM 2483 N N . LEU A 1 334 ? -10.880 -6.654 29.044 1.00 93.31 334 LEU A N 1
ATOM 2484 C CA . LEU A 1 334 ? -11.437 -6.334 30.362 1.00 93.31 334 LEU A CA 1
ATOM 2485 C C . LEU A 1 334 ? -10.315 -6.224 31.415 1.00 93.31 334 LEU A C 1
ATOM 2487 O O . LEU A 1 334 ? -9.554 -7.170 31.615 1.00 93.31 334 LEU A O 1
ATOM 2491 N N . ASP A 1 335 ? -10.255 -5.108 32.146 1.00 90.19 335 ASP A N 1
ATOM 2492 C CA . ASP A 1 335 ? -9.394 -4.916 33.321 1.00 90.19 335 ASP A CA 1
ATOM 2493 C C . ASP A 1 335 ? -10.232 -4.928 34.604 1.00 90.19 335 ASP A C 1
ATOM 2495 O O . ASP A 1 335 ? -10.738 -3.912 35.091 1.00 90.19 335 ASP A O 1
ATOM 2499 N N . CYS A 1 336 ? -10.354 -6.119 35.183 1.00 84.25 336 CYS A N 1
ATOM 2500 C CA . CYS A 1 336 ? -11.159 -6.335 36.383 1.00 84.25 336 CYS A CA 1
ATOM 2501 C C . CYS A 1 336 ? -10.358 -6.176 37.676 1.00 84.25 336 CYS A C 1
ATOM 2503 O O . CYS A 1 336 ? -10.916 -6.273 38.764 1.00 84.25 336 CYS A O 1
ATOM 2505 N N . SER A 1 337 ? -9.062 -5.862 37.582 1.00 85.69 337 SER A N 1
ATOM 2506 C CA . SER A 1 337 ? -8.269 -5.495 38.760 1.00 85.69 337 SER A CA 1
ATOM 2507 C C . SER A 1 337 ? -8.686 -4.137 39.342 1.00 85.69 337 SER A C 1
ATOM 2509 O O . SER A 1 337 ? -8.338 -3.812 40.476 1.00 85.69 337 SER A O 1
ATOM 2511 N N . LYS A 1 338 ? -9.456 -3.354 38.573 1.00 80.94 338 LYS A N 1
ATOM 2512 C CA . LYS A 1 338 ? -9.864 -1.982 38.893 1.00 80.94 338 LYS A CA 1
ATOM 2513 C C . LYS A 1 338 ? -11.374 -1.772 38.920 1.00 80.94 338 LYS A C 1
ATOM 2515 O O . LYS A 1 338 ? -11.827 -0.651 38.710 1.00 80.94 338 LYS A O 1
ATOM 2520 N N . THR A 1 339 ? -12.170 -2.813 39.158 1.00 89.19 339 THR A N 1
ATOM 2521 C CA . THR A 1 339 ? -13.622 -2.607 39.215 1.00 89.19 339 THR A CA 1
ATOM 2522 C C . THR A 1 339 ? -14.030 -1.782 40.433 1.00 89.19 339 THR A C 1
ATOM 2524 O O . THR A 1 339 ? -13.516 -2.013 41.533 1.00 89.19 339 THR A O 1
ATOM 2527 N N . VAL A 1 340 ? -15.009 -0.896 40.266 1.00 92.81 340 VAL A N 1
ATOM 2528 C CA . VAL A 1 340 ? -15.592 -0.108 41.360 1.00 92.81 340 VAL A CA 1
ATOM 2529 C C . VAL A 1 340 ? -17.069 -0.455 41.498 1.00 92.81 340 VAL A C 1
ATOM 2531 O O . VAL A 1 340 ? -17.823 -0.472 40.529 1.00 92.81 340 VAL A O 1
ATOM 2534 N N . ARG A 1 341 ? -17.500 -0.771 42.721 1.00 94.25 341 ARG A N 1
ATOM 2535 C CA . ARG A 1 341 ? -18.897 -1.090 43.030 1.00 94.25 341 ARG A CA 1
ATOM 2536 C C . ARG A 1 341 ? -19.593 0.139 43.605 1.00 94.25 341 ARG A C 1
ATOM 2538 O O . ARG A 1 341 ? -19.117 0.698 44.592 1.00 94.25 341 ARG A O 1
ATOM 2545 N N . HIS A 1 342 ? -20.768 0.466 43.078 1.00 93.75 342 HIS A N 1
ATOM 2546 C CA . HIS A 1 342 ? -21.640 1.514 43.607 1.00 93.75 342 HIS A CA 1
ATOM 2547 C C . HIS A 1 342 ? -22.989 0.942 44.044 1.00 93.75 342 HIS A C 1
ATOM 2549 O O . HIS A 1 342 ? -23.448 -0.071 43.513 1.00 93.75 342 HIS A O 1
ATOM 2555 N N . GLY A 1 343 ? -23.606 1.594 45.030 1.00 92.19 343 GLY A N 1
ATOM 2556 C CA . GLY A 1 343 ? -24.897 1.204 45.593 1.00 92.19 343 GLY A CA 1
ATOM 2557 C C . GLY A 1 343 ? -24.796 0.276 46.806 1.00 92.19 343 GLY A C 1
ATOM 2558 O O . GLY A 1 343 ? -23.737 -0.264 47.138 1.00 92.19 343 GLY A O 1
ATOM 2559 N N . VAL A 1 344 ? -25.929 0.112 47.490 1.00 90.50 344 VAL A N 1
ATOM 2560 C CA . VAL A 1 344 ? -26.085 -0.801 48.630 1.00 90.50 344 VAL A CA 1
ATOM 2561 C C . VAL A 1 344 ? -26.753 -2.079 48.137 1.00 90.50 344 VAL A C 1
ATOM 2563 O O . VAL A 1 344 ? -27.802 -2.026 47.499 1.00 90.50 344 VAL A O 1
ATOM 2566 N N . TYR A 1 345 ? -26.141 -3.224 48.428 1.00 94.19 345 TYR A N 1
ATOM 2567 C CA . TYR A 1 345 ? -26.599 -4.536 47.978 1.00 94.19 345 TYR A CA 1
ATOM 2568 C C . TYR A 1 345 ? -27.159 -5.293 49.177 1.00 94.19 345 TYR A C 1
ATOM 2570 O O . TYR A 1 345 ? -26.402 -5.833 49.985 1.00 94.19 345 TYR A O 1
ATOM 2578 N N . SER A 1 346 ? -28.486 -5.300 49.307 1.00 91.94 346 SER A N 1
ATOM 2579 C CA . SER A 1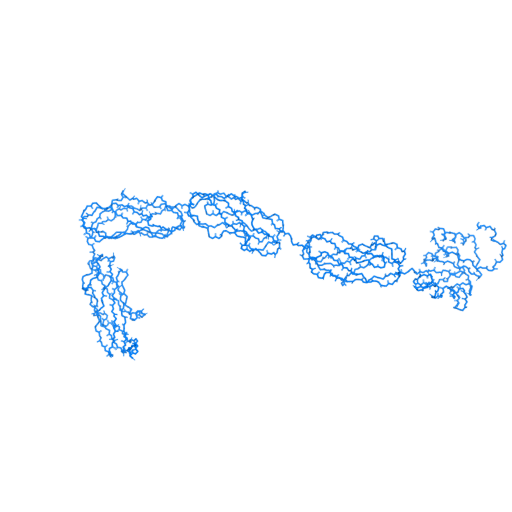 346 ? -29.176 -5.918 50.439 1.00 91.94 346 SER A CA 1
ATOM 2580 C C . SER A 1 346 ? -30.151 -7.003 49.982 1.00 91.94 346 SER A C 1
ATOM 2582 O O . SER A 1 346 ? -30.942 -6.755 49.070 1.00 91.94 346 SER A O 1
ATOM 2584 N N . PRO A 1 347 ? -30.132 -8.191 50.612 1.00 93.31 347 PRO A N 1
ATOM 2585 C CA . PRO A 1 347 ? -31.080 -9.260 50.309 1.00 93.31 347 PRO A CA 1
ATOM 2586 C C . PRO A 1 347 ? -32.538 -8.814 50.448 1.00 93.31 347 PRO A C 1
ATOM 2588 O O . PRO A 1 347 ? -32.883 -8.055 51.354 1.00 93.31 347 PRO A O 1
ATOM 2591 N N . GLY A 1 348 ? -33.389 -9.281 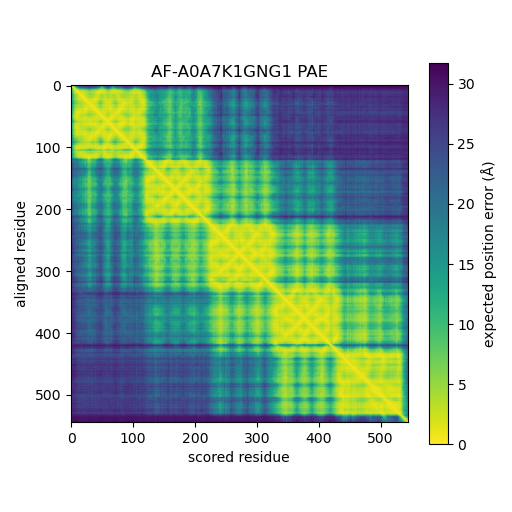49.536 1.00 90.88 348 GLY A N 1
ATOM 2592 C CA . GLY A 1 348 ? -34.816 -8.958 49.474 1.00 90.88 348 GLY A CA 1
ATOM 2593 C C . GLY A 1 348 ? -35.151 -7.563 48.935 1.00 90.88 348 GLY A C 1
ATOM 2594 O O . GLY A 1 348 ? -36.329 -7.267 48.744 1.00 90.88 348 GLY A O 1
ATOM 2595 N N . ILE A 1 349 ? -34.155 -6.711 48.660 1.00 92.69 349 ILE A N 1
ATOM 2596 C CA . ILE A 1 349 ? -34.359 -5.363 48.112 1.00 92.69 349 ILE A CA 1
ATOM 2597 C C . ILE A 1 349 ? -33.993 -5.351 46.629 1.00 92.69 349 ILE A C 1
ATOM 2599 O O . ILE A 1 349 ? -32.878 -5.705 46.257 1.00 92.69 349 ILE A O 1
ATOM 2603 N N . ALA A 1 350 ? -34.929 -4.939 45.774 1.00 96.44 350 ALA A N 1
ATOM 2604 C CA . ALA A 1 350 ? -34.692 -4.848 44.336 1.00 96.44 350 ALA A CA 1
ATOM 2605 C C . ALA A 1 350 ? -33.552 -3.871 44.005 1.00 96.44 350 ALA A C 1
ATOM 2607 O O . ALA A 1 350 ? -33.459 -2.796 44.598 1.00 96.44 350 ALA A O 1
ATOM 2608 N N . MET A 1 351 ? -32.713 -4.242 43.037 1.00 96.44 351 MET A N 1
ATOM 2609 C CA . MET A 1 351 ? -31.644 -3.377 42.536 1.00 96.44 351 MET A CA 1
ATOM 2610 C C . MET A 1 351 ? -32.214 -2.123 41.867 1.00 96.44 351 MET A C 1
ATOM 2612 O O . MET A 1 351 ? -33.212 -2.185 41.145 1.00 96.44 351 MET A O 1
ATOM 2616 N N . THR A 1 352 ? -31.553 -0.991 42.094 1.00 95.25 352 THR A N 1
ATOM 2617 C CA . THR A 1 352 ? -31.914 0.327 41.566 1.00 95.25 352 THR A CA 1
ATOM 2618 C C . THR A 1 352 ? -30.860 0.834 40.576 1.00 95.25 352 THR A C 1
ATOM 2620 O O . THR A 1 352 ? -29.890 0.141 40.265 1.00 95.25 352 THR A O 1
ATOM 2623 N N . GLN A 1 353 ? -31.032 2.051 40.048 1.00 93.94 353 GLN A N 1
ATOM 2624 C CA . GLN A 1 353 ? -30.072 2.636 39.100 1.00 93.94 353 GLN A CA 1
ATOM 2625 C C . GLN A 1 353 ? -28.713 2.951 39.743 1.00 93.94 353 GLN A C 1
ATOM 2627 O O . GLN A 1 353 ? -27.713 3.058 39.039 1.00 93.94 353 GLN A O 1
ATOM 2632 N N . GLU A 1 354 ? -28.675 3.078 41.069 1.00 94.81 354 GLU A N 1
ATOM 2633 C CA . GLU A 1 354 ? -27.476 3.303 41.873 1.00 94.81 354 GLU A CA 1
ATOM 2634 C C . GLU A 1 354 ? -26.650 2.024 42.077 1.00 94.81 354 GLU A C 1
ATOM 2636 O O . GLU A 1 354 ? -25.477 2.109 42.440 1.00 94.81 354 GLU A O 1
ATOM 2641 N N . ASN A 1 355 ? -27.238 0.842 41.857 1.00 97.00 355 ASN A N 1
ATOM 2642 C CA . ASN A 1 355 ? -26.534 -0.434 41.931 1.00 97.00 355 ASN A CA 1
ATOM 2643 C C . ASN A 1 355 ? -25.795 -0.696 40.618 1.00 97.00 355 ASN A C 1
ATOM 2645 O O . ASN A 1 355 ? -26.358 -1.216 39.650 1.00 97.00 355 ASN A O 1
ATOM 2649 N N . THR A 1 356 ? -24.517 -0.332 40.583 1.00 97.12 356 THR A N 1
ATOM 2650 C CA . THR A 1 356 ? -23.681 -0.496 39.394 1.00 97.12 356 THR A CA 1
ATOM 2651 C C . THR A 1 356 ? -22.320 -1.103 39.708 1.00 97.12 356 THR A C 1
ATOM 2653 O O . THR A 1 356 ? -21.824 -1.066 40.841 1.00 97.12 356 THR A O 1
ATOM 2656 N N . LEU A 1 357 ? -21.725 -1.675 38.666 1.00 95.81 357 LEU A N 1
ATOM 2657 C CA . LEU A 1 357 ? -20.364 -2.177 38.643 1.00 95.81 357 LEU A CA 1
ATOM 2658 C C . LEU A 1 357 ? -19.610 -1.489 37.503 1.00 95.81 357 LEU A C 1
ATOM 2660 O O . LEU A 1 357 ? -19.900 -1.723 36.333 1.00 95.81 357 LEU A O 1
ATOM 2664 N N . GLU A 1 358 ? -18.662 -0.630 37.848 1.00 95.94 358 GLU A N 1
ATOM 2665 C CA . GLU A 1 358 ? -17.760 0.014 36.900 1.00 95.94 358 GLU A CA 1
ATOM 2666 C C . GLU A 1 358 ? -16.619 -0.945 36.546 1.00 95.94 358 GLU A C 1
ATOM 2668 O O . GLU A 1 358 ? -15.966 -1.494 37.437 1.00 95.94 358 GLU A O 1
ATOM 2673 N N . VAL A 1 359 ? -16.390 -1.163 35.251 1.00 94.75 359 VAL A N 1
ATOM 2674 C CA . VAL A 1 359 ? -15.345 -2.040 34.716 1.00 94.75 359 VAL A CA 1
ATOM 2675 C C . VAL A 1 359 ? -14.496 -1.246 33.735 1.00 94.75 359 VAL A C 1
ATOM 2677 O O . VAL A 1 359 ? -15.019 -0.641 32.799 1.00 94.75 359 VAL A O 1
ATOM 2680 N N . MET A 1 360 ? -13.180 -1.266 33.935 1.00 94.31 360 MET A N 1
ATOM 2681 C CA . MET A 1 360 ? -12.243 -0.676 32.987 1.00 94.31 360 MET A CA 1
ATOM 2682 C C . MET A 1 360 ? -12.013 -1.633 31.823 1.00 94.31 360 MET A C 1
ATOM 2684 O O . MET A 1 360 ? -11.899 -2.844 32.011 1.00 94.31 360 MET A O 1
ATOM 2688 N N . VAL A 1 361 ? -11.910 -1.083 30.621 1.00 94.50 361 VAL A N 1
ATOM 2689 C CA . VAL A 1 361 ? -11.544 -1.818 29.412 1.00 94.50 361 VAL A CA 1
ATOM 2690 C C . VAL A 1 361 ? -10.420 -1.102 28.684 1.00 94.50 361 VAL A C 1
ATOM 2692 O O . VAL A 1 361 ? -10.290 0.112 28.810 1.00 94.50 361 VAL A O 1
ATOM 2695 N N . ASP A 1 362 ? -9.620 -1.831 27.917 1.00 93.94 362 ASP A N 1
ATOM 2696 C CA . ASP A 1 362 ? -8.619 -1.266 27.009 1.00 93.94 362 ASP A CA 1
ATOM 2697 C C . ASP A 1 362 ? -8.993 -1.613 25.566 1.00 93.94 362 ASP A C 1
ATOM 2699 O O . ASP A 1 362 ? -8.952 -2.782 25.181 1.00 93.94 362 ASP A O 1
ATOM 2703 N N . VAL A 1 363 ? -9.451 -0.618 24.803 1.00 95.31 363 VAL A N 1
ATOM 2704 C CA . VAL A 1 363 ? -10.011 -0.780 23.456 1.00 95.31 363 VAL A CA 1
ATOM 2705 C C . VAL A 1 363 ? -8.902 -0.720 22.412 1.00 95.31 363 VAL A C 1
ATOM 2707 O O . VAL A 1 363 ? -8.198 0.280 22.291 1.00 95.31 363 VAL A O 1
ATOM 2710 N N . LYS A 1 364 ? -8.784 -1.770 21.604 1.00 93.62 364 LYS A N 1
ATOM 2711 C CA . LYS A 1 364 ? -7.897 -1.828 20.439 1.00 93.62 364 LYS A CA 1
ATOM 2712 C C . LYS A 1 364 ? -8.628 -1.496 19.137 1.00 93.62 364 LYS A C 1
ATOM 2714 O O . LYS A 1 364 ? -8.100 -0.724 18.348 1.00 93.62 364 LYS A O 1
ATOM 2719 N N . TYR A 1 365 ? -9.835 -2.034 18.945 1.00 94.12 365 TYR A N 1
ATOM 2720 C CA . TYR A 1 365 ? -10.709 -1.701 17.816 1.00 94.12 365 TYR A CA 1
ATOM 2721 C C . TYR A 1 365 ? -12.054 -1.183 18.333 1.00 94.12 365 TYR A C 1
ATOM 2723 O O . TYR A 1 365 ? -12.749 -1.929 19.035 1.00 94.12 365 TYR A O 1
ATOM 2731 N N . PRO A 1 366 ? -12.409 0.081 18.024 1.00 94.19 366 PRO A N 1
ATOM 2732 C CA . PRO A 1 366 ? -13.715 0.657 18.331 1.00 94.19 366 PRO A CA 1
ATOM 2733 C C . PRO A 1 366 ? -14.866 -0.154 17.712 1.00 94.19 366 PRO A C 1
ATOM 2735 O O . PRO A 1 366 ? -14.675 -0.886 16.743 1.00 94.19 366 PRO A O 1
ATOM 2738 N N . GLY A 1 367 ? -16.068 -0.036 18.271 1.00 94.06 367 GLY A N 1
ATOM 2739 C CA . GLY A 1 367 ? -17.237 -0.797 17.827 1.00 94.06 367 GLY A CA 1
ATOM 2740 C C . GLY A 1 367 ? -18.279 -0.998 18.924 1.00 94.06 367 GLY A C 1
ATOM 2741 O O . GLY A 1 367 ? -18.087 -0.587 20.073 1.00 94.06 367 GLY A O 1
ATOM 2742 N N . GLU A 1 368 ? -19.411 -1.600 18.559 1.00 95.44 368 GLU A N 1
ATOM 2743 C CA . GLU A 1 368 ? -20.499 -1.874 19.499 1.00 95.44 368 GLU A CA 1
ATOM 2744 C C . GLU A 1 368 ? -20.089 -2.940 20.515 1.00 95.44 368 GLU A C 1
ATOM 2746 O O . GLU A 1 368 ? -19.654 -4.035 20.150 1.00 95.44 368 GLU A O 1
ATOM 2751 N N . TYR A 1 369 ? -20.265 -2.647 21.800 1.00 95.88 369 TYR A N 1
ATOM 2752 C CA . TYR A 1 369 ? -19.960 -3.577 22.876 1.00 95.88 369 TYR A CA 1
ATOM 2753 C C . TYR A 1 369 ? -21.217 -4.047 23.610 1.00 95.88 369 TYR A C 1
ATOM 2755 O O . TYR A 1 369 ? -22.190 -3.313 23.785 1.00 95.88 369 TYR A O 1
ATOM 2763 N N . LEU A 1 370 ? -21.144 -5.274 24.119 1.00 95.44 370 LEU A N 1
ATOM 2764 C CA . LEU A 1 370 ? -22.037 -5.849 25.116 1.00 95.44 370 LEU A CA 1
ATOM 2765 C C . LEU A 1 370 ? -21.156 -6.468 26.194 1.00 95.44 370 LEU A C 1
ATOM 2767 O O . LEU A 1 370 ? -20.435 -7.423 25.921 1.00 95.44 370 LEU A O 1
ATOM 2771 N N . ILE A 1 371 ? -21.237 -5.953 27.419 1.00 96.06 371 ILE A N 1
ATOM 2772 C CA . ILE A 1 371 ? -20.547 -6.515 28.583 1.00 96.06 371 ILE A CA 1
ATOM 2773 C C . ILE A 1 371 ? -21.603 -6.918 29.602 1.00 96.06 371 ILE A C 1
ATOM 2775 O O . ILE A 1 371 ? -22.495 -6.133 29.926 1.00 96.06 371 ILE A O 1
ATOM 2779 N N . LYS A 1 372 ? -21.531 -8.153 30.099 1.00 96.06 372 LYS A N 1
ATOM 2780 C CA . LYS A 1 372 ? -22.515 -8.701 31.038 1.00 96.06 372 LYS A CA 1
ATOM 2781 C C . LYS A 1 372 ? -21.900 -9.679 32.023 1.00 96.06 372 LYS A C 1
ATOM 2783 O O . LYS A 1 372 ? -20.843 -10.254 31.759 1.00 96.06 372 LYS A O 1
ATOM 2788 N N . THR A 1 373 ? -22.612 -9.919 33.117 1.00 96.56 373 THR A N 1
ATOM 2789 C CA . THR A 1 373 ? -22.317 -11.018 34.034 1.00 96.56 373 THR A CA 1
ATOM 2790 C C . THR A 1 373 ? -23.229 -12.219 33.807 1.00 96.56 373 THR A C 1
ATOM 2792 O O . THR A 1 373 ? -24.272 -12.116 33.157 1.00 96.56 373 THR A O 1
ATOM 2795 N N . ASN A 1 374 ? -22.875 -13.362 34.392 1.00 95.94 374 ASN A N 1
ATOM 2796 C CA . ASN A 1 374 ? -23.862 -14.391 34.712 1.00 95.94 374 ASN A CA 1
ATOM 2797 C C . ASN A 1 374 ? -24.848 -13.898 35.792 1.00 95.94 374 ASN A C 1
ATOM 2799 O O . ASN A 1 374 ? -24.606 -12.891 36.464 1.00 95.94 374 ASN A O 1
ATOM 2803 N N . GLU A 1 375 ? -25.961 -14.614 35.952 1.00 97.31 375 GLU A N 1
ATOM 2804 C CA . GLU A 1 375 ? -26.902 -14.382 37.047 1.00 97.31 375 GLU A CA 1
ATOM 2805 C C . GLU A 1 375 ? -26.486 -15.205 38.269 1.00 97.31 375 GLU A C 1
ATOM 2807 O O . GLU A 1 375 ? -26.347 -16.427 38.193 1.00 97.31 375 GLU A O 1
ATOM 2812 N N . VAL A 1 376 ? -26.255 -14.528 39.392 1.00 97.00 376 VAL A N 1
ATOM 2813 C CA . VAL A 1 376 ? -25.866 -15.136 40.670 1.00 97.00 376 VAL A CA 1
ATOM 2814 C C . VAL A 1 376 ? -26.654 -14.451 41.773 1.00 97.00 376 VAL A C 1
ATOM 2816 O O . VAL A 1 376 ? -26.881 -13.249 41.714 1.00 97.00 376 VAL A O 1
ATOM 2819 N N . ASN A 1 377 ? -27.102 -15.206 42.778 1.00 96.44 377 ASN A N 1
ATOM 2820 C CA . ASN A 1 377 ? -27.891 -14.671 43.892 1.00 96.44 377 ASN A CA 1
ATOM 2821 C C . ASN A 1 377 ? -29.131 -13.859 43.447 1.00 96.44 377 ASN A C 1
ATOM 2823 O O . ASN A 1 377 ? -29.523 -12.929 44.137 1.00 96.44 377 ASN A O 1
ATOM 2827 N N . GLY A 1 378 ? -29.732 -14.168 42.290 1.00 96.81 378 GLY A N 1
ATOM 2828 C CA . GLY A 1 378 ? -30.887 -13.436 41.746 1.00 96.81 378 GLY A CA 1
ATOM 2829 C C . GLY A 1 378 ? -30.570 -12.055 41.156 1.00 96.81 378 GLY A C 1
ATOM 2830 O O . GLY A 1 378 ? -31.489 -11.265 40.939 1.00 96.81 378 GLY A O 1
ATOM 2831 N N . VAL A 1 379 ? -29.290 -11.742 40.916 1.00 98.25 379 VAL A N 1
ATOM 2832 C CA . VAL A 1 379 ? -28.828 -10.476 40.328 1.00 98.25 379 VAL A CA 1
ATOM 2833 C C . VAL A 1 379 ? -27.952 -10.741 39.103 1.00 98.25 379 VAL A C 1
ATOM 2835 O O . VAL A 1 379 ? -27.225 -11.730 39.042 1.00 98.25 379 VAL A O 1
ATOM 2838 N N . SER A 1 380 ? -28.000 -9.847 38.118 1.00 97.62 380 SER A N 1
ATOM 2839 C CA . SER A 1 380 ? -27.056 -9.787 36.994 1.00 97.62 380 SER A CA 1
ATOM 2840 C C . SER A 1 380 ? -26.719 -8.335 36.648 1.00 97.62 380 SER A C 1
ATOM 2842 O O . SER A 1 380 ? -27.469 -7.423 36.997 1.00 97.62 380 SER A O 1
ATOM 2844 N N . PHE A 1 381 ? -25.590 -8.117 35.971 1.00 97.75 381 PHE A N 1
ATOM 2845 C CA . PHE A 1 381 ? -25.121 -6.802 35.533 1.00 97.75 381 PHE A CA 1
ATOM 2846 C C . PHE A 1 381 ? -24.934 -6.786 34.018 1.00 97.75 381 PHE A C 1
ATOM 2848 O O . PHE A 1 381 ? -24.444 -7.762 33.448 1.00 97.75 381 PHE A O 1
ATOM 2855 N N . SER A 1 382 ? -25.276 -5.679 33.355 1.00 97.38 382 SER A N 1
ATOM 2856 C CA . SER A 1 382 ? -25.012 -5.519 31.918 1.00 97.38 382 SER A CA 1
ATOM 2857 C C . SER A 1 382 ? -24.865 -4.063 31.479 1.0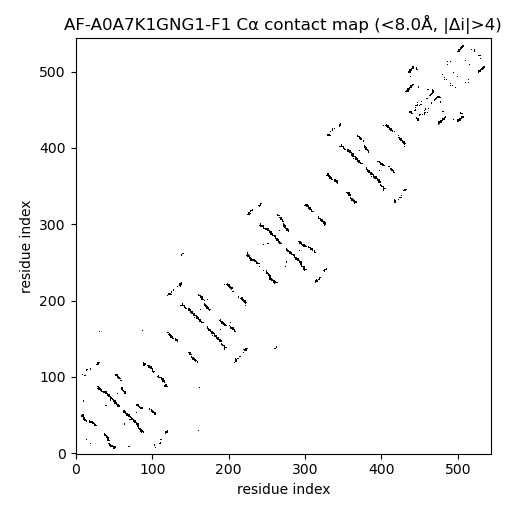0 97.38 382 SER A C 1
ATOM 2859 O O . SER A 1 382 ? -25.470 -3.173 32.080 1.00 97.38 382 SER A O 1
ATOM 2861 N N . ALA A 1 383 ? -24.121 -3.844 30.395 1.00 97.81 383 ALA A N 1
ATOM 2862 C CA . ALA A 1 383 ? -24.096 -2.607 29.622 1.00 97.81 383 ALA A CA 1
ATOM 2863 C C . ALA A 1 383 ? -23.923 -2.901 28.127 1.00 97.81 383 ALA A C 1
ATOM 2865 O O . ALA A 1 383 ? -23.264 -3.869 27.740 1.00 97.81 383 ALA A O 1
ATOM 2866 N N . THR A 1 384 ? -24.484 -2.020 27.305 1.00 97.31 384 THR A N 1
ATOM 2867 C CA . THR A 1 384 ? -24.280 -1.965 25.856 1.00 97.31 384 THR A CA 1
ATOM 2868 C C . THR A 1 384 ? -23.949 -0.538 25.451 1.00 97.31 384 THR A C 1
ATOM 2870 O O . THR A 1 384 ? -24.473 0.400 26.057 1.00 97.31 384 THR A O 1
ATOM 2873 N N . GLY A 1 385 ? -23.138 -0.365 24.414 1.00 96.81 385 GLY A N 1
ATOM 2874 C CA . GLY A 1 385 ? -22.796 0.954 23.888 1.00 96.81 385 GLY A CA 1
ATOM 2875 C C . GLY A 1 385 ? -21.861 0.874 22.688 1.00 96.81 385 GLY A C 1
ATOM 2876 O O . GLY A 1 385 ? -21.675 -0.197 22.118 1.00 96.81 385 GLY A O 1
ATOM 2877 N N . LEU A 1 386 ? -21.268 2.010 22.328 1.00 96.25 386 LEU A N 1
ATOM 2878 C CA . LEU A 1 386 ? -20.305 2.143 21.239 1.00 96.25 386 LEU A CA 1
ATOM 2879 C C . LEU A 1 386 ? -18.980 2.650 21.812 1.00 96.25 386 LEU A C 1
ATOM 2881 O O . LEU A 1 386 ? -18.956 3.677 22.489 1.00 96.25 386 LEU A O 1
ATOM 2885 N N . PHE A 1 387 ? -17.883 1.942 21.549 1.00 96.56 387 PHE A N 1
ATOM 2886 C CA . PHE A 1 387 ? -16.557 2.534 21.694 1.00 96.56 387 PHE A CA 1
ATOM 2887 C C . PHE A 1 387 ? -16.266 3.358 20.442 1.00 96.56 387 PHE A C 1
ATOM 2889 O O . PHE A 1 387 ? -16.321 2.813 19.345 1.00 96.56 387 PHE A O 1
ATOM 2896 N N . GLU A 1 388 ? -15.953 4.645 20.607 1.00 94.44 388 GLU A N 1
ATOM 2897 C CA . GLU A 1 388 ? -15.622 5.567 19.502 1.00 94.44 388 GLU A CA 1
ATOM 2898 C C . GLU A 1 388 ? -14.112 5.833 19.378 1.00 94.44 388 GLU A C 1
ATOM 2900 O O . GLU A 1 388 ? -13.647 6.391 18.388 1.00 94.44 388 GLU A O 1
ATOM 2905 N N . SER A 1 389 ? -13.328 5.436 20.383 1.00 94.12 389 SER A N 1
ATOM 2906 C CA . SER A 1 389 ? -11.891 5.699 20.467 1.00 94.12 389 SER A CA 1
ATOM 2907 C C . SER A 1 389 ? -11.115 4.511 21.038 1.00 94.12 389 SER A C 1
ATOM 2909 O O . SER A 1 389 ? -11.660 3.652 21.733 1.00 94.12 389 SER A O 1
ATOM 2911 N N . ILE A 1 390 ? -9.823 4.450 20.722 1.00 94.00 390 ILE A N 1
ATOM 2912 C CA . ILE A 1 390 ? -8.897 3.449 21.263 1.00 94.00 390 ILE A CA 1
ATOM 2913 C C . ILE A 1 390 ? -8.422 3.821 22.675 1.00 94.00 390 ILE A C 1
ATOM 2915 O O . ILE A 1 390 ? -8.452 4.986 23.075 1.00 94.00 390 ILE A O 1
ATOM 2919 N N . GLY A 1 391 ? -7.910 2.832 23.403 1.00 94.75 391 GLY A N 1
ATOM 2920 C CA . GLY A 1 391 ? -7.327 2.980 24.731 1.00 94.75 391 GLY A CA 1
ATOM 2921 C C . GLY A 1 391 ? -8.309 2.714 25.869 1.00 94.75 391 GLY A C 1
ATOM 2922 O O . GLY A 1 391 ? -9.365 2.100 25.701 1.00 94.75 391 GLY A O 1
ATOM 2923 N N . LYS A 1 392 ? -7.936 3.170 27.068 1.00 94.44 392 LYS A N 1
ATOM 2924 C CA . LYS A 1 392 ? -8.664 2.859 28.300 1.00 94.44 392 LYS A CA 1
ATOM 2925 C C . LYS A 1 392 ? -9.989 3.600 28.389 1.00 94.44 392 LYS A C 1
ATOM 2927 O O . LYS A 1 392 ? -10.011 4.828 28.384 1.00 94.44 392 LYS A O 1
ATOM 2932 N N . GLN A 1 393 ? -11.066 2.850 28.577 1.00 95.62 393 GLN A N 1
ATOM 2933 C CA . GLN A 1 393 ? -12.410 3.374 28.779 1.00 95.62 393 GLN A CA 1
ATOM 2934 C C . GLN A 1 393 ? -13.059 2.739 30.008 1.00 95.62 393 GLN A C 1
ATOM 2936 O O . GLN A 1 393 ? -12.703 1.632 30.412 1.00 95.62 393 GLN A O 1
ATOM 2941 N N . SER A 1 394 ? -14.007 3.451 30.608 1.00 94.50 394 SER A N 1
ATOM 2942 C CA . SER A 1 394 ? -14.806 2.948 31.723 1.00 94.50 394 SER A CA 1
ATOM 2943 C C . SER A 1 394 ? -16.200 2.566 31.237 1.00 94.50 394 SER A C 1
ATOM 2945 O O . SER A 1 394 ? -16.836 3.322 30.501 1.00 94.50 394 SER A O 1
ATOM 2947 N N . VAL A 1 395 ? -16.677 1.393 31.655 1.00 96.50 395 VAL A N 1
ATOM 2948 C CA . VAL A 1 395 ? -18.015 0.892 31.344 1.00 96.50 395 VAL A CA 1
ATOM 2949 C C . VAL A 1 395 ? -18.786 0.645 32.634 1.00 96.50 395 VAL A C 1
ATOM 2951 O O . VAL A 1 395 ? -18.374 -0.139 33.487 1.00 96.50 395 VAL A O 1
ATOM 2954 N N . LEU A 1 396 ? -19.952 1.278 32.753 1.00 96.62 396 LEU A N 1
ATOM 2955 C CA . LEU A 1 396 ? -20.823 1.159 33.917 1.00 96.62 396 LEU A CA 1
ATOM 2956 C C . LEU A 1 396 ? -21.894 0.082 33.696 1.00 96.62 396 LEU A C 1
ATOM 2958 O O . LEU A 1 396 ? -22.913 0.327 33.047 1.00 96.62 396 LEU A O 1
ATOM 2962 N N . LEU A 1 397 ? -21.689 -1.106 34.260 1.00 97.31 397 LEU A N 1
ATOM 2963 C CA . LEU A 1 397 ? -22.666 -2.192 34.216 1.00 97.31 397 LEU A CA 1
ATOM 2964 C C . LEU A 1 397 ? -23.777 -1.934 35.235 1.00 97.31 397 LEU A C 1
ATOM 2966 O O . LEU A 1 397 ? -23.510 -1.757 36.425 1.00 97.31 397 LEU A O 1
ATOM 2970 N N . ARG A 1 398 ? -25.036 -1.940 34.792 1.00 97.62 398 ARG A N 1
ATOM 2971 C CA . ARG A 1 398 ? -26.194 -1.736 35.677 1.00 97.62 398 ARG A CA 1
ATOM 2972 C C . ARG A 1 398 ? -26.715 -3.066 36.195 1.00 97.62 398 ARG A C 1
ATOM 2974 O O . ARG A 1 398 ? -26.901 -3.990 35.402 1.00 97.62 398 ARG A O 1
ATOM 2981 N N . ALA A 1 399 ? -26.959 -3.144 37.501 1.00 97.75 399 ALA A N 1
ATOM 2982 C CA . ALA A 1 399 ? -27.534 -4.320 38.134 1.00 97.75 399 ALA A CA 1
ATOM 2983 C C . ALA A 1 399 ? -29.042 -4.424 37.862 1.00 97.75 399 ALA A C 1
ATOM 2985 O O . ALA A 1 399 ? -29.755 -3.422 37.793 1.00 97.75 399 ALA A O 1
ATOM 2986 N N . LYS A 1 400 ? -29.549 -5.652 37.783 1.00 97.56 400 LYS A N 1
ATOM 2987 C CA . LYS A 1 400 ? -30.979 -5.969 37.772 1.00 97.56 400 LYS A CA 1
ATOM 2988 C C . LYS A 1 400 ? -31.230 -7.194 38.641 1.00 97.56 400 LYS A C 1
ATOM 2990 O O . LYS A 1 400 ? -30.410 -8.106 38.656 1.00 97.56 400 LYS A O 1
ATOM 2995 N N . GLY A 1 401 ? -32.381 -7.229 39.309 1.00 97.12 401 GLY A N 1
ATOM 2996 C CA . GLY A 1 401 ? -32.844 -8.388 40.071 1.00 97.12 401 GLY A CA 1
ATOM 2997 C C . GLY A 1 401 ? -33.149 -8.067 41.530 1.00 97.12 401 GLY A C 1
ATOM 2998 O O . GLY A 1 401 ? -33.138 -6.903 41.935 1.00 97.12 401 GLY A O 1
ATOM 2999 N N . ILE A 1 402 ? -33.450 -9.106 42.304 1.00 97.06 402 ILE A N 1
ATOM 3000 C CA . ILE A 1 402 ? -33.704 -9.027 43.746 1.00 97.06 402 ILE A CA 1
ATOM 3001 C C . ILE A 1 402 ? -32.760 -10.037 44.401 1.00 97.06 402 ILE A C 1
ATOM 3003 O O . ILE A 1 402 ? -32.918 -11.234 44.148 1.00 97.06 402 ILE A O 1
ATOM 3007 N N . PRO A 1 403 ? -31.785 -9.599 45.216 1.00 96.19 403 PRO A N 1
ATOM 3008 C CA . PRO A 1 403 ? -30.839 -10.515 45.817 1.00 96.19 403 PRO A CA 1
ATOM 3009 C C . PRO A 1 403 ? -31.537 -11.460 46.791 1.00 96.19 403 PRO A C 1
ATOM 3011 O O . PRO A 1 403 ? -32.371 -11.020 47.584 1.00 96.19 403 PRO A O 1
ATOM 3014 N N . VAL A 1 404 ? -31.198 -12.746 46.744 1.00 93.88 404 VAL A N 1
ATOM 3015 C CA . VAL A 1 404 ? -31.896 -13.776 47.531 1.00 93.88 404 VAL A CA 1
ATOM 3016 C C . VAL A 1 404 ? -31.345 -13.857 48.952 1.00 93.88 404 VAL A C 1
ATOM 3018 O O . VAL A 1 404 ? -32.104 -13.765 49.916 1.00 93.88 404 VAL A O 1
ATOM 3021 N N . ASP A 1 405 ? -30.027 -13.985 49.085 1.00 91.50 405 ASP A N 1
ATOM 3022 C CA . ASP A 1 405 ? -29.340 -14.191 50.358 1.00 91.50 405 ASP A CA 1
ATOM 3023 C C . ASP A 1 405 ? -28.147 -13.240 50.537 1.00 91.50 405 ASP A C 1
ATOM 3025 O O . ASP A 1 405 ? -27.628 -12.642 49.593 1.00 91.50 405 ASP A O 1
ATOM 3029 N N . GLY A 1 406 ? -27.733 -13.068 51.792 1.00 90.56 406 GLY A N 1
ATOM 3030 C CA . GLY A 1 406 ? -26.525 -12.334 52.160 1.00 90.56 406 GLY A CA 1
ATOM 3031 C C . GLY A 1 406 ? -25.259 -13.177 52.008 1.00 90.56 406 GLY A C 1
ATOM 3032 O O . GLY A 1 406 ? -25.300 -14.405 52.071 1.00 90.56 406 GLY A O 1
ATOM 3033 N N . GLY A 1 407 ? -24.123 -12.502 51.857 1.00 91.69 407 GLY A N 1
ATOM 3034 C CA . GLY A 1 407 ? -22.805 -13.099 51.669 1.00 91.69 407 GLY A CA 1
ATOM 3035 C C . GLY A 1 407 ? -22.094 -12.586 50.419 1.00 91.69 407 GLY A C 1
ATOM 3036 O O . GLY A 1 407 ? -22.599 -11.732 49.689 1.00 91.69 407 GLY A O 1
ATOM 3037 N N . THR A 1 408 ? -20.911 -13.139 50.165 1.00 94.69 408 THR A N 1
ATOM 3038 C CA . THR A 1 408 ? -20.069 -12.762 49.025 1.00 94.69 408 THR A CA 1
ATOM 3039 C C . THR A 1 408 ? -20.277 -13.716 47.859 1.00 94.69 408 THR A C 1
ATOM 3041 O O . THR A 1 408 ? -20.072 -14.922 47.995 1.00 94.69 408 THR A O 1
ATOM 3044 N N . TYR A 1 409 ? -20.616 -13.168 46.694 1.00 96.25 409 TYR A N 1
ATOM 3045 C CA . TYR A 1 409 ? -20.859 -13.924 45.468 1.00 96.25 409 TYR A CA 1
ATOM 3046 C C . TYR A 1 409 ? -19.939 -13.457 44.342 1.00 96.25 409 TYR A C 1
ATOM 3048 O O . TYR A 1 409 ? -19.708 -12.259 44.178 1.00 96.25 409 TYR A O 1
ATOM 3056 N N . ASN A 1 410 ? -19.431 -14.406 43.554 1.00 95.44 410 ASN A N 1
ATOM 3057 C CA . ASN A 1 410 ? -18.554 -14.139 42.415 1.00 95.44 410 ASN A CA 1
ATOM 3058 C C . ASN A 1 410 ? -19.361 -14.063 41.118 1.00 95.44 410 ASN A C 1
ATOM 3060 O O . ASN A 1 410 ? -20.039 -15.021 40.751 1.00 95.44 410 ASN A O 1
ATOM 3064 N N . TYR A 1 411 ? -19.231 -12.945 40.412 1.00 95.88 411 TYR A N 1
ATOM 3065 C CA . TYR A 1 411 ? -19.849 -12.696 39.116 1.00 95.88 411 TYR A CA 1
ATOM 3066 C C . TYR A 1 411 ? -18.794 -12.818 38.028 1.00 95.88 411 TYR A C 1
ATOM 3068 O O . TYR A 1 411 ? -17.797 -12.100 38.059 1.00 95.88 411 TYR A O 1
ATOM 3076 N N . ALA A 1 412 ? -19.009 -13.714 37.070 1.00 95.06 412 ALA A N 1
ATOM 3077 C CA . ALA A 1 412 ? -18.183 -13.827 35.878 1.00 95.06 412 ALA A CA 1
ATOM 3078 C C . ALA A 1 412 ? -18.613 -12.754 34.875 1.00 95.06 412 ALA A C 1
ATOM 3080 O O . ALA A 1 412 ? -19.757 -12.771 34.430 1.00 95.06 412 ALA A O 1
ATOM 3081 N N . ILE A 1 413 ? -17.715 -11.833 34.535 1.00 95.38 413 ILE A N 1
ATOM 3082 C CA . ILE A 1 413 ? -17.916 -10.758 33.560 1.00 95.38 413 ILE A CA 1
ATOM 3083 C C . ILE A 1 413 ? -17.377 -11.236 32.213 1.00 95.38 413 ILE A C 1
ATOM 3085 O O . ILE A 1 413 ? -16.264 -11.750 32.136 1.00 95.38 413 ILE A O 1
ATOM 3089 N N . SER A 1 414 ? -18.160 -11.048 31.156 1.00 93.69 414 SER A N 1
ATOM 3090 C CA . SER A 1 414 ? -17.820 -11.418 29.779 1.00 93.69 414 SER A CA 1
ATOM 3091 C C . SER A 1 414 ? -18.269 -10.332 28.805 1.00 93.69 414 SER A C 1
ATOM 3093 O O . SER A 1 414 ? -19.179 -9.559 29.119 1.00 93.69 414 SER A O 1
ATOM 3095 N N . GLY A 1 415 ? -17.648 -10.279 27.625 1.00 93.06 415 GLY A N 1
ATOM 3096 C CA . GLY A 1 415 ? -18.013 -9.338 26.570 1.00 93.06 415 GLY A CA 1
ATOM 3097 C C . GLY A 1 415 ? -17.938 -9.918 25.157 1.00 93.06 415 GLY A C 1
ATOM 3098 O O . GLY A 1 415 ? -17.451 -11.029 24.974 1.00 93.06 415 GLY A O 1
ATOM 3099 N N . ASN A 1 416 ? -18.410 -9.165 24.161 1.00 93.25 416 ASN A N 1
ATOM 3100 C CA . ASN A 1 416 ? -18.411 -9.535 22.735 1.00 93.25 416 ASN A CA 1
ATOM 3101 C C . ASN A 1 416 ? -17.110 -9.172 21.988 1.00 93.25 416 ASN A C 1
ATOM 3103 O O . ASN A 1 416 ? -17.113 -9.088 20.763 1.00 93.25 416 ASN A O 1
ATOM 3107 N N . SER A 1 417 ? -16.019 -8.927 22.717 1.00 93.38 417 SER A N 1
ATOM 3108 C CA . SER A 1 417 ? -14.707 -8.630 22.131 1.00 93.38 417 SER A CA 1
ATOM 3109 C C . SER A 1 417 ? -14.230 -9.756 21.214 1.00 93.38 417 SER A C 1
ATOM 3111 O O . SER A 1 417 ? -14.379 -10.933 21.538 1.00 93.38 417 SER A O 1
ATOM 3113 N N . SER A 1 418 ? -13.597 -9.387 20.102 1.00 90.06 418 SER A N 1
ATOM 3114 C CA . SER A 1 418 ? -12.939 -10.308 19.171 1.00 90.06 418 SER A CA 1
ATOM 3115 C C . SER A 1 418 ? -11.636 -10.914 19.717 1.00 90.06 418 SER A C 1
ATOM 3117 O O . SER A 1 418 ? -11.120 -11.875 19.149 1.00 90.06 418 SER A O 1
ATOM 3119 N N . VAL A 1 419 ? -11.099 -10.401 20.833 1.00 79.00 419 VAL A N 1
ATOM 3120 C CA . VAL A 1 419 ? -10.004 -11.055 21.576 1.00 79.00 419 VAL A CA 1
ATOM 3121 C C . VAL A 1 419 ? -10.554 -12.272 22.309 1.00 79.00 419 VAL A C 1
ATOM 3123 O O . VAL A 1 419 ? -11.534 -12.116 23.022 1.00 79.00 419 VAL A O 1
ATOM 3126 N N . GLY A 1 420 ? -9.867 -13.421 22.205 1.00 68.06 420 GLY A N 1
ATOM 3127 C CA . GLY A 1 420 ? -10.191 -14.722 22.820 1.00 68.06 420 GLY A CA 1
ATOM 3128 C C . GLY A 1 420 ? -10.802 -14.711 24.235 1.00 68.06 420 GLY A C 1
ATOM 3129 O O . GLY A 1 420 ? -11.946 -14.319 24.422 1.00 68.06 420 GLY A O 1
ATOM 3130 N N . VAL A 1 421 ? -10.132 -15.262 25.257 1.00 62.78 421 VAL A N 1
ATOM 3131 C CA . VAL A 1 421 ? -10.729 -15.345 26.610 1.00 62.78 421 VAL A CA 1
ATOM 3132 C C . VAL A 1 421 ? -10.775 -13.950 27.243 1.00 62.78 421 VAL A C 1
ATOM 3134 O O . VAL A 1 421 ? -9.863 -13.550 27.957 1.00 62.78 421 VAL A O 1
ATOM 3137 N N . ASN A 1 422 ? -11.850 -13.209 26.979 1.00 78.75 422 ASN A N 1
ATOM 3138 C CA . ASN A 1 422 ? -12.149 -11.916 27.587 1.00 78.75 422 ASN A CA 1
ATOM 3139 C C . ASN A 1 422 ? -13.165 -12.092 28.725 1.00 78.75 422 ASN A C 1
ATOM 3141 O O . ASN A 1 422 ? -14.295 -11.599 28.670 1.00 78.75 422 ASN A O 1
ATOM 3145 N N . VAL A 1 423 ? -12.778 -12.894 29.719 1.00 85.31 423 VAL A N 1
ATOM 3146 C CA . VAL A 1 423 ? -13.610 -13.228 30.878 1.00 85.31 423 VAL A CA 1
ATOM 3147 C C . VAL A 1 423 ? -12.815 -12.962 32.146 1.00 85.31 423 VAL A C 1
ATOM 3149 O O . VAL A 1 423 ? -11.650 -13.339 32.250 1.00 85.31 423 VAL A O 1
ATOM 3152 N N . CYS A 1 424 ? -13.449 -12.341 33.129 1.00 88.25 424 CYS A N 1
ATOM 3153 C CA . CYS A 1 424 ? -12.879 -12.135 34.456 1.00 88.25 424 CYS A CA 1
ATOM 3154 C C . CYS A 1 424 ? -13.965 -12.332 35.523 1.00 88.25 424 CYS A C 1
ATOM 3156 O O . CYS A 1 424 ? -15.123 -12.589 35.194 1.00 88.25 424 CYS A O 1
ATOM 3158 N N . SER A 1 425 ? -13.624 -12.200 36.804 1.00 91.06 425 SER A N 1
ATOM 3159 C CA . SER A 1 425 ? -14.599 -12.325 37.890 1.00 91.06 425 SER A CA 1
ATOM 3160 C C . SER A 1 425 ? -14.496 -11.193 38.896 1.00 91.06 425 SER A C 1
ATOM 3162 O O . SER A 1 425 ? -13.387 -10.803 39.250 1.00 91.06 425 SER A O 1
ATOM 3164 N N . GLN A 1 426 ? -15.640 -10.755 39.419 1.00 92.94 426 GLN A N 1
ATOM 3165 C CA . GLN A 1 426 ? -15.715 -9.789 40.507 1.00 92.94 426 GLN A CA 1
ATOM 3166 C C . GLN A 1 426 ? -16.589 -10.300 41.653 1.00 92.94 426 GLN A C 1
ATOM 3168 O O . GLN A 1 426 ? -17.706 -10.772 41.440 1.00 92.94 426 GLN A O 1
ATOM 3173 N N . SER A 1 427 ? -16.092 -10.173 42.884 1.00 93.88 427 SER A N 1
ATOM 3174 C CA . SER A 1 427 ? -16.854 -10.492 44.092 1.00 93.88 427 SER A CA 1
ATOM 3175 C C . SER A 1 427 ? -17.717 -9.307 44.529 1.00 93.88 427 SER A C 1
ATOM 3177 O O . SER A 1 427 ? -17.238 -8.171 44.631 1.00 93.88 427 SER A O 1
ATOM 3179 N N . ILE A 1 428 ? -18.982 -9.575 44.841 1.00 94.19 428 ILE A N 1
ATOM 3180 C CA . ILE A 1 428 ? -19.926 -8.601 45.394 1.00 94.19 428 ILE A CA 1
ATOM 3181 C C . ILE A 1 428 ? -20.467 -9.146 46.709 1.00 94.19 428 ILE A C 1
ATOM 3183 O O . ILE A 1 428 ? -20.892 -10.297 46.787 1.00 94.19 428 ILE A O 1
ATOM 3187 N N . ASP A 1 429 ? -20.419 -8.305 47.735 1.00 93.38 429 ASP A N 1
ATOM 3188 C CA . ASP A 1 429 ? -20.869 -8.618 49.084 1.00 93.38 429 ASP A CA 1
ATOM 3189 C C . ASP A 1 429 ? -22.279 -8.063 49.298 1.00 93.38 429 ASP A C 1
ATOM 3191 O O . ASP A 1 429 ? -22.522 -6.868 49.102 1.00 93.38 429 ASP A O 1
ATOM 3195 N N . PHE A 1 430 ? -23.200 -8.947 49.668 1.00 93.75 430 PHE A N 1
ATOM 3196 C CA . PHE A 1 430 ? -24.593 -8.641 49.953 1.00 93.75 430 PHE A CA 1
ATOM 3197 C C . PHE A 1 430 ? -24.791 -8.675 51.459 1.00 93.75 430 PHE A C 1
ATOM 3199 O O . PHE A 1 430 ? -24.694 -9.735 52.079 1.00 93.75 430 PHE A O 1
ATOM 3206 N N . ARG A 1 431 ? -25.099 -7.526 52.058 1.00 90.56 431 ARG A N 1
ATOM 3207 C CA . ARG A 1 431 ? -25.257 -7.420 53.511 1.00 90.56 431 ARG A CA 1
ATOM 3208 C C . ARG A 1 431 ? -26.699 -7.180 53.890 1.00 90.56 431 ARG A C 1
ATOM 3210 O O . ARG A 1 431 ? -27.394 -6.349 53.296 1.00 90.56 431 ARG A O 1
ATOM 3217 N N . TYR A 1 432 ? -27.132 -7.901 54.917 1.00 90.69 432 TYR A N 1
ATOM 3218 C CA . TYR A 1 432 ? -28.376 -7.579 55.591 1.00 90.69 432 TYR A CA 1
ATOM 3219 C C . TYR A 1 432 ? -28.255 -6.207 56.262 1.00 90.69 432 TYR A C 1
ATOM 3221 O O . TYR A 1 432 ? -27.178 -5.630 56.402 1.00 90.69 432 TYR A O 1
ATOM 3229 N N . ARG A 1 433 ? -29.388 -5.650 56.672 1.00 87.69 433 ARG A N 1
ATOM 3230 C CA . ARG A 1 433 ? -29.401 -4.382 57.393 1.00 87.69 433 ARG A CA 1
ATOM 3231 C C . ARG A 1 433 ? -29.017 -4.598 58.864 1.00 87.69 433 ARG A C 1
ATOM 3233 O O . ARG A 1 433 ? -29.445 -5.579 59.473 1.00 87.69 433 ARG A O 1
ATOM 3240 N N . THR A 1 434 ? -28.267 -3.663 59.445 1.00 90.69 434 THR A N 1
ATOM 3241 C CA . THR A 1 434 ? -28.136 -3.517 60.905 1.00 90.69 434 THR A CA 1
ATOM 3242 C C . THR A 1 434 ? -29.394 -2.870 61.476 1.00 90.69 434 THR A C 1
ATOM 3244 O O . THR A 1 434 ? -29.817 -1.821 60.986 1.00 90.69 434 THR A O 1
ATOM 3247 N N . ILE A 1 435 ? -29.979 -3.484 62.505 1.00 92.75 435 ILE A N 1
ATOM 3248 C CA . ILE A 1 435 ? -31.174 -2.972 63.183 1.00 92.75 435 ILE A CA 1
ATOM 3249 C C . ILE A 1 435 ? -30.758 -2.277 64.477 1.00 92.75 435 ILE A C 1
ATOM 3251 O O . ILE A 1 435 ? -30.150 -2.897 65.352 1.00 92.75 435 ILE A O 1
ATOM 3255 N N . ASN A 1 436 ? -31.124 -1.003 64.609 1.00 95.56 436 ASN A N 1
ATOM 3256 C CA . ASN A 1 436 ? -30.858 -0.216 65.811 1.00 95.56 436 ASN A CA 1
ATOM 3257 C C . ASN A 1 436 ? -32.060 -0.278 66.761 1.00 95.56 436 ASN A C 1
ATOM 3259 O O . ASN A 1 436 ? -33.162 0.163 66.419 1.00 95.56 436 ASN A O 1
ATOM 3263 N N . VAL A 1 437 ? -31.855 -0.803 67.965 1.00 96.31 437 VAL A N 1
ATOM 3264 C CA . VAL A 1 437 ? -32.893 -0.976 68.983 1.00 96.31 437 VAL A CA 1
ATOM 3265 C C . VAL A 1 437 ? -32.653 0.003 70.125 1.00 96.31 437 VAL A C 1
ATOM 3267 O O . VAL A 1 437 ? -31.660 -0.092 70.843 1.00 96.31 437 VAL A O 1
ATOM 3270 N N . LEU A 1 438 ? -33.584 0.929 70.316 1.00 96.69 438 LEU A N 1
ATOM 3271 C CA . LEU A 1 438 ? -33.599 1.849 71.444 1.00 96.69 438 LEU A CA 1
ATOM 3272 C C . LEU A 1 438 ? -34.298 1.202 72.637 1.00 96.69 438 LEU A C 1
ATOM 3274 O O . LEU A 1 438 ? -35.460 0.815 72.532 1.00 96.69 438 LEU A O 1
ATOM 3278 N N . GLY A 1 439 ? -33.622 1.132 73.778 1.00 95.06 439 GLY A N 1
ATOM 3279 C CA . GLY A 1 439 ? -34.243 0.774 75.048 1.00 95.06 439 GLY A CA 1
ATOM 3280 C C . GLY A 1 439 ? -34.632 2.012 75.853 1.00 95.06 439 GLY A C 1
ATOM 3281 O O . GLY A 1 439 ? -33.821 2.920 76.011 1.00 95.06 439 GLY A O 1
ATOM 3282 N N . LEU A 1 440 ? -35.867 2.053 76.358 1.00 93.94 440 LEU A N 1
ATOM 3283 C CA . LEU A 1 440 ? -36.372 3.102 77.251 1.00 93.94 440 LEU A CA 1
ATOM 3284 C C . LEU A 1 440 ? -36.810 2.475 78.574 1.00 93.94 440 LEU A C 1
ATOM 3286 O O . LEU A 1 440 ? -37.471 1.441 78.568 1.00 93.94 440 LEU A O 1
ATOM 3290 N N . GLY A 1 441 ? -36.464 3.089 79.701 1.00 89.81 441 GLY A N 1
ATOM 3291 C CA . GLY A 1 441 ? -36.670 2.521 81.036 1.00 89.81 441 GLY A CA 1
ATOM 3292 C C . GLY A 1 441 ? -35.356 2.338 81.781 1.00 89.81 441 GLY A C 1
ATOM 3293 O O . GLY A 1 441 ? -34.379 3.022 81.488 1.00 89.81 441 GLY A O 1
ATOM 3294 N N . ALA A 1 442 ? -35.335 1.450 82.774 1.00 87.31 442 ALA A N 1
ATOM 3295 C CA . ALA A 1 442 ? -34.195 1.323 83.674 1.00 87.31 442 ALA A CA 1
ATOM 3296 C C . ALA A 1 442 ? -33.786 -0.134 83.920 1.00 87.31 442 ALA A C 1
ATOM 3298 O O . ALA A 1 442 ? -34.607 -1.053 83.906 1.00 87.31 442 ALA A O 1
ATOM 3299 N N . GLY A 1 443 ? -32.500 -0.326 84.218 1.00 89.94 443 GLY A N 1
ATOM 3300 C CA . GLY A 1 443 ? -31.950 -1.584 84.717 1.00 89.94 443 GLY A CA 1
ATOM 3301 C C . GLY A 1 443 ? -32.165 -2.764 83.770 1.00 89.94 443 GLY A C 1
ATOM 3302 O O . GLY A 1 443 ? -31.847 -2.703 82.586 1.00 89.94 443 GLY A O 1
ATOM 3303 N N . VAL A 1 444 ? -32.697 -3.862 84.298 1.00 91.56 444 VAL A N 1
ATOM 3304 C CA . VAL A 1 444 ? -32.827 -5.130 83.562 1.00 91.56 444 VAL A CA 1
ATOM 3305 C C . VAL A 1 444 ? -34.066 -5.199 82.666 1.00 91.56 444 VAL A C 1
ATOM 3307 O O . VAL A 1 444 ? -34.250 -6.180 81.951 1.00 91.56 444 VAL A O 1
ATOM 3310 N N . TYR A 1 445 ? -34.929 -4.182 82.674 1.00 90.62 445 TYR A N 1
ATOM 3311 C CA . TYR A 1 445 ? -36.222 -4.223 81.980 1.00 90.62 445 TYR A CA 1
ATOM 3312 C C . TYR A 1 445 ? -36.168 -3.742 80.527 1.00 90.62 445 TYR A C 1
ATOM 3314 O O . TYR A 1 445 ? -37.178 -3.793 79.831 1.00 90.62 445 TYR A O 1
ATOM 3322 N N . GLN A 1 446 ? -35.006 -3.296 80.049 1.00 92.19 446 GLN A N 1
ATOM 3323 C CA . GLN A 1 446 ? -34.812 -2.832 78.677 1.00 92.19 446 GLN A CA 1
ATOM 3324 C C . GLN A 1 446 ? -33.504 -3.390 78.089 1.00 92.19 446 GLN A C 1
ATOM 3326 O O . GLN A 1 446 ? -32.560 -3.663 78.833 1.00 92.19 446 GLN A O 1
ATOM 3331 N N . PRO A 1 447 ? -33.443 -3.627 76.767 1.00 93.81 447 PRO A N 1
ATOM 3332 C CA . PRO A 1 447 ? -32.379 -4.420 76.155 1.00 93.81 447 PRO A CA 1
ATOM 3333 C C . PRO A 1 447 ? -30.978 -3.804 76.267 1.00 93.81 447 PRO A C 1
ATOM 3335 O O . PRO A 1 447 ? -29.997 -4.537 76.384 1.00 93.81 447 PRO A O 1
ATOM 3338 N N . ALA A 1 448 ? -30.850 -2.481 76.203 1.00 94.44 448 ALA A N 1
ATOM 3339 C CA . ALA A 1 448 ? -29.565 -1.794 76.158 1.00 94.44 448 ALA A CA 1
ATOM 3340 C C . ALA A 1 448 ? -28.855 -1.778 77.523 1.00 94.44 448 ALA A C 1
ATOM 3342 O O . ALA A 1 448 ? -27.692 -2.189 77.579 1.00 94.44 448 ALA A O 1
ATOM 3343 N N . SER A 1 449 ? -29.554 -1.410 78.608 1.00 93.31 449 SER A N 1
ATOM 3344 C CA . SER A 1 449 ? -28.987 -1.342 79.972 1.00 93.31 449 SER A CA 1
ATOM 3345 C C . SER A 1 449 ? -28.917 -2.684 80.705 1.00 93.31 449 SER A C 1
ATOM 3347 O O . SER A 1 449 ? -28.254 -2.790 81.734 1.00 93.31 449 SER A O 1
ATOM 3349 N N . SER A 1 450 ? -29.605 -3.710 80.203 1.00 92.88 450 SER A N 1
ATOM 3350 C CA . SER A 1 450 ? -29.623 -5.041 80.811 1.00 92.88 450 SER A CA 1
ATOM 3351 C C . SER A 1 450 ? -28.345 -5.850 80.515 1.00 92.88 450 SER A C 1
ATOM 3353 O O . SER A 1 450 ? -27.541 -5.509 79.637 1.00 92.88 450 SER A O 1
ATOM 3355 N N . ASP A 1 451 ? -28.141 -6.948 81.240 1.00 91.31 451 ASP A N 1
ATOM 3356 C CA . ASP A 1 451 ? -27.087 -7.935 80.980 1.00 91.31 451 ASP A CA 1
ATOM 3357 C C . ASP A 1 451 ? -27.615 -9.110 80.125 1.00 91.31 451 ASP A C 1
ATOM 3359 O O . ASP A 1 451 ? -28.789 -9.165 79.767 1.00 91.31 451 ASP A O 1
ATOM 3363 N N . GLN A 1 452 ? -26.751 -10.058 79.754 1.00 90.06 452 GLN A N 1
ATOM 3364 C CA . GLN A 1 452 ? -27.129 -11.167 78.866 1.00 90.06 452 GLN A CA 1
ATOM 3365 C C . GLN A 1 452 ? -27.946 -12.285 79.534 1.00 90.06 452 GLN A C 1
ATOM 3367 O O . GLN A 1 452 ? -28.424 -13.161 78.816 1.00 90.06 452 GLN A O 1
ATOM 3372 N N . ILE A 1 453 ? -28.104 -12.292 80.864 1.00 92.25 453 ILE A N 1
ATOM 3373 C CA . ILE A 1 453 ? -28.870 -13.344 81.554 1.00 92.25 453 ILE A CA 1
ATOM 3374 C C . ILE A 1 453 ? -30.361 -13.002 81.644 1.00 92.25 453 ILE A C 1
ATOM 3376 O O . ILE A 1 453 ? -31.190 -13.900 81.784 1.00 92.25 453 ILE A O 1
ATOM 3380 N N . HIS A 1 454 ? -30.721 -11.724 81.515 1.00 93.00 454 HIS A N 1
ATOM 3381 C CA . HIS A 1 454 ? -32.112 -11.284 81.524 1.00 93.00 454 HIS A CA 1
ATOM 3382 C C . HIS A 1 454 ? -32.727 -11.312 80.121 1.00 93.00 454 HIS A C 1
ATOM 3384 O O . HIS A 1 454 ? -32.110 -10.927 79.123 1.00 93.00 454 HIS A O 1
ATOM 3390 N N . SER A 1 455 ? -33.997 -11.718 80.051 1.00 89.50 455 SER A N 1
ATOM 3391 C CA . SER A 1 455 ? -34.745 -11.906 78.800 1.00 89.50 455 SER A CA 1
ATOM 3392 C C . SER A 1 455 ? -34.765 -10.663 77.908 1.00 89.50 455 SER A C 1
ATOM 3394 O O . SER A 1 455 ? -34.650 -10.792 76.688 1.00 89.50 455 SER A O 1
ATOM 3396 N N . SER A 1 456 ? -34.837 -9.472 78.507 1.00 90.19 456 SER A N 1
ATOM 3397 C CA . SER A 1 456 ? -34.857 -8.179 77.813 1.00 90.19 456 SER A CA 1
ATOM 3398 C C . SER A 1 456 ? -33.716 -8.018 76.806 1.00 90.19 456 SER A C 1
ATOM 3400 O O . SER A 1 456 ? -33.955 -7.526 75.707 1.00 90.19 456 SER A O 1
ATOM 3402 N N . LYS A 1 457 ? -32.502 -8.481 77.131 1.00 93.12 457 LYS A N 1
ATOM 3403 C CA . LYS A 1 457 ? -31.337 -8.448 76.232 1.00 93.12 457 LYS A CA 1
ATOM 3404 C C . LYS A 1 457 ? -31.023 -9.800 75.615 1.00 93.12 457 LYS A C 1
ATOM 3406 O O . LYS A 1 457 ? -30.645 -9.850 74.444 1.00 93.12 457 LYS A O 1
ATOM 3411 N N . ALA A 1 458 ? -31.193 -10.887 76.369 1.00 92.62 458 ALA A N 1
ATOM 3412 C CA . ALA A 1 458 ? -30.909 -12.238 75.896 1.00 92.62 458 ALA A CA 1
ATOM 3413 C C . ALA A 1 458 ? -31.662 -12.539 74.591 1.00 92.62 458 ALA A C 1
ATOM 3415 O O . ALA A 1 458 ? -31.060 -13.010 73.627 1.00 92.62 458 ALA A O 1
ATOM 3416 N N . ILE A 1 459 ? -32.949 -12.178 74.509 1.00 89.00 459 ILE A N 1
ATOM 3417 C CA . ILE A 1 459 ? -33.778 -12.415 73.317 1.00 89.00 459 ILE A CA 1
ATOM 3418 C C . ILE A 1 459 ? -33.227 -11.661 72.100 1.00 89.00 459 ILE A C 1
ATOM 3420 O O . ILE A 1 459 ? -33.058 -12.259 71.036 1.00 89.00 459 ILE A O 1
ATOM 3424 N N . VAL A 1 460 ? -32.899 -10.373 72.254 1.00 90.44 460 VAL A N 1
ATOM 3425 C CA . VAL A 1 460 ? -32.468 -9.511 71.138 1.00 90.44 460 VAL A CA 1
ATOM 3426 C C . VAL A 1 460 ? -30.997 -9.685 70.737 1.00 90.44 460 VAL A C 1
ATOM 3428 O O . VAL A 1 460 ? -30.596 -9.225 69.672 1.00 90.44 460 VAL A O 1
ATOM 3431 N N . LYS A 1 461 ? -30.170 -10.347 71.556 1.00 91.19 461 LYS A N 1
ATOM 3432 C CA . LYS A 1 461 ? -28.764 -10.662 71.224 1.00 91.19 461 LYS A CA 1
ATOM 3433 C C . LYS A 1 461 ? -28.524 -12.136 70.890 1.00 91.19 461 LYS A C 1
ATOM 3435 O O . LYS A 1 461 ? -27.391 -12.505 70.589 1.00 91.19 461 LYS A O 1
ATOM 3440 N N . THR A 1 462 ? -29.557 -12.979 70.905 1.00 91.44 462 THR A N 1
ATOM 3441 C CA . THR A 1 462 ? -29.422 -14.393 70.529 1.00 91.44 462 THR A CA 1
ATOM 3442 C C . THR A 1 462 ? -29.209 -14.529 69.020 1.00 91.44 462 THR A C 1
ATOM 3444 O O . THR A 1 462 ? -30.147 -14.367 68.243 1.00 91.44 462 THR A O 1
ATOM 3447 N N . ALA A 1 463 ? -27.995 -14.906 68.604 1.00 87.88 463 ALA A N 1
ATOM 3448 C CA . ALA A 1 463 ? -27.615 -15.039 67.191 1.00 87.88 463 ALA A CA 1
ATOM 3449 C C . ALA A 1 463 ? -28.446 -16.074 66.406 1.00 87.88 463 ALA A C 1
ATOM 3451 O O . ALA A 1 463 ? -28.632 -15.929 65.200 1.00 87.88 463 ALA A O 1
ATOM 3452 N N . ALA A 1 464 ? -28.971 -17.103 67.085 1.00 89.19 464 ALA A N 1
ATOM 3453 C CA . ALA A 1 464 ? -29.875 -18.082 66.475 1.00 89.19 464 ALA A CA 1
ATOM 3454 C C . ALA A 1 464 ? -31.225 -17.462 66.064 1.00 89.19 464 ALA A C 1
ATOM 3456 O O . ALA A 1 464 ? -31.848 -17.911 65.106 1.00 89.19 464 ALA A O 1
ATOM 3457 N N . ASN A 1 465 ? -31.656 -16.402 66.752 1.00 89.25 465 ASN A N 1
ATOM 3458 C CA . ASN A 1 465 ? -32.885 -15.681 66.434 1.00 89.25 465 ASN A CA 1
ATOM 3459 C C . ASN A 1 465 ? -32.598 -14.516 65.486 1.00 89.25 465 ASN A C 1
ATOM 3461 O O . ASN A 1 465 ? -33.285 -14.374 64.478 1.00 89.25 465 ASN A O 1
ATOM 3465 N N . LEU A 1 466 ? -31.585 -13.705 65.811 1.00 91.25 466 LEU A N 1
ATOM 3466 C CA . LEU A 1 466 ? -31.271 -12.435 65.160 1.00 91.25 466 LEU A CA 1
ATOM 3467 C C . LEU A 1 466 ? -29.791 -12.396 64.764 1.00 91.25 466 LEU A C 1
ATOM 3469 O O . LEU A 1 466 ? -28.910 -12.247 65.610 1.00 91.25 466 LEU A O 1
ATOM 3473 N N . GLY A 1 467 ? -29.513 -12.522 63.471 1.00 87.88 467 GLY A N 1
ATOM 3474 C CA . GLY A 1 467 ? -28.161 -12.447 62.918 1.00 87.88 467 GLY A CA 1
ATOM 3475 C C . GLY A 1 467 ? -28.117 -12.941 61.473 1.00 87.88 467 GLY A C 1
ATOM 3476 O O . GLY A 1 467 ? -29.146 -13.384 60.961 1.00 87.88 467 GLY A O 1
ATOM 3477 N N . PRO A 1 468 ? -26.949 -12.947 60.805 1.00 86.12 468 PRO A N 1
ATOM 3478 C CA . PRO A 1 468 ? -26.870 -13.299 59.382 1.00 86.12 468 PRO A CA 1
ATOM 3479 C C . PRO A 1 468 ? -27.337 -14.730 59.071 1.00 86.12 468 PRO A C 1
ATOM 3481 O O . PRO A 1 468 ? -27.714 -15.039 57.943 1.00 86.12 468 PRO A O 1
ATOM 3484 N N . LYS A 1 469 ? -27.314 -15.602 60.089 1.00 86.69 469 LYS A N 1
ATOM 3485 C CA . LYS A 1 469 ? -27.782 -16.997 60.053 1.00 86.69 469 LYS A CA 1
ATOM 3486 C C . LYS A 1 469 ? -28.970 -17.259 60.992 1.00 86.69 469 LYS A C 1
ATOM 3488 O O . LYS A 1 469 ? -29.304 -18.417 61.224 1.00 86.69 469 LYS A O 1
ATOM 3493 N N . GLY A 1 470 ? -29.547 -16.210 61.581 1.00 87.00 470 GLY A N 1
ATOM 3494 C CA . GLY A 1 470 ? -30.686 -16.318 62.491 1.00 87.00 470 GLY A CA 1
ATOM 3495 C C . GLY A 1 470 ? -32.012 -16.494 61.749 1.00 87.00 470 GLY A C 1
ATOM 3496 O O . GLY A 1 470 ? -32.069 -16.380 60.524 1.00 87.00 470 GLY A O 1
ATOM 3497 N N . ILE A 1 471 ? -33.089 -16.744 62.498 1.00 87.19 471 ILE A N 1
ATOM 3498 C CA . ILE A 1 471 ? -34.460 -16.815 61.957 1.00 87.19 471 ILE A CA 1
ATOM 3499 C C . ILE A 1 471 ? -34.834 -15.503 61.250 1.00 87.19 471 ILE A C 1
ATOM 3501 O O . ILE A 1 471 ? -35.291 -15.522 60.108 1.00 87.19 471 ILE A O 1
ATOM 3505 N N . LEU A 1 472 ? -34.612 -14.362 61.909 1.00 87.69 472 LEU A N 1
ATOM 3506 C CA . LEU A 1 472 ? -34.670 -13.049 61.277 1.00 87.69 472 LEU A CA 1
ATOM 3507 C C . LEU A 1 472 ? -33.251 -12.647 60.873 1.00 87.69 472 LEU A C 1
ATOM 3509 O O . LEU A 1 472 ? -32.387 -12.383 61.716 1.00 87.69 472 LEU A O 1
ATOM 3513 N N . LYS A 1 473 ? -33.024 -12.605 59.560 1.00 90.00 473 LYS A N 1
ATOM 3514 C CA . LYS A 1 473 ? -31.716 -12.308 58.984 1.00 90.00 473 LYS A CA 1
ATOM 3515 C C . LYS A 1 473 ? -31.430 -10.807 59.048 1.00 90.00 473 LYS A C 1
ATOM 3517 O O . LYS A 1 473 ? -32.075 -10.005 58.376 1.00 90.00 473 LYS A O 1
ATOM 3522 N N . VAL A 1 474 ? -30.458 -10.445 59.873 1.00 90.75 474 VAL A N 1
ATOM 3523 C CA . VAL A 1 474 ? -29.957 -9.077 60.084 1.00 90.75 474 VAL A CA 1
ATOM 3524 C C . VAL A 1 474 ? -28.437 -9.126 60.141 1.00 90.75 474 VAL A C 1
ATOM 3526 O O . VAL A 1 474 ? -27.880 -10.159 60.503 1.00 90.75 474 VAL A O 1
ATOM 3529 N N . GLU A 1 475 ? -27.753 -8.036 59.804 1.00 90.12 475 GLU A N 1
ATOM 3530 C CA . GLU A 1 475 ? -26.285 -7.996 59.908 1.00 90.12 475 GLU A CA 1
ATOM 3531 C C . GLU A 1 475 ? -25.868 -8.014 61.379 1.00 90.12 475 GLU A C 1
ATOM 3533 O O . GLU A 1 475 ? -25.095 -8.860 61.828 1.00 90.12 475 GLU A O 1
ATOM 3538 N N . SER A 1 476 ? -26.456 -7.101 62.149 1.00 91.06 476 SER A N 1
ATOM 3539 C CA . SER A 1 476 ? -26.306 -7.019 63.593 1.00 91.06 476 SER A CA 1
ATOM 3540 C C . SER A 1 476 ? -27.526 -6.356 64.232 1.00 91.06 476 SER A C 1
ATOM 3542 O O . SER A 1 476 ? -28.326 -5.689 63.566 1.00 91.06 476 SER A O 1
ATOM 3544 N N . ILE A 1 477 ? -27.660 -6.563 65.543 1.00 93.44 477 ILE A N 1
ATOM 3545 C CA . ILE A 1 477 ? -28.552 -5.800 66.416 1.00 93.44 477 ILE A CA 1
ATOM 3546 C C . ILE A 1 477 ? -27.682 -4.891 67.282 1.00 93.44 477 ILE A C 1
ATOM 3548 O O . ILE A 1 477 ? -26.932 -5.390 68.138 1.00 93.44 477 ILE A O 1
ATOM 3552 N N . GLU A 1 478 ? -27.818 -3.584 67.078 1.00 95.19 478 GLU A N 1
ATOM 3553 C CA . GLU A 1 478 ? -27.178 -2.557 67.898 1.00 95.19 478 GLU A CA 1
ATOM 3554 C C . GLU A 1 478 ? -28.170 -2.034 68.926 1.00 95.19 478 GLU A C 1
ATOM 3556 O O . GLU A 1 478 ? -29.303 -1.688 68.596 1.00 95.19 478 GLU A O 1
ATOM 3561 N N . LEU A 1 479 ? -27.755 -2.010 70.188 1.00 95.38 479 LEU A N 1
ATOM 3562 C CA . LEU A 1 479 ? -28.600 -1.571 71.291 1.00 95.38 479 LEU A CA 1
ATOM 3563 C C . LEU A 1 479 ? -28.165 -0.177 71.719 1.00 95.38 479 LEU A C 1
ATOM 3565 O O . LEU A 1 479 ? -26.983 0.051 71.966 1.00 95.38 479 LEU A O 1
ATOM 3569 N N . VAL A 1 480 ? -29.125 0.732 71.835 1.00 95.94 480 VAL A N 1
ATOM 3570 C CA . VAL A 1 480 ? -28.889 2.113 72.248 1.00 95.94 480 VAL A CA 1
ATOM 3571 C C . VAL A 1 480 ? -29.685 2.374 73.519 1.00 95.94 480 VAL A C 1
ATOM 3573 O O . VAL A 1 480 ? -30.895 2.149 73.551 1.00 95.94 480 VAL A O 1
ATOM 3576 N N . ASP A 1 481 ? -29.006 2.820 74.574 1.00 94.81 481 ASP A N 1
ATOM 3577 C CA . ASP A 1 481 ? -29.650 3.143 75.845 1.00 94.81 481 ASP A CA 1
ATOM 3578 C C . ASP A 1 481 ? -30.218 4.563 75.802 1.00 94.81 481 ASP A C 1
ATOM 3580 O O . ASP A 1 481 ? -29.476 5.537 75.682 1.00 94.81 481 ASP A O 1
ATOM 3584 N N . GLY A 1 482 ? -31.544 4.671 75.835 1.00 93.06 482 GLY A N 1
ATOM 3585 C CA . GLY A 1 482 ? -32.249 5.944 75.903 1.00 93.06 482 GLY A CA 1
ATOM 3586 C C . GLY A 1 482 ? -32.658 6.337 77.318 1.00 93.06 482 GLY A C 1
ATOM 3587 O O . GLY A 1 482 ? -33.222 7.421 77.479 1.00 93.06 482 GLY A O 1
ATOM 3588 N N . GLU A 1 483 ? -32.419 5.486 78.319 1.00 90.69 483 GLU A N 1
ATOM 3589 C CA . GLU A 1 483 ? -32.801 5.693 79.717 1.00 90.69 483 GLU A CA 1
ATOM 3590 C C . GLU A 1 483 ? -34.246 6.236 79.855 1.00 90.69 483 GLU A C 1
ATOM 3592 O O . GLU A 1 483 ? -35.212 5.670 79.332 1.00 90.69 483 GLU A O 1
ATOM 3597 N N . GLY A 1 484 ? -34.410 7.371 80.543 1.00 89.44 484 GLY A N 1
ATOM 3598 C CA . GLY A 1 484 ? -35.665 8.098 80.716 1.00 89.44 484 GLY A CA 1
ATOM 3599 C C . GLY A 1 484 ? -35.908 9.211 79.692 1.00 89.44 484 GLY A C 1
ATOM 3600 O O . GLY A 1 484 ? -36.668 10.125 80.003 1.00 89.44 484 GLY A O 1
ATOM 3601 N N . SER A 1 485 ? -35.273 9.190 78.513 1.00 92.81 485 SER A N 1
ATOM 3602 C CA . SER A 1 485 ? -35.358 10.275 77.517 1.00 92.81 485 SER A CA 1
ATOM 3603 C C . SER A 1 485 ? -36.797 10.612 77.123 1.00 92.81 485 SER A C 1
ATOM 3605 O O . SER A 1 485 ? -37.584 9.720 76.806 1.00 92.81 485 SER A O 1
ATOM 3607 N N . LYS A 1 486 ? -37.137 11.908 77.072 1.00 93.88 486 LYS A N 1
ATOM 3608 C CA . LYS A 1 486 ? -38.466 12.420 76.682 1.00 93.88 486 LYS A CA 1
ATOM 3609 C C . LYS A 1 486 ? -38.375 13.635 75.759 1.00 93.88 486 LYS A C 1
ATOM 3611 O O . LYS A 1 486 ? -37.294 14.189 75.553 1.00 93.88 486 LYS A O 1
ATOM 3616 N N . GLY A 1 487 ? -39.524 14.035 75.214 1.00 93.44 487 GLY A N 1
ATOM 3617 C CA . GLY A 1 487 ? -39.688 15.240 74.401 1.00 93.44 487 GLY A CA 1
ATOM 3618 C C . GLY A 1 487 ? -38.652 15.371 73.284 1.00 93.44 487 GLY A C 1
ATOM 3619 O O . GLY A 1 487 ? -38.312 14.398 72.604 1.00 93.44 487 GLY A O 1
ATOM 3620 N N . VAL A 1 488 ? -38.107 16.574 73.109 1.00 94.44 488 VAL A N 1
ATOM 3621 C CA . VAL A 1 488 ? -37.114 16.878 72.061 1.00 94.44 488 VAL A CA 1
ATOM 3622 C C . VAL A 1 488 ? -35.888 15.958 72.115 1.00 94.44 488 VAL A C 1
ATOM 3624 O O . VAL A 1 488 ? -35.399 15.547 71.062 1.00 94.44 488 VAL A O 1
ATOM 3627 N N . TYR A 1 489 ? -35.418 15.581 73.310 1.00 94.12 489 TYR A N 1
ATOM 3628 C CA . TYR A 1 489 ? -34.273 14.680 73.449 1.00 94.12 489 TYR A CA 1
ATOM 3629 C C . TYR A 1 489 ? -34.571 13.304 72.862 1.00 94.12 489 TYR A C 1
ATOM 3631 O O . TYR A 1 489 ? -33.800 12.842 72.028 1.00 94.12 489 TYR A O 1
ATOM 3639 N N . LEU A 1 490 ? -35.716 12.697 73.197 1.00 95.81 490 LEU A N 1
ATOM 3640 C CA . LEU A 1 490 ? -36.125 11.408 72.628 1.00 95.81 490 LEU A CA 1
ATOM 3641 C C . LEU A 1 490 ? -36.231 11.473 71.099 1.00 95.81 490 LEU A C 1
ATOM 3643 O O . LEU A 1 490 ? -35.707 10.607 70.400 1.00 95.81 490 LEU A O 1
ATOM 3647 N N . LYS A 1 491 ? -36.869 12.522 70.567 1.00 95.56 491 LYS A N 1
ATOM 3648 C CA . LYS A 1 491 ? -37.012 12.711 69.117 1.00 95.56 491 LYS A CA 1
ATOM 3649 C C . LYS A 1 491 ? -35.651 12.795 68.420 1.00 95.56 491 LYS A C 1
ATOM 3651 O O . LYS A 1 491 ? -35.433 12.128 67.408 1.00 95.56 491 LYS A O 1
ATOM 3656 N N . ASN A 1 492 ? -34.731 13.590 68.964 1.00 95.25 492 ASN A N 1
ATOM 3657 C CA . ASN A 1 492 ? -33.380 13.725 68.423 1.00 95.25 492 ASN A CA 1
ATOM 3658 C C . ASN A 1 492 ? -32.597 12.419 68.546 1.00 95.25 492 ASN A C 1
ATOM 3660 O O . ASN A 1 492 ? -31.904 12.038 67.610 1.00 95.25 492 ASN A O 1
ATOM 3664 N N . PHE A 1 493 ? -32.757 11.700 69.654 1.00 94.06 493 PHE A N 1
ATOM 3665 C CA . PHE A 1 493 ? -32.084 10.430 69.888 1.00 94.06 493 PHE A CA 1
ATOM 3666 C C . PHE A 1 493 ? -32.511 9.360 68.877 1.00 94.06 493 PHE A C 1
ATOM 3668 O O . PHE A 1 493 ? -31.657 8.688 68.301 1.00 94.06 493 PHE A O 1
ATOM 3675 N N . ILE A 1 494 ? -33.813 9.270 68.583 1.00 96.25 494 ILE A N 1
ATOM 3676 C CA . ILE A 1 494 ? -34.363 8.397 67.535 1.00 96.25 494 ILE A CA 1
ATOM 3677 C C . ILE A 1 494 ? -33.762 8.735 66.163 1.00 96.25 494 ILE A C 1
ATOM 3679 O O . ILE A 1 494 ? -33.376 7.840 65.411 1.00 96.25 494 ILE A O 1
ATOM 3683 N N . ASN A 1 495 ? -33.679 10.025 65.826 1.00 95.31 495 ASN A N 1
ATOM 3684 C CA . ASN A 1 495 ? -33.179 10.486 64.529 1.00 95.31 495 ASN A CA 1
ATOM 3685 C C . ASN A 1 495 ? -31.677 10.255 64.363 1.00 95.31 495 ASN A C 1
ATOM 3687 O O . ASN A 1 495 ? -31.249 9.689 63.358 1.00 95.31 495 ASN A O 1
ATOM 3691 N N . ASN A 1 496 ? -30.892 10.681 65.350 1.00 95.19 496 ASN A N 1
ATOM 3692 C CA . ASN A 1 496 ? -29.435 10.669 65.289 1.00 95.19 496 ASN A CA 1
ATOM 3693 C C . ASN A 1 496 ? -28.890 9.240 65.276 1.00 95.19 496 ASN A C 1
ATOM 3695 O O . ASN A 1 496 ? -27.961 8.949 64.529 1.00 95.19 496 ASN A O 1
ATOM 3699 N N . ASN A 1 497 ? -29.514 8.340 66.040 1.00 94.94 497 ASN A N 1
ATOM 3700 C CA . ASN A 1 497 ? -29.123 6.932 66.093 1.00 94.94 497 ASN A CA 1
ATOM 3701 C C . ASN A 1 497 ? -29.830 6.063 65.043 1.00 94.94 497 ASN A C 1
ATOM 3703 O O . ASN A 1 497 ? -29.635 4.852 65.037 1.00 94.94 497 ASN A O 1
ATOM 3707 N N . LYS A 1 498 ? -30.651 6.655 64.159 1.00 95.19 498 LYS A N 1
ATOM 3708 C CA . LYS A 1 498 ? -31.392 5.942 63.101 1.00 95.19 498 LYS A CA 1
ATOM 3709 C C . LYS A 1 498 ? -32.116 4.703 63.644 1.00 95.19 498 LYS A C 1
ATOM 3711 O O . LYS A 1 498 ? -31.935 3.598 63.134 1.00 95.19 498 LYS A O 1
ATOM 3716 N N . ILE A 1 499 ? -32.873 4.901 64.721 1.00 97.12 499 ILE A N 1
ATOM 3717 C CA . ILE A 1 499 ? -33.543 3.821 65.449 1.00 97.12 499 ILE A CA 1
ATOM 3718 C C . ILE A 1 499 ? -34.590 3.138 64.563 1.00 97.12 499 ILE A C 1
ATOM 3720 O O . ILE A 1 499 ? -35.328 3.808 63.844 1.00 97.12 499 ILE A O 1
ATOM 3724 N N . ASP A 1 500 ? -34.662 1.812 64.660 1.00 95.38 500 ASP A N 1
ATOM 3725 C CA . ASP A 1 500 ? -35.594 0.946 63.932 1.00 95.38 500 ASP A CA 1
ATOM 3726 C C . ASP A 1 500 ? -36.672 0.358 64.835 1.00 95.38 500 ASP A C 1
ATOM 3728 O O . ASP A 1 500 ? -37.844 0.265 64.460 1.00 95.38 500 ASP A O 1
ATOM 3732 N N . VAL A 1 501 ? -36.273 -0.011 66.051 1.00 96.19 501 VAL A N 1
ATOM 3733 C CA . VAL A 1 501 ? -37.146 -0.619 67.051 1.00 96.19 501 VAL A CA 1
ATOM 3734 C C . VAL A 1 501 ? -36.983 0.126 68.368 1.00 96.19 501 VAL A C 1
ATOM 3736 O O . VAL A 1 501 ? -35.867 0.428 68.774 1.00 96.19 501 VAL A O 1
ATOM 3739 N N . ILE A 1 502 ? -38.083 0.406 69.058 1.00 96.06 502 ILE A N 1
ATOM 3740 C CA . ILE A 1 502 ? -38.084 0.959 70.414 1.00 96.06 502 ILE A CA 1
ATOM 3741 C C . ILE A 1 502 ? -38.680 -0.089 71.349 1.00 96.06 502 ILE A C 1
ATOM 3743 O O . ILE A 1 502 ? -39.792 -0.556 71.119 1.00 96.06 502 ILE A O 1
ATOM 3747 N N . VAL A 1 503 ? -37.959 -0.439 72.412 1.00 94.81 503 VAL A N 1
ATOM 3748 C CA . VAL A 1 503 ? -38.423 -1.333 73.477 1.00 94.81 503 VAL A CA 1
ATOM 3749 C C . VAL A 1 503 ? -38.585 -0.522 74.757 1.00 94.81 503 VAL A C 1
ATOM 3751 O O . VAL A 1 503 ? -37.610 -0.015 75.309 1.00 94.81 503 VAL A O 1
ATOM 3754 N N . ILE A 1 504 ? -39.826 -0.393 75.221 1.00 92.75 504 ILE A N 1
ATOM 3755 C CA . ILE A 1 504 ? -40.180 0.357 76.427 1.00 92.75 504 ILE A CA 1
ATOM 3756 C C . ILE A 1 504 ? -40.329 -0.621 77.588 1.00 92.75 504 ILE A C 1
ATOM 3758 O O . ILE A 1 504 ? -41.269 -1.414 77.599 1.00 92.75 504 ILE A O 1
ATOM 3762 N N . GLY A 1 505 ? -39.413 -0.534 78.548 1.00 90.25 505 GLY A N 1
ATOM 3763 C CA . GLY A 1 505 ? -39.364 -1.313 79.780 1.00 90.25 505 GLY A CA 1
ATOM 3764 C C . GLY A 1 505 ? -39.749 -0.516 81.030 1.00 90.25 505 GLY A C 1
ATOM 3765 O O . GLY A 1 505 ? -39.879 0.711 81.019 1.00 90.25 505 GLY A O 1
ATOM 3766 N N . PHE A 1 506 ? -39.904 -1.212 82.156 1.00 86.81 506 PHE A N 1
ATOM 3767 C CA . PHE A 1 506 ? -40.100 -0.575 83.460 1.00 86.81 506 PHE A CA 1
ATOM 3768 C C . PHE A 1 506 ? -38.840 0.202 83.915 1.00 86.81 506 PHE A C 1
ATOM 3770 O O . PHE A 1 506 ? -37.714 -0.212 83.662 1.00 86.81 506 PHE A O 1
ATOM 3777 N N . ALA A 1 507 ? -38.936 1.349 84.590 1.00 84.81 507 ALA A N 1
ATOM 3778 C CA . ALA A 1 507 ? -40.121 2.153 84.891 1.00 84.81 507 ALA A CA 1
ATOM 3779 C C . ALA A 1 507 ? -40.215 3.365 83.944 1.00 84.81 507 ALA A C 1
ATOM 3781 O O . ALA A 1 507 ? -40.030 4.505 84.370 1.00 84.81 507 ALA A O 1
ATOM 3782 N N . TYR A 1 508 ? -40.469 3.155 82.649 1.00 89.62 508 TYR A N 1
ATOM 3783 C CA . TYR A 1 508 ? -40.595 4.272 81.712 1.00 89.62 508 TYR A CA 1
ATOM 3784 C C . TYR A 1 508 ? -42.022 4.842 81.658 1.00 89.62 508 TYR A C 1
ATOM 3786 O O . TYR A 1 508 ? -42.941 4.214 81.140 1.00 89.62 508 TYR A O 1
ATOM 3794 N N . GLY A 1 509 ? -42.217 6.064 82.161 1.00 85.19 509 GLY A N 1
ATOM 3795 C CA . GLY A 1 509 ? -43.510 6.756 82.110 1.00 85.19 509 GLY A CA 1
ATOM 3796 C C . GLY A 1 509 ? -43.672 7.628 80.864 1.00 85.19 509 GLY A C 1
ATOM 3797 O O . GLY A 1 509 ? -43.198 8.767 80.861 1.00 85.19 509 GLY A O 1
ATOM 3798 N N . ALA A 1 510 ? -44.367 7.135 79.836 1.00 85.88 510 ALA A N 1
ATOM 3799 C CA . ALA A 1 510 ? -44.681 7.909 78.631 1.00 85.88 510 ALA A CA 1
ATOM 3800 C C . ALA A 1 510 ? -45.782 8.955 78.898 1.00 85.88 510 ALA A C 1
ATOM 3802 O O . ALA A 1 510 ? -46.888 8.606 79.312 1.00 85.88 510 ALA A O 1
ATOM 3803 N N . ASP A 1 511 ? -45.478 10.230 78.651 1.00 87.31 511 ASP A N 1
ATOM 3804 C CA . ASP A 1 511 ? -46.445 11.334 78.678 1.00 87.31 511 ASP A CA 1
ATOM 3805 C C . ASP A 1 511 ? -47.029 11.617 77.279 1.00 87.31 511 ASP A C 1
ATOM 3807 O O . ASP A 1 511 ? -46.666 10.984 76.285 1.00 87.31 511 ASP A O 1
ATOM 3811 N N . ASN A 1 512 ? -47.944 12.586 77.191 1.00 88.56 512 ASN A N 1
ATOM 3812 C CA . ASN A 1 512 ? -48.615 12.947 75.938 1.00 88.56 512 ASN A CA 1
ATOM 3813 C C . ASN A 1 512 ? -47.645 13.369 74.821 1.00 88.56 512 ASN A C 1
ATOM 3815 O O . ASN A 1 512 ? -47.979 13.236 73.644 1.00 88.56 512 ASN A O 1
ATOM 3819 N N . GLU A 1 513 ? -46.470 13.907 75.157 1.00 92.50 513 GLU A N 1
ATOM 3820 C CA . GLU A 1 513 ? -45.472 14.306 74.165 1.00 92.50 513 GLU A CA 1
ATOM 3821 C C . GLU A 1 513 ? -44.708 13.086 73.644 1.00 92.50 513 GLU A C 1
ATOM 3823 O O . GLU A 1 513 ? -44.581 12.907 72.431 1.00 92.50 513 GLU A O 1
ATOM 3828 N N . VAL A 1 514 ? -44.285 12.195 74.544 1.00 93.00 514 VAL A N 1
ATOM 3829 C CA . VAL A 1 514 ? -43.665 10.915 74.184 1.00 93.00 514 VAL A CA 1
ATOM 3830 C C . VAL A 1 514 ? -44.594 10.084 73.299 1.00 93.00 514 VAL A C 1
ATOM 3832 O O . VAL A 1 514 ? -44.154 9.573 72.272 1.00 93.00 514 VAL A O 1
ATOM 3835 N N . ILE A 1 515 ? -45.888 10.006 73.625 1.00 91.25 515 ILE A N 1
ATOM 3836 C CA . ILE A 1 515 ? -46.875 9.274 72.814 1.00 91.25 515 ILE A CA 1
ATOM 3837 C C . ILE A 1 515 ? -46.938 9.832 71.385 1.00 91.25 515 ILE A C 1
ATOM 3839 O O . ILE A 1 515 ? -46.960 9.060 70.427 1.00 91.25 515 ILE A O 1
ATOM 3843 N N . LYS A 1 516 ? -46.903 11.161 71.208 1.00 95.19 516 LYS A N 1
ATOM 3844 C CA . LYS A 1 516 ? -46.868 11.781 69.871 1.00 95.19 516 LYS A CA 1
ATOM 3845 C C . LYS A 1 516 ? -45.601 11.410 69.099 1.00 95.19 516 LYS A C 1
ATOM 3847 O O . LYS A 1 516 ? -45.688 11.144 67.903 1.00 95.19 516 LYS A O 1
ATOM 3852 N N . ILE A 1 517 ? -44.447 11.363 69.767 1.00 96.56 517 ILE A N 1
ATOM 3853 C CA . ILE A 1 517 ? -43.168 10.972 69.152 1.00 96.56 517 ILE A CA 1
ATOM 3854 C C . ILE A 1 517 ? -43.190 9.498 68.733 1.00 96.56 517 ILE A C 1
ATOM 3856 O O . ILE A 1 517 ? -42.791 9.178 67.616 1.00 96.56 517 ILE A O 1
ATOM 3860 N N . LEU A 1 518 ? -43.690 8.602 69.588 1.00 95.06 518 LEU A N 1
ATOM 3861 C CA . LEU A 1 518 ? -43.825 7.179 69.264 1.00 95.06 518 LEU A CA 1
ATOM 3862 C C . LEU A 1 518 ? -44.827 6.955 68.121 1.00 95.06 518 LEU A C 1
ATOM 3864 O O . LEU A 1 518 ? -44.569 6.163 67.218 1.00 95.06 518 LEU A O 1
ATOM 3868 N N . ALA A 1 519 ? -45.941 7.693 68.107 1.00 94.38 519 ALA A N 1
ATOM 3869 C CA . ALA A 1 519 ? -46.911 7.635 67.018 1.00 94.38 519 ALA A CA 1
ATOM 3870 C C . ALA A 1 519 ? -46.314 8.118 65.684 1.00 94.38 519 ALA A C 1
ATOM 3872 O O . ALA A 1 519 ? -46.558 7.492 64.653 1.00 94.38 519 ALA A O 1
ATOM 3873 N N . ASP A 1 520 ? -45.518 9.192 65.692 1.00 95.25 520 ASP A N 1
ATOM 3874 C CA . ASP A 1 520 ? -44.763 9.662 64.521 1.00 95.25 520 ASP A CA 1
ATOM 3875 C C . ASP A 1 520 ? -43.736 8.618 64.054 1.00 95.25 520 ASP A C 1
ATOM 3877 O O . ASP A 1 520 ? -43.656 8.302 62.865 1.00 95.25 520 ASP A O 1
ATOM 3881 N N . PHE A 1 521 ? -43.014 8.005 64.995 1.00 96.62 521 PHE A N 1
ATOM 3882 C CA . PHE A 1 521 ? -42.054 6.939 64.721 1.00 96.62 521 PHE A CA 1
ATOM 3883 C C . PHE A 1 521 ? -42.695 5.740 64.005 1.00 96.62 521 PHE A C 1
ATOM 3885 O O . PHE A 1 521 ? -42.187 5.276 62.984 1.00 96.62 521 PHE A O 1
ATOM 3892 N N . VAL A 1 522 ? -43.858 5.283 64.467 1.00 95.19 522 VAL A N 1
ATOM 3893 C CA . VAL A 1 522 ? -44.577 4.174 63.823 1.00 95.19 522 VAL A CA 1
ATOM 3894 C C . VAL A 1 522 ? -45.187 4.604 62.483 1.00 95.19 522 VAL A C 1
ATOM 3896 O O . VAL A 1 522 ? -44.995 3.942 61.463 1.00 95.19 522 VAL A O 1
ATOM 3899 N N . LYS A 1 523 ? -45.916 5.728 62.439 1.00 94.06 523 LYS A N 1
ATOM 3900 C CA . LYS A 1 523 ? -46.691 6.125 61.247 1.00 94.06 523 LYS A CA 1
ATOM 3901 C C . LYS A 1 523 ? -45.809 6.609 60.104 1.00 94.06 523 LYS A C 1
ATOM 3903 O O . LYS A 1 523 ? -46.008 6.184 58.961 1.00 94.06 523 LYS A O 1
ATOM 3908 N N . ASN A 1 524 ? -44.851 7.475 60.418 1.00 93.19 524 ASN A N 1
ATOM 3909 C CA . ASN A 1 524 ? -44.072 8.211 59.429 1.00 93.19 524 ASN A CA 1
ATOM 3910 C C . ASN A 1 524 ? -42.687 7.597 59.219 1.00 93.19 524 ASN A C 1
ATOM 3912 O O . ASN A 1 524 ? -42.241 7.511 58.079 1.00 93.19 524 ASN A O 1
ATOM 3916 N N . LYS A 1 525 ? -42.034 7.099 60.278 1.00 89.69 525 LYS A N 1
ATOM 3917 C CA . LYS A 1 525 ? -40.725 6.424 60.162 1.00 89.69 525 LYS A CA 1
ATOM 3918 C C . LYS A 1 525 ? -40.819 4.911 59.963 1.00 89.69 525 LYS A C 1
ATOM 3920 O O . LYS A 1 525 ? -39.792 4.285 59.725 1.00 89.69 525 LYS A O 1
ATOM 3925 N N . LYS A 1 526 ? -42.031 4.339 60.026 1.00 92.25 526 LYS A N 1
ATOM 3926 C CA . LYS A 1 526 ? -42.292 2.893 59.886 1.00 92.25 526 LYS A CA 1
ATOM 3927 C C . LYS A 1 526 ? -41.503 2.038 60.884 1.00 92.25 526 LYS A C 1
ATOM 3929 O O . LYS A 1 526 ? -41.205 0.881 60.605 1.00 92.25 526 LYS A O 1
ATOM 3934 N N . GLY A 1 527 ? -41.163 2.618 62.034 1.00 92.56 527 GLY A N 1
ATOM 3935 C CA . GLY A 1 527 ? -40.467 1.924 63.105 1.00 92.56 527 GLY A CA 1
ATOM 3936 C C . GLY A 1 527 ? -41.407 1.062 63.944 1.00 92.56 527 GLY A C 1
ATOM 3937 O O . GLY A 1 527 ? -42.629 1.226 63.910 1.00 92.56 527 GLY A O 1
ATOM 3938 N N . VAL A 1 528 ? -40.833 0.143 64.716 1.00 95.19 528 VAL A N 1
ATOM 3939 C CA . VAL A 1 528 ? -41.584 -0.787 65.573 1.00 95.19 528 VAL A CA 1
ATOM 3940 C C . VAL A 1 528 ? -41.465 -0.364 67.032 1.00 95.19 528 VAL A C 1
ATOM 3942 O O . VAL A 1 528 ? -40.367 -0.094 67.508 1.00 95.19 528 VAL A O 1
ATOM 3945 N N . VAL A 1 529 ? -42.578 -0.336 67.767 1.00 95.00 529 VAL A N 1
ATOM 3946 C CA . VAL A 1 529 ? -42.582 -0.090 69.217 1.00 95.00 529 VAL A CA 1
ATOM 3947 C C . VAL A 1 529 ? -43.073 -1.342 69.934 1.00 95.00 529 VAL A C 1
ATOM 3949 O O . VAL A 1 529 ? -44.164 -1.831 69.654 1.00 95.00 529 VAL A O 1
ATOM 3952 N N . ILE A 1 530 ? -42.269 -1.844 70.868 1.00 92.56 530 ILE A N 1
ATOM 3953 C CA . ILE A 1 530 ? -42.612 -2.933 71.781 1.00 92.56 530 ILE A CA 1
ATOM 3954 C C . ILE A 1 530 ? -42.760 -2.321 73.169 1.00 92.56 530 ILE A C 1
ATOM 3956 O O . ILE A 1 530 ? -41.790 -1.829 73.746 1.00 92.56 530 ILE A O 1
ATOM 3960 N N . HIS A 1 531 ? -43.977 -2.335 73.707 1.00 88.69 531 HIS A N 1
ATOM 3961 C CA . HIS A 1 531 ? -44.270 -1.771 75.022 1.00 88.69 531 HIS A CA 1
ATOM 3962 C C . HIS A 1 531 ? -44.463 -2.885 76.051 1.00 88.69 531 HIS A C 1
ATOM 3964 O O . HIS A 1 531 ? -45.454 -3.606 76.003 1.00 88.69 531 HIS A O 1
ATOM 3970 N N . ALA A 1 532 ? -43.516 -3.018 76.979 1.00 79.50 532 ALA A N 1
ATOM 3971 C CA . ALA A 1 532 ? -43.506 -4.027 78.032 1.00 79.50 532 ALA A CA 1
ATOM 3972 C C . ALA A 1 532 ? -43.277 -3.361 79.405 1.00 79.50 532 ALA A C 1
ATOM 3974 O O . ALA A 1 532 ? -42.159 -3.317 79.915 1.00 79.50 532 ALA A O 1
ATOM 3975 N N . GLN A 1 533 ? -44.339 -2.807 80.003 1.00 72.00 533 GLN A N 1
ATOM 3976 C CA . GLN A 1 533 ? -44.286 -2.163 81.326 1.00 72.00 533 GLN A CA 1
ATOM 3977 C C . GLN A 1 533 ? -45.294 -2.768 82.314 1.00 72.00 533 GLN A C 1
ATOM 3979 O O . GLN A 1 533 ? -46.379 -3.181 81.914 1.00 72.00 533 GLN A O 1
ATOM 3984 N N . GLU A 1 534 ? -44.967 -2.739 83.610 1.00 66.50 534 GLU A N 1
ATOM 3985 C CA . GLU A 1 534 ? -45.814 -3.255 84.705 1.00 66.50 534 GLU A CA 1
ATOM 3986 C C . GLU A 1 534 ? -46.618 -2.163 85.448 1.00 66.50 534 GLU A C 1
ATOM 3988 O O . GLU A 1 534 ? -47.358 -2.448 86.389 1.00 66.50 534 GLU A O 1
ATOM 3993 N N . ASN A 1 535 ? -46.519 -0.895 85.034 1.00 56.38 535 ASN A N 1
ATOM 3994 C CA . ASN A 1 535 ? -47.222 0.202 85.705 1.00 56.38 535 ASN A CA 1
ATOM 3995 C C . ASN A 1 535 ? -48.720 0.243 85.339 1.00 56.38 535 ASN A C 1
ATOM 3997 O O . ASN A 1 535 ? -49.096 0.804 84.317 1.00 56.38 535 ASN A O 1
ATOM 4001 N N . ASN A 1 536 ? -49.532 -0.341 86.228 1.00 51.19 536 ASN A N 1
ATOM 4002 C CA . ASN A 1 536 ? -50.977 -0.199 86.479 1.00 51.19 536 ASN A CA 1
ATOM 4003 C C . ASN A 1 536 ? -51.932 -0.063 85.248 1.00 51.19 536 ASN A C 1
ATOM 4005 O O . ASN A 1 536 ? -51.925 0.971 84.575 1.00 51.19 536 ASN A O 1
ATOM 4009 N N . PRO A 1 537 ? -52.851 -1.025 84.996 1.00 47.75 537 PRO A N 1
ATOM 4010 C CA . PRO A 1 537 ? -53.699 -1.075 83.792 1.00 47.75 537 PRO A CA 1
ATOM 4011 C C . PRO A 1 537 ? -54.729 0.059 83.607 1.00 47.75 537 PRO A C 1
ATOM 4013 O O . PRO A 1 537 ? -55.394 0.110 82.572 1.00 47.75 537 PRO A O 1
ATOM 4016 N N . GLU A 1 538 ? -54.912 0.965 84.569 1.00 50.00 538 GLU A N 1
ATOM 4017 C CA . GLU A 1 538 ? -56.046 1.906 84.553 1.00 50.00 538 GLU A CA 1
ATOM 4018 C C . GLU A 1 538 ? -55.849 3.193 83.731 1.00 50.00 538 GLU A C 1
ATOM 4020 O O . GLU A 1 538 ? -56.801 3.952 83.577 1.00 50.00 538 GLU A O 1
ATOM 4025 N N . LYS A 1 539 ? -54.670 3.452 83.143 1.00 49.69 539 LYS A N 1
ATOM 4026 C CA . LYS A 1 539 ? -54.419 4.704 82.388 1.00 49.69 539 LYS A CA 1
ATOM 4027 C C . LYS A 1 539 ? -54.359 4.602 80.859 1.00 49.69 539 LYS A C 1
ATOM 4029 O O . LYS A 1 539 ? -54.240 5.639 80.217 1.00 49.69 539 LYS A O 1
ATOM 4034 N N . TYR A 1 540 ? -54.485 3.413 80.267 1.00 50.41 540 TYR A N 1
ATOM 4035 C CA . TYR A 1 540 ? -54.298 3.220 78.814 1.00 50.41 540 TYR A CA 1
ATOM 4036 C C . TYR A 1 540 ? -55.504 2.583 78.096 1.00 50.41 540 TYR A C 1
ATOM 4038 O O . TYR A 1 540 ? -55.352 1.999 77.030 1.00 50.41 540 TYR A O 1
ATOM 4046 N N . LYS A 1 541 ? -56.716 2.681 78.666 1.00 39.81 541 LYS A N 1
ATOM 4047 C CA . LYS A 1 541 ? -57.952 2.104 78.089 1.00 39.81 541 LYS A CA 1
ATOM 4048 C C . LYS A 1 541 ? -58.551 2.863 76.899 1.00 39.81 541 LYS A C 1
ATOM 4050 O O . LYS A 1 541 ? -59.553 2.418 76.351 1.00 39.81 541 LYS A O 1
ATOM 4055 N N . GLU A 1 542 ? -57.954 3.963 76.473 1.00 38.50 542 GLU A N 1
ATOM 4056 C CA . GLU A 1 542 ? -58.318 4.615 75.218 1.00 38.50 542 GLU A CA 1
ATOM 4057 C C . GLU A 1 542 ? -57.153 4.432 74.242 1.00 38.50 542 GLU A C 1
ATOM 4059 O O . GLU A 1 542 ? -56.002 4.466 74.667 1.00 38.50 542 GLU A O 1
ATOM 4064 N N . TYR A 1 543 ? -57.439 4.275 72.949 1.00 46.47 543 TYR A N 1
ATOM 4065 C CA . TYR A 1 543 ? -56.470 4.252 71.836 1.00 46.47 543 TYR A CA 1
ATOM 4066 C C . TYR A 1 543 ? -55.861 2.890 71.438 1.00 46.47 543 TYR A C 1
ATOM 4068 O O . TYR A 1 543 ? -54.682 2.830 71.083 1.00 46.47 543 TYR A O 1
ATOM 4076 N N . ALA A 1 544 ? -56.680 1.830 71.406 1.00 33.44 544 ALA A N 1
ATOM 4077 C CA . ALA A 1 544 ? -56.487 0.723 70.455 1.00 33.44 544 ALA A CA 1
ATOM 4078 C C . ALA A 1 544 ? -57.152 1.055 69.111 1.00 33.44 544 ALA A C 1
ATOM 4080 O O . ALA A 1 544 ? -58.292 1.577 69.151 1.00 33.44 544 ALA A O 1
#

Nearest PDB structures (foldseek):
  7som-assembly1_E  TM=2.846E-01  e=7.181E-11  Chlamydomonas reinhardtii
  2a73-assembly1_B  TM=4.068E-01  e=3.744E-02  Homo sapiens
  8cem-assembly1_A  TM=4.458E-01  e=4.339E-01  Bos taurus
  4zmh-assembly1_B  TM=2.617E-01  e=1.936E-02  Saccharophagus degradans 2-40
  8cem-assembly2_B  TM=3.688E-01  e=2.244E-01  Bos taurus

Radius of gyration: 55.69 Å; Cα contacts (8 Å, |Δi|>4): 1407; chains: 1; bounding box: 122×60×148 Å

Mean predicted aligned error: 14.67 Å

Foldseek 3Di:
DDPDDAWDAWDKAADPVQLVVKDFFDAAAAQDWFDQRGKIKTKMFTPGWHKKKKKKDWPQFKIWIDIDTDPGTGIDIDITGMGGGGHDADDPPDQATWIWMDIRNPDTHPRTHHDHYHADAWAKAWPQVFWDFQPEAAAADWFDQSGKIKGKIFTPDWAKKKKWKDQWQFKIWIDIDTGPDGGIDMDITGMGGGHHDFAWTWIDMDMSHPDDHPHGTDIDGYDWWAKEKDQVPKDFFDAAAAQDFFDQRGKIKIKMFTPGWHKKKKKWDDDQFKIWIQPIDGGPDGGIDITMTGIGGGHHDAAKDKIKIDDMTNHPDIDIHIDGYHYDPWAKAKDPVDKDFFDAAAAQDWFDQRGKIKIKMFTPGWAWKKKWWDQDQQKIWIDIDTGPDGTIDIDITGMGGGGHAFAKDKIWMDMPHPDPPRIDIDIDGHAFAEAEEEEEADECFAQQNYDCVHPNNVVQQPCCCEDSNHPDHHPYYHYDYCYQDFAPRVLVVCVVRVHAEYEYTPPHDDDPRNVVSVVCCCPPVVHYYHYDYDPDPPPPPPDD

Solvent-accessible surface area (backbone atoms only — not comparable to full-atom values): 28642 Å² total; per-residue (Å²): 136,83,88,73,72,82,65,54,72,39,43,66,47,65,49,77,72,34,45,75,62,49,44,79,41,57,88,44,38,22,59,44,67,48,47,95,62,26,29,38,37,41,42,36,45,30,76,37,49,15,32,48,34,41,38,32,42,40,95,43,53,30,37,27,39,39,70,53,70,45,91,52,59,46,78,47,78,46,71,22,46,36,44,44,35,30,75,62,48,41,63,94,88,58,73,49,47,60,29,49,31,20,51,65,78,72,44,75,50,95,44,59,58,58,48,60,26,37,52,42,79,14,27,41,43,74,42,58,93,50,60,40,64,55,94,73,41,36,19,63,40,71,55,43,89,83,34,32,41,37,32,40,30,42,26,75,31,53,35,50,46,45,40,33,38,52,77,55,61,61,23,34,36,38,33,71,53,70,43,90,55,66,46,80,44,79,50,63,22,42,39,46,47,33,33,72,57,57,45,77,42,71,35,48,82,47,65,61,38,77,43,84,88,79,65,70,67,48,72,44,58,24,40,58,37,29,33,43,64,42,37,92,68,48,45,78,39,68,86,45,40,36,76,42,67,54,42,92,67,28,30,36,38,32,43,32,40,33,79,32,36,23,59,37,55,52,40,37,48,75,54,44,57,26,31,36,33,45,51,85,39,77,39,91,59,72,44,81,50,75,47,60,26,37,41,44,50,36,31,68,52,54,43,80,44,76,39,38,44,50,93,36,77,31,54,75,56,77,45,52,42,75,47,66,24,41,66,56,67,26,22,43,43,76,40,65,94,65,53,45,81,42,63,85,48,34,42,76,44,67,52,47,91,58,25,30,40,36,36,34,32,40,27,74,31,43,33,74,44,44,40,34,39,51,78,51,61,54,30,33,35,39,37,73,52,71,43,89,55,68,42,80,46,80,45,69,19,41,40,43,45,40,28,68,59,62,48,77,47,75,35,47,37,38,53,72,37,69,45,77,93,44,65,49,66,48,77,46,68,22,46,45,59,69,42,26,34,34,12,28,20,43,56,61,46,12,40,38,69,23,55,73,88,39,66,46,20,31,62,66,65,32,49,70,48,42,13,77,84,16,78,48,63,19,55,41,70,46,66,38,71,45,39,83,59,49,52,71,57,34,55,48,50,41,60,77,62,58,48,40,33,37,37,38,5,36,83,51,82,78,48,79,59,38,50,51,50,53,49,44,36,38,73,74,68,67,30,47,78,46,82,55,66,82,81,65,86,85,82,67,87,70,88,131

Organism: NCBI:txid270914

Sequence (544 aa):
MSICGTPPSAVFDISDKHCGEIVVNGEYKQGKYLDASNFITLTVTVTEPGTYELLAISKNGYYFSDNGTFPAAGSYTLMLSGTGTPSKGYTTGEAGDKLTIYLDKRRESDCHPNVFVSRAAVSYMVECATIRVPDACFIGLKLTEADKLAFTVNVTSPEYWNINTDKVNGYSFAGSGIFETTGKVEIELQAMGTPIASGKNAFTLVTNSDMANTCPAIDVEVKDISFSVDCTNAVVKGDYLQDEAATANHTVILPITVYATGVTTLKTNEVGGVYFSSGPLTLDSMGEHEIVLTANGIPTTPGVNTYILMSADGLTQSCSFDVSVAAQPVNYLLDCSKTVRHGVYSPGIAMTQENTLEVMVDVKYPGEYLIKTNEVNGVSFSATGLFESIGKQSVLLRAKGIPVDGGTYNYAISGNSSVGVNVCSQSIDFRYRTINVLGLGAGVYQPASSDQIHSSKAIVKTAANLGPKGILKVESIELVDGEGSKGVYLKNFINNNKIDVIVIGFAYGADNEVIKILADFVKNKKGVVIHAQENNPEKYKEYA

pLDDT: mean 91.04, std 8.92, range [33.44, 98.31]

Secondary structure (DSSP, 8-state):
----PPPPBPEEE--HHHHHT-EEES-EETTPPP-TT-EEEEEEEEEE-EEEEEEEE-TTSEEEEEEEEE-SSEEEEEEEEEEE--S--B-TTS--EEPEEEETTTEEPS---EE-EEPP--EEEE-GGG-B--S-EETTPPP-TTSEEEEEEEEEE-SEEEEEE--BTTEEEEEEEE--SSEEEEEEEEEEE---S-EEEEEPEEE--SSPP-PPPEEEEEEPPEEEE-GGG-EEES-EETTSPP-TT-EEEEEEEEEE-EEEEEEBPPBTTEEEEEEEEEE-SSEEEEEEEEEEE---S-EEEEEEBPP-TTB-S--EEEEEEEPPP-EEEEEEEEEEEES---TTS---TT-EEEEEEEEEE-EEEEEEEPPBTTEEEEEEEEE-SSEEEEEEEEEEE---S-EEEEEEEEE--SSS--EEEEEEEE-PPPEEEEEESSGGGSTTTS-TTSHHHHHHH-TTTBSTTSSB--S-EEEEE-TT--HHHHHHHHHHTT--EEEE-TT----HHHHHHHHHHHHTT--EEEE---S-GGG--S--